Protein 7T3E (pdb70)

B-factor: mean 15.17, std 7.02, range [6.87, 53.47]

Secondary structure (DSSP, 8-state):
--EEEEEE-SSPTTSHHHHHHHHHHHHHHHHTTTSEEEEEE-TTTT--HHHHHHHHHHTS-SEEEE-GGGGGGTSGGGGGGGSTTT--SHHHHHHHHHSHHHHHHHHHHHHHH-EEEEEEEEEEEEEEEESS---SGGGGTT-EEEE-S-HHHHHHHHHHT-EEEE--GGGHHHHHHTTSSSEEEEEHHHHHHTTGGGG--EEE-----EEEEEEEEEHHHHHHS-HHHHHHHHHHHHHHHHHHHHHHHHHHHHHHHHHHHTTPEEE---SHHHHHHTHHHHHHHHHHHTS-HHHHHHH-/--EEEEEE-SSPTTSHHHHHHHHHHHHHHHHTTTSEEEEEE-TTTT--HHHHHHHHHHTS-SEEEE-GGGGGGTSGGGGGGGSTTTS-SHHHHHHHHHSHHHHHHHHHHHHHH-EEEEEEEEEEE-EEEESS---SGGGGTT-EEEE-S-HHHHHHHHHHT-EEEE--GGGHHHHHHTTSSSEEEE-HHHHHHTTGGGT--EEE-----EEEEEEEEEHHHHHHS-HHHHHHHHHHHHHHHHHHHHHHHHHHHHHHHHHHHTT-EEE---SHHHHHHTHHHHHHHHHHHTS-HHHHHHH-

Solvent-accessible surface area: 24134 Å² total; per-residue (Å²): 54,141,22,18,0,64,0,0,3,46,10,61,60,42,10,7,18,10,60,0,0,75,50,2,14,65,43,1,25,108,70,19,140,18,58,0,47,6,8,0,22,8,28,27,54,62,25,28,23,88,38,2,0,89,39,0,27,134,42,100,2,10,2,1,13,4,35,0,3,18,0,11,96,61,0,72,69,0,30,0,3,11,9,0,16,2,9,118,74,41,53,1,3,70,111,0,17,90,25,184,38,0,75,24,0,69,111,51,0,62,109,87,45,32,1,68,17,42,43,4,2,16,11,0,16,17,6,0,0,0,47,83,69,1,85,72,39,60,44,0,119,53,0,109,0,4,0,25,48,14,157,1,4,65,19,0,0,120,64,3,36,10,53,44,42,70,33,59,35,76,100,0,31,54,9,2,84,68,89,66,3,25,0,1,0,9,3,2,4,13,0,28,51,31,89,0,26,102,28,2,69,10,1,2,24,0,58,0,4,11,5,2,16,0,0,0,0,1,22,97,62,20,110,80,11,57,158,115,28,13,61,13,0,78,81,0,6,64,52,0,4,170,76,0,21,82,72,0,63,56,28,42,152,107,8,33,96,75,0,122,87,88,59,8,70,24,15,141,10,101,28,61,54,0,111,121,28,0,101,58,12,27,158,82,13,8,176,132,44,64,107,105,5,3,71,85,2,35,125,63,122,142,19,60,0,75,0,0,3,51,10,65,102,44,10,7,19,33,50,0,0,90,51,2,19,90,41,1,39,107,63,13,140,30,58,1,84,5,65,42,62,17,33,30,117,60,25,32,23,82,28,2,0,102,40,0,5,56,37,86,2,9,2,1,12,4,34,0,2,19,0,13,81,26,2,66,62,0,26,0,7,11,8,0,15,3,10,108,76,37,47,1,3,70,111,0,14,97,25,192,34,0,89,28,0,51,101,23,0,44,34,1,1,17,2,66,14,43,43,4,2,14,11,0,16,17,6,0,0,0,43,85,67,1,87,64,32,59,42,0,114,57,0,85,0,4,0,26,49,16,160,0,2,68,20,0,0,122,65,5,35,10,56,42,51,68,31,64,38,91,100,0,64,117,11,1,97,85,73,58,3,20,0,1,0,11,2,2,5,14,0,28,46,30,92,0,31,107,18,1,64,9,1,1,22,0,59,1,4,13,5,4,17,0,0,0,0,2,19,33,64,26,108,80,11,58,160,102,27,12,56,7,0,79,81,0,6,61,53,0,5,170,76,0,20,80,74,0,64,58,30,35,166,108,11,29,100,73,0,118,86,87,57,7,71,21,10,138,10,98,27,63,49,0,117,121,25,0,101,59,13,24,134,83,12,10,74,128,52,23,114,105,5,5,70,84,2,39,124,65

Foldseek 3Di:
DAAEAEEEEQADPQFLVVVLVVLLQVLLCVLVVNNYGYHYHYNCPQHHPVSVLLCLLVVVHFKYKDFQLVCCVVVVLSVLQFAWPLQPEDVLVVCCCPDPNNVVSQVCCCPPRQKHWLDKAWPAFKWKFFQDEDAELVVQAAFAEEEAPRVNRVLLSVLSNHNYDHDDPSCPQVCLQVVVGTIYMDGDSCCPRVVVLVRTQEIEGLSIGTTMMTMIGRNVVLVVDDPSSNVSSSVSCVVSRVVSRVVSVVCSVPCVVVSVVVRHHYYYYDNPVSVVSSVVVQVVSCVVVVHSSSVVSSVD/DAAEAEEEEQADPQFLVVVLVVLLQVLLCVLVVNNYGYHYHYNCPQHHPVRVLLCLLVVVHFKYKDFQLVCCVPVVLSVLQFAWPLQPEDVLVVCCCPDPNNVVSQVCCCPPRQKHWLDKAWQAFKWKFFQDEDAALCVQAAFAEEEAPRVNRVLLSVLSHHNYDHDDPVCPQVCLQVPVGGIYMDGDSCCVSVVSLVRTQEIEGLSIGTTMMTMIGRNVVLVPDDPSSNVSSSVSCVVSRVVSRVVSVVCSPVCVVVSVVSNHHYYYHDNPVSVVSSVVVQVVSCVVVVHSSSVVSSVD

Structure (mmCIF, N/CA/C/O backbone):
data_7T3E
#
_entry.id   7T3E
#
_cell.length_a   58.596
_cell.length_b   87.313
_cell.length_c   129.412
_cell.angle_alpha   90.000
_cell.angle_beta   90.000
_cell.angle_gamma   90.000
#
_symmetry.space_group_name_H-M   'P 21 21 21'
#
loop_
_entity.id
_entity.type
_entity.pdbx_description
1 polymer 'TRAP-type C4-dicarboxylate transport system, periplasmic component'
2 non-polymer 'N-acetyl-beta-neuraminic acid'
3 non-polymer 'SULFATE ION'
4 water water
#
loop_
_atom_site.group_PDB
_atom_site.id
_atom_site.type_symbol
_atom_site.label_atom_id
_atom_site.label_alt_id
_atom_site.label_comp_id
_atom_site.label_asym_id
_atom_site.label_entity_id
_atom_site.label_seq_id
_atom_site.pdbx_PDB_ins_code
_atom_site.Cartn_x
_atom_site.Cartn_y
_atom_site.Cartn_z
_atom_site.occupancy
_atom_site.B_iso_or_equiv
_atom_site.auth_seq_id
_atom_site.auth_comp_id
_atom_site.auth_asym_id
_atom_site.auth_atom_id
_atom_site.pdbx_PDB_model_num
ATOM 1 N N . MET A 1 1 ? 46.02332 -23.08455 -9.86610 1.000 21.79646 0 MET A N 1
ATOM 2 C CA . MET A 1 1 ? 44.79612 -22.25686 -10.02817 1.000 19.07574 0 MET A CA 1
ATOM 3 C C . MET A 1 1 ? 44.44214 -21.60447 -8.69957 1.000 18.02296 0 MET A C 1
ATOM 4 O O . MET A 1 1 ? 44.69677 -22.19095 -7.64085 1.000 21.07706 0 MET A O 1
ATOM 20 N N . GLU A 1 2 ? 43.86727 -20.41175 -8.74337 1.000 17.53234 1 GLU A N 1
ATOM 21 C CA . GLU A 1 2 ? 43.52068 -19.69219 -7.53119 1.000 18.05096 1 GLU A CA 1
ATOM 22 C C . GLU A 1 2 ? 42.11451 -19.13071 -7.54995 1.000 17.41845 1 GLU A C 1
ATOM 23 O O . GLU A 1 2 ? 41.48676 -19.05540 -6.49624 1.000 20.52526 1 GLU A O 1
ATOM 35 N N . THR A 1 3 ? 41.62465 -18.67690 -8.69472 1.000 14.20661 2 THR A N 1
ATOM 36 C CA . THR A 1 3 ? 40.31711 -18.03965 -8.78522 1.000 13.48006 2 THR A CA 1
ATOM 37 C C . THR A 1 3 ? 39.40218 -18.94926 -9.58760 1.000 12.81184 2 THR A C 1
ATOM 38 O O . THR A 1 3 ? 39.58422 -19.11234 -10.79870 1.000 14.68404 2 THR A O 1
ATOM 49 N N . ILE A 1 4 ? 38.42394 -19.55670 -8.92523 1.000 11.95506 3 ILE A N 1
ATOM 50 C CA . ILE A 1 4 ? 37.59793 -20.58557 -9.54821 1.000 12.35166 3 ILE A CA 1
ATOM 51 C C . ILE A 1 4 ? 36.18961 -20.02829 -9.69023 1.000 11.99360 3 ILE A C 1
ATOM 52 O O . ILE A 1 4 ? 35.56361 -19.62409 -8.70286 1.000 15.90946 3 ILE A O 1
ATOM 68 N N A LEU A 1 5 ? 35.70821 -19.98721 -10.92364 0.650 9.78452 4 LEU A N 1
ATOM 69 N N B LEU A 1 5 ? 35.70186 -19.98195 -10.92465 0.350 10.73809 4 LEU A N 1
ATOM 70 C CA A LEU A 1 5 ? 34.37567 -19.52742 -11.25957 0.650 9.68802 4 LEU A CA 1
ATOM 71 C CA B LEU A 1 5 ? 34.36500 -19.50716 -11.23480 0.350 10.36230 4 LEU A CA 1
ATOM 72 C C A LEU A 1 5 ? 33.51573 -20.72673 -11.62999 0.650 9.16888 4 LEU A C 1
ATOM 73 C C B LEU A 1 5 ? 33.51187 -20.67519 -11.71361 0.350 9.85477 4 LEU A C 1
ATOM 74 O O A LEU A 1 5 ? 34.02727 -21.77940 -12.01499 0.650 9.29074 4 LEU A O 1
ATOM 75 O O B LEU A 1 5 ? 34.02416 -21.64390 -12.28131 0.350 9.87850 4 LEU A O 1
ATOM 106 N N . LYS A 1 6 ? 32.19941 -20.54735 -11.52874 0.950 8.70512 5 LYS A N 1
ATOM 107 C CA . LYS A 1 6 ? 31.23528 -21.59319 -11.87126 1.000 8.81908 5 LYS A CA 1
ATOM 108 C C . LYS A 1 6 ? 30.20864 -21.04715 -12.84714 0.980 8.36440 5 LYS A C 1
ATOM 109 O O . LYS A 1 6 ? 29.62837 -19.97450 -12.61095 1.000 8.98139 5 LYS A O 1
ATOM 128 N N . MET A 1 7 ? 29.98090 -21.79060 -13.93161 1.000 8.14899 6 MET A N 1
ATOM 129 C CA . MET A 1 7 ? 28.97922 -21.44113 -14.93009 1.000 8.43440 6 MET A CA 1
ATOM 130 C C . MET A 1 7 ? 27.94732 -22.55035 -15.02590 1.000 8.21362 6 MET A C 1
ATOM 131 O O . MET A 1 7 ? 28.30273 -23.72646 -15.09589 1.000 9.19903 6 MET A O 1
ATOM 146 N N . GLY A 1 8 ? 26.67752 -22.17688 -15.07830 1.000 8.10475 7 GLY A N 1
ATOM 147 C CA . GLY A 1 8 ? 25.60383 -23.12741 -15.28133 1.000 8.65077 7 GLY A CA 1
ATOM 148 C C . GLY A 1 8 ? 24.85425 -22.83875 -16.56486 1.000 8.14693 7 GLY A C 1
ATOM 149 O O . GLY A 1 8 ? 24.77447 -21.69554 -17.00529 1.000 8.46598 7 GLY A O 1
ATOM 153 N N . LEU A 1 9 ? 24.30045 -23.89266 -17.16770 1.000 7.97798 8 LEU A N 1
ATOM 154 C CA . LEU A 1 9 ? 23.51524 -23.73514 -18.38869 1.000 7.98279 8 LEU A CA 1
ATOM 155 C C . LEU A 1 9 ? 22.50139 -24.86276 -18.48470 1.000 7.89107 8 LEU A C 1
ATOM 156 O O . LEU A 1 9 ? 22.74570 -25.97741 -18.00428 1.000 8.13621 8 LEU A O 1
ATOM 172 N N . GLN A 1 10 ? 21.34965 -24.55578 -19.10889 1.000 7.88368 9 GLN A N 1
ATOM 173 C CA . GLN A 1 10 ? 20.34323 -25.58843 -19.32426 1.000 8.11522 9 GLN A CA 1
ATOM 174 C C . GLN A 1 10 ? 20.74851 -26.56550 -20.41500 1.000 8.27292 9 GLN A C 1
ATOM 175 O O . GLN A 1 10 ? 20.40199 -27.75261 -20.35475 1.000 8.90208 9 GLN A O 1
ATOM 189 N N . ALA A 1 11 ? 21.41825 -26.07511 -21.45177 1.000 8.25701 10 ALA A N 1
ATOM 190 C CA . ALA A 1 11 ? 21.75410 -26.91101 -22.58574 1.000 8.63384 10 ALA A CA 1
ATOM 191 C C . ALA A 1 11 ? 22.72809 -28.01284 -22.18029 1.000 8.77187 10 ALA A C 1
ATOM 192 O O . ALA A 1 11 ? 23.53439 -27.87359 -21.25023 1.000 9.11596 10 ALA A O 1
ATOM 199 N N A ASN A 1 12 ? 22.65987 -29.11034 -22.91582 0.460 9.93024 11 ASN A N 1
ATOM 200 N N B ASN A 1 12 ? 22.62689 -29.13100 -22.89268 0.540 9.59597 11 ASN A N 1
ATOM 201 C CA A ASN A 1 12 ? 23.42332 -30.30200 -22.60238 0.460 10.53529 11 ASN A CA 1
ATOM 202 C CA B ASN A 1 12 ? 23.40103 -30.32302 -22.60389 0.540 9.63324 11 ASN A CA 1
ATOM 203 C C A ASN A 1 12 ? 24.79644 -30.28318 -23.25130 0.460 10.19256 11 ASN A C 1
ATOM 204 C C B ASN A 1 12 ? 24.80501 -30.24165 -23.20611 0.540 9.65845 11 ASN A C 1
ATOM 205 O O A ASN A 1 12 ? 25.03971 -29.58198 -24.23348 0.460 10.04843 11 ASN A O 1
ATOM 206 O O B ASN A 1 12 ? 25.07844 -29.45191 -24.11239 0.540 10.06617 11 ASN A O 1
ATOM 227 N N . VAL A 1 13 ? 25.69612 -31.09807 -22.70223 1.000 10.85544 12 VAL A N 1
ATOM 228 C CA . VAL A 1 13 ? 26.95545 -31.35408 -23.38783 1.000 10.99906 12 VAL A CA 1
ATOM 229 C C . VAL A 1 13 ? 26.62609 -31.75438 -24.82203 1.000 11.95891 12 VAL A C 1
ATOM 230 O O . VAL A 1 13 ? 25.64855 -32.46166 -25.06011 1.000 13.08959 12 VAL A O 1
ATOM 244 N N . GLY A 1 14 ? 27.38871 -31.23806 -25.78477 1.000 13.23519 13 GLY A N 1
ATOM 245 C CA . GLY A 1 14 ? 27.12867 -31.47024 -27.19394 1.000 14.10896 13 GLY A CA 1
ATOM 246 C C . GLY A 1 14 ? 26.34267 -30.37060 -27.88931 1.000 12.40167 13 GLY A C 1
ATOM 247 O O . GLY A 1 14 ? 26.28564 -30.35344 -29.12534 1.000 13.69984 13 GLY A O 1
ATOM 252 N N . SER A 1 15 ? 25.74370 -29.46288 -27.13686 1.000 9.73187 14 SER A N 1
ATOM 253 C CA . SER A 1 15 ? 25.02544 -28.34406 -27.71311 1.000 9.36480 14 SER A CA 1
ATOM 254 C C . SER A 1 15 ? 25.97324 -27.21750 -28.10240 1.000 9.15405 14 SER A C 1
ATOM 255 O O . SER A 1 15 ? 27.10977 -27.12837 -27.62042 1.000 9.38824 14 SER A O 1
ATOM 263 N N . VAL A 1 16 ? 25.47503 -26.29988 -28.94135 1.000 8.89688 15 VAL A N 1
ATOM 264 C CA . VAL A 1 16 ? 26.26797 -25.11895 -29.26545 1.000 8.96471 15 VAL A CA 1
ATOM 265 C C . VAL A 1 16 ? 26.57915 -24.31512 -28.00964 1.000 8.36247 15 VAL A C 1
ATOM 266 O O . VAL A 1 16 ? 27.69712 -23.80976 -27.85133 1.000 8.85240 15 VAL A O 1
ATOM 279 N N . GLU A 1 17 ? 25.59952 -24.17297 -27.11204 1.000 8.20170 16 GLU A N 1
ATOM 280 C CA . GLU A 1 17 ? 25.83364 -23.40653 -25.89364 1.000 8.35574 16 GLU A CA 1
ATOM 281 C C . GLU A 1 17 ? 26.93041 -24.03202 -25.05059 1.000 8.13499 16 GLU A C 1
ATOM 282 O O . GLU A 1 17 ? 27.78763 -23.32815 -24.51161 1.000 8.84383 16 GLU A O 1
ATOM 294 N N . TYR A 1 18 ? 26.91973 -25.35954 -24.91632 1.000 8.32090 17 TYR A N 1
ATOM 295 C CA . TYR A 1 18 ? 27.97646 -26.01352 -24.16505 1.000 8.46459 17 TYR A CA 1
ATOM 296 C C . TYR A 1 18 ? 29.31435 -25.86011 -24.85650 1.000 8.84924 17 TYR A C 1
ATOM 297 O O . TYR A 1 18 ? 30.32380 -25.60024 -24.19739 1.000 9.08277 17 TYR A O 1
ATOM 315 N N A ASP A 1 19 ? 29.36284 -26.01888 -26.17118 0.320 8.84432 18 ASP A N 1
ATOM 316 N N B ASP A 1 19 ? 29.34676 -26.05538 -26.17900 0.680 9.41568 18 ASP A N 1
ATOM 317 C CA A ASP A 1 19 ? 30.65675 -25.90462 -26.82561 0.320 9.17230 18 ASP A CA 1
ATOM 318 C CA B ASP A 1 19 ? 30.58447 -25.87538 -26.92184 0.680 9.79580 18 ASP A CA 1
ATOM 319 C C A ASP A 1 19 ? 31.21165 -24.49223 -26.70654 0.320 9.13585 18 ASP A C 1
ATOM 320 C C B ASP A 1 19 ? 31.18289 -24.51107 -26.61827 0.680 9.11614 18 ASP A C 1
ATOM 321 O O A ASP A 1 19 ? 32.43194 -24.31444 -26.64698 0.320 9.21772 18 ASP A O 1
ATOM 322 O O B ASP A 1 19 ? 32.38625 -24.37452 -26.37470 0.680 9.09369 18 ASP A O 1
ATOM 339 N N . SER A 1 20 ? 30.34230 -23.48313 -26.62895 1.000 9.06313 19 SER A N 1
ATOM 340 C CA . SER A 1 20 ? 30.82168 -22.13490 -26.34813 1.000 10.83687 19 SER A CA 1
ATOM 341 C C . SER A 1 20 ? 31.23779 -21.95208 -24.89291 1.000 10.61670 19 SER A C 1
ATOM 342 O O . SER A 1 20 ? 32.21117 -21.25002 -24.61475 1.000 11.44410 19 SER A O 1
ATOM 351 N N . ALA A 1 21 ? 30.51372 -22.57526 -23.95774 1.000 10.57845 20 ALA A N 1
ATOM 352 C CA . ALA A 1 21 ? 30.92747 -22.55266 -22.55663 1.000 11.16809 20 ALA A CA 1
ATOM 353 C C . ALA A 1 21 ? 32.29981 -23.18576 -22.37546 1.000 10.23393 20 ALA A C 1
ATOM 354 O O . ALA A 1 21 ? 33.12838 -22.70038 -21.59541 1.000 10.60822 20 ALA A O 1
ATOM 361 N N . LYS A 1 22 ? 32.58003 -24.24162 -23.13353 0.950 9.22015 21 LYS A N 1
ATOM 362 C CA . LYS A 1 22 ? 33.88795 -24.85726 -23.06719 0.950 9.74925 21 LYS A CA 1
ATOM 363 C C . LYS A 1 22 ? 34.96351 -23.94519 -23.63152 0.950 9.49961 21 LYS A C 1
ATOM 364 O O . LYS A 1 22 ? 36.05654 -23.86146 -23.06263 0.950 10.01760 21 LYS A O 1
ATOM 383 N N A ILE A 1 23 ? 34.65737 -23.21108 -24.71302 0.640 10.13826 22 ILE A N 1
ATOM 384 N N C ILE A 1 23 ? 34.70785 -23.28345 -24.76028 0.360 10.01202 22 ILE A N 1
ATOM 385 C CA A ILE A 1 23 ? 35.56402 -22.17458 -25.21014 0.640 10.81421 22 ILE A CA 1
ATOM 386 C CA C ILE A 1 23 ? 35.71913 -22.37184 -25.28824 0.360 10.52021 22 ILE A CA 1
ATOM 387 C C A ILE A 1 23 ? 35.81657 -21.12869 -24.13130 0.640 10.82546 22 ILE A C 1
ATOM 388 C C C ILE A 1 23 ? 35.95652 -21.23034 -24.31494 0.360 10.54180 22 ILE A C 1
ATOM 389 O O A ILE A 1 23 ? 36.96549 -20.77399 -23.85197 0.640 11.36580 22 ILE A O 1
ATOM 390 O O C ILE A 1 23 ? 37.08061 -20.73595 -24.18235 0.360 11.01653 22 ILE A O 1
ATOM 420 N N A LEU A 1 24 ? 34.74596 -20.59731 -23.52954 0.640 10.78269 23 LEU A N 1
ATOM 421 N N C LEU A 1 24 ? 34.91360 -20.81231 -23.60478 0.360 10.62265 23 LEU A N 1
ATOM 422 C CA A LEU A 1 24 ? 34.91630 -19.66118 -22.42351 0.640 11.66812 23 LEU A CA 1
ATOM 423 C CA C LEU A 1 24 ? 35.04470 -19.73379 -22.63389 0.360 11.69066 23 LEU A CA 1
ATOM 424 C C A LEU A 1 24 ? 35.91527 -20.21593 -21.43025 0.640 11.58968 23 LEU A C 1
ATOM 425 C C C LEU A 1 24 ? 35.84182 -20.18587 -21.40831 0.360 11.74494 23 LEU A C 1
ATOM 426 O O A LEU A 1 24 ? 36.89756 -19.56030 -21.05760 0.640 11.99672 23 LEU A O 1
ATOM 427 O O C LEU A 1 24 ? 36.62717 -19.40988 -20.84914 0.360 11.70985 23 LEU A O 1
ATOM 458 N N . SER A 1 25 ? 35.65190 -21.43559 -20.97825 1.000 11.18066 24 SER A N 1
ATOM 459 C CA . SER A 1 25 ? 36.46649 -22.01374 -19.92701 1.000 11.54700 24 SER A CA 1
ATOM 460 C C . SER A 1 25 ? 37.91748 -22.15255 -20.36789 1.000 11.21923 24 SER A C 1
ATOM 461 O O . SER A 1 25 ? 38.84130 -21.82539 -19.60638 1.000 11.86746 24 SER A O 1
ATOM 470 N N . ASP A 1 26 ? 38.13495 -22.64283 -21.58865 1.000 11.16104 25 ASP A N 1
ATOM 471 C CA . ASP A 1 26 ? 39.48889 -22.81367 -22.08799 1.000 11.78117 25 ASP A CA 1
ATOM 472 C C . ASP A 1 26 ? 40.21030 -21.48762 -22.22518 1.000 11.43583 25 ASP A C 1
ATOM 473 O O . ASP A 1 26 ? 41.38719 -21.38286 -21.86196 1.000 12.20420 25 ASP A O 1
ATOM 482 N N . LYS A 1 27 ? 39.52948 -20.46841 -22.74082 1.000 11.24217 26 LYS A N 1
ATOM 483 C CA . LYS A 1 27 ? 40.17839 -19.17543 -22.90442 1.000 11.79331 26 LYS A CA 1
ATOM 484 C C . LYS A 1 27 ? 40.46103 -18.50548 -21.56635 1.000 11.52207 26 LYS A C 1
ATOM 485 O O . LYS A 1 27 ? 41.49390 -17.85473 -21.40207 1.000 12.97929 26 LYS A O 1
ATOM 504 N N . ILE A 1 28 ? 39.57297 -18.66368 -20.59562 1.000 11.13994 27 ILE A N 1
ATOM 505 C CA . ILE A 1 28 ? 39.83736 -18.11673 -19.26609 1.000 11.44818 27 ILE A CA 1
ATOM 506 C C . ILE A 1 28 ? 41.10364 -18.73233 -18.69048 1.000 12.42602 27 ILE A C 1
ATOM 507 O O . ILE A 1 28 ? 41.96023 -18.03816 -18.12805 1.000 13.44291 27 ILE A O 1
ATOM 523 N N . SER A 1 29 ? 41.23541 -20.05089 -18.81090 1.000 11.85068 28 SER A N 1
ATOM 524 C CA . SER A 1 29 ? 42.43054 -20.70554 -18.29381 1.000 13.09759 28 SER A CA 1
ATOM 525 C C . SER A 1 29 ? 43.67147 -20.28409 -19.07507 1.000 13.54856 28 SER A C 1
ATOM 526 O O . SER A 1 29 ? 44.71419 -19.97596 -18.48463 1.000 15.33481 28 SER A O 1
ATOM 534 N N . GLU A 1 30 ? 43.57922 -20.24752 -20.40288 1.000 13.39688 29 GLU A N 1
ATOM 535 C CA . GLU A 1 30 ? 44.74447 -19.90025 -21.21368 1.000 15.10503 29 GLU A CA 1
ATOM 536 C C . GLU A 1 30 ? 45.20960 -18.48299 -20.93107 1.000 14.89288 29 GLU A C 1
ATOM 537 O O . GLU A 1 30 ? 46.40090 -18.24502 -20.69578 1.000 15.77057 29 GLU A O 1
ATOM 549 N N . LEU A 1 31 ? 44.28912 -17.52262 -20.97967 1.000 14.06383 30 LEU A N 1
ATOM 550 C CA . LEU A 1 31 ? 44.68150 -16.12492 -20.89024 1.000 14.12987 30 LEU A CA 1
ATOM 551 C C . LEU A 1 31 ? 45.17559 -15.76443 -19.50089 1.000 16.07093 30 LEU A C 1
ATOM 552 O O . LEU A 1 31 ? 45.93405 -14.80747 -19.35447 1.000 18.25861 30 LEU A O 1
ATOM 569 N N . SER A 1 32 ? 44.73880 -16.49388 -18.47125 1.000 15.20287 31 SER A N 1
ATOM 570 C CA . SER A 1 32 ? 45.15660 -16.26063 -17.09684 1.000 15.26755 31 SER A CA 1
ATOM 571 C C . SER A 1 32 ? 46.35222 -17.10775 -16.70329 1.000 16.61048 31 SER A C 1
ATOM 572 O O . SER A 1 32 ? 46.73792 -17.10478 -15.52943 1.000 16.65443 31 SER A O 1
ATOM 580 N N A ASP A 1 33 ? 46.93777 -17.84417 -17.64662 0.590 17.37847 32 ASP A N 1
ATOM 581 N N B ASP A 1 33 ? 46.94326 -17.83395 -17.64993 0.410 17.06441 32 ASP A N 1
ATOM 582 C CA A ASP A 1 33 ? 48.05778 -18.73715 -17.35970 0.590 19.23553 32 ASP A CA 1
ATOM 583 C CA B ASP A 1 33 ? 48.04587 -18.74809 -17.36317 0.410 18.14842 32 ASP A CA 1
ATOM 584 C C A ASP A 1 33 ? 47.70177 -19.74058 -16.27130 0.590 18.47046 32 ASP A C 1
ATOM 585 C C B ASP A 1 33 ? 47.68508 -19.70799 -16.23620 0.410 17.65778 32 ASP A C 1
ATOM 586 O O A ASP A 1 33 ? 48.54820 -20.12823 -15.46455 0.590 19.17404 32 ASP A O 1
ATOM 587 O O B ASP A 1 33 ? 48.50187 -20.02961 -15.37193 0.410 17.96172 32 ASP A O 1
ATOM 604 N N . GLY A 1 34 ? 46.44080 -20.17077 -16.24914 1.000 16.11128 33 GLY A N 1
ATOM 605 C CA . GLY A 1 34 ? 45.98577 -21.15372 -15.29524 1.000 16.18202 33 GLY A CA 1
ATOM 606 C C . GLY A 1 34 ? 45.58570 -20.61596 -13.94495 1.000 15.25183 33 GLY A C 1
ATOM 607 O O . GLY A 1 34 ? 45.18338 -21.40893 -13.08091 1.000 16.36124 33 GLY A O 1
ATOM 612 N N . GLU A 1 35 ? 45.68413 -19.30741 -13.72398 1.000 14.38024 34 GLU A N 1
ATOM 613 C CA . GLU A 1 35 ? 45.30424 -18.75742 -12.42834 1.000 14.01925 34 GLU A CA 1
ATOM 614 C C . GLU A 1 35 ? 43.80272 -18.78468 -12.21701 1.000 13.31997 34 GLU A C 1
ATOM 615 O O . GLU A 1 35 ? 43.34309 -18.92046 -11.07690 1.000 14.50301 34 GLU A O 1
ATOM 627 N N A MET A 1 36 ? 43.02422 -18.66734 -13.28560 0.450 12.09866 35 MET A N 1
ATOM 628 N N B MET A 1 36 ? 43.04287 -18.62762 -13.29655 0.550 12.80964 35 MET A N 1
ATOM 629 C CA A MET A 1 36 ? 41.57085 -18.60204 -13.20377 0.450 11.67868 35 MET A CA 1
ATOM 630 C CA B MET A 1 36 ? 41.59449 -18.66100 -13.26852 0.550 13.50749 35 MET A CA 1
ATOM 631 C C A MET A 1 36 ? 40.98459 -19.76095 -14.00216 0.450 12.29772 35 MET A C 1
ATOM 632 C C B MET A 1 36 ? 41.11329 -19.95007 -13.90677 0.550 12.73964 35 MET A C 1
ATOM 633 O O A MET A 1 36 ? 41.41842 -20.03282 -15.12997 0.450 12.57543 35 MET A O 1
ATOM 634 O O B MET A 1 36 ? 41.74032 -20.49171 -14.82913 0.550 13.52071 35 MET A O 1
ATOM 661 N N . LYS A 1 37 ? 39.97105 -20.41860 -13.42383 1.000 12.36846 36 LYS A N 1
ATOM 662 C CA . LYS A 1 37 ? 39.33285 -21.59099 -14.00800 1.000 12.05479 36 LYS A CA 1
ATOM 663 C C . LYS A 1 37 ? 37.83336 -21.40066 -13.99206 1.000 11.73838 36 LYS A C 1
ATOM 664 O O . LYS A 1 37 ? 37.28468 -20.74722 -13.10183 1.000 14.52766 36 LYS A O 1
ATOM 683 N N . LEU A 1 38 ? 37.17062 -21.99934 -14.96931 1.000 9.77914 37 LEU A N 1
ATOM 684 C CA . LEU A 1 38 ? 35.71635 -21.98663 -15.05685 1.000 9.11273 37 LEU A CA 1
ATOM 685 C C . LEU A 1 38 ? 35.19425 -23.41764 -15.08784 1.000 9.18324 37 LEU A C 1
ATOM 686 O O . LEU A 1 38 ? 35.40523 -24.14503 -16.06972 1.000 10.57981 37 LEU A O 1
ATOM 703 N N . LEU A 1 39 ? 34.51683 -23.81151 -14.00309 1.000 8.58978 38 LEU A N 1
ATOM 704 C CA . LEU A 1 39 ? 33.81656 -25.08110 -13.89624 1.000 8.94508 38 LEU A CA 1
ATOM 705 C C . LEU A 1 39 ? 32.46806 -24.94879 -14.59514 1.000 8.54956 38 LEU A C 1
ATOM 706 O O . LEU A 1 39 ? 31.87943 -23.86840 -14.61223 1.000 9.10646 38 LEU A O 1
ATOM 722 N N . LEU A 1 40 ? 31.97918 -26.04494 -15.17979 1.000 8.27085 39 LEU A N 1
ATOM 723 C CA . LEU A 1 40 ? 30.78447 -26.03175 -16.02240 1.000 8.27726 39 LEU A CA 1
ATOM 724 C C . LEU A 1 40 ? 29.74935 -27.02276 -15.50199 1.000 7.97405 39 LEU A C 1
ATOM 725 O O . LEU A 1 40 ? 30.06676 -28.19027 -15.29266 1.000 8.84559 39 LEU A O 1
ATOM 741 N N . TYR A 1 41 ? 28.49914 -26.56581 -15.38461 1.000 8.07050 40 TYR A N 1
ATOM 742 C CA . TYR A 1 41 ? 27.37804 -27.34018 -14.84177 1.000 7.95269 40 TYR A CA 1
ATOM 743 C C . TYR A 1 41 ? 26.25169 -27.32281 -15.86283 1.000 8.03433 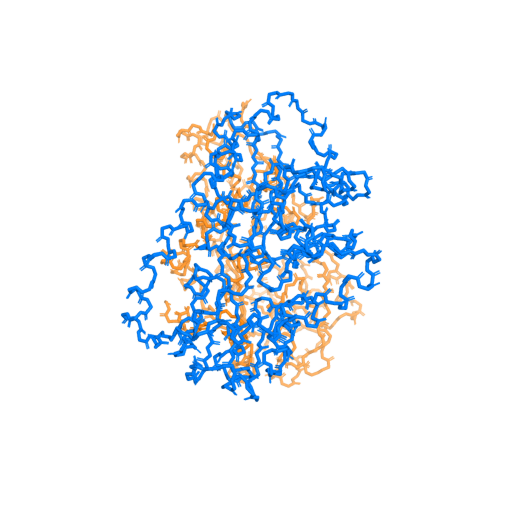40 TYR A C 1
ATOM 744 O O . TYR A 1 41 ? 25.32210 -26.50337 -15.77112 1.000 8.49711 40 TYR A O 1
ATOM 762 N N A PRO A 1 42 ? 26.31050 -28.20118 -16.86131 0.720 7.87936 41 PRO A N 1
ATOM 763 N N B PRO A 1 42 ? 26.32357 -28.19413 -16.87560 0.280 7.92021 41 PRO A N 1
ATOM 764 C CA A PRO A 1 42 ? 25.33751 -28.19092 -17.96406 0.720 8.30850 41 PRO A CA 1
ATOM 765 C CA B PRO A 1 42 ? 25.33504 -28.16473 -17.96024 0.280 8.19021 41 PRO A CA 1
ATOM 766 C C A PRO A 1 42 ? 24.06654 -28.96578 -17.63034 0.720 7.98789 41 PRO A C 1
ATOM 767 C C B PRO A 1 42 ? 24.12544 -29.03456 -17.68191 0.280 8.29793 41 PRO A C 1
ATOM 768 O O A PRO A 1 42 ? 23.86647 -29.48724 -16.53801 0.720 8.88680 41 PRO A O 1
ATOM 769 O O B PRO A 1 42 ? 24.02746 -29.70355 -16.64778 0.280 8.60509 41 PRO A O 1
ATOM 790 N N . GLY A 1 43 ? 23.20027 -29.04276 -18.63038 1.000 8.33417 42 GLY A N 1
ATOM 791 C CA . GLY A 1 43 ? 22.06468 -29.92604 -18.57100 1.000 8.67652 42 GLY A CA 1
ATOM 792 C C . GLY A 1 43 ? 21.02367 -29.55438 -17.56481 1.000 8.54210 42 GLY A C 1
ATOM 793 O O . GLY A 1 43 ? 20.22623 -30.39721 -17.16604 1.000 9.54056 42 GLY A O 1
ATOM 798 N N . ALA A 1 44 ? 21.01961 -28.31536 -17.10974 1.000 8.71740 43 ALA A N 1
ATOM 799 C CA . ALA A 1 44 ? 20.05645 -27.85917 -16.11076 1.000 8.74396 43 ALA A CA 1
ATOM 800 C C . ALA A 1 44 ? 20.18272 -28.64226 -14.81342 1.000 8.94992 43 ALA A C 1
ATOM 801 O O . ALA A 1 44 ? 19.23797 -28.71924 -14.03564 1.000 9.65873 43 ALA A O 1
ATOM 808 N N . GLN A 1 45 ? 21.37951 -29.15465 -14.52024 1.000 8.99279 44 GLN A N 1
ATOM 809 C CA . GLN A 1 45 ? 21.55307 -29.85312 -13.24918 1.000 8.95216 44 GLN A CA 1
ATOM 810 C C . GLN A 1 45 ? 21.33334 -28.93464 -12.06073 1.000 9.34119 44 GLN A C 1
ATOM 811 O O . GLN A 1 45 ? 20.99526 -29.41915 -10.97914 1.000 10.49466 44 GLN A O 1
ATOM 825 N N . LEU A 1 46 ? 21.52396 -27.63723 -12.23332 1.000 9.28893 45 LEU A N 1
ATOM 826 C CA . LEU A 1 46 ? 21.31076 -26.65764 -11.17832 1.000 10.40334 45 LEU A CA 1
ATOM 827 C C . LEU A 1 46 ? 19.89530 -26.10475 -11.15061 1.000 10.81983 45 LEU A C 1
ATOM 828 O O . LEU A 1 46 ? 19.56545 -25.34879 -10.22784 1.000 13.36851 45 LEU A O 1
ATOM 844 N N . GLY A 1 47 ? 19.06064 -26.46243 -12.11583 1.000 10.58101 46 GLY A N 1
ATOM 845 C CA . GLY A 1 47 ? 17.75211 -25.88211 -12.31813 1.000 10.40746 46 GLY A CA 1
ATOM 846 C C . GLY A 1 47 ? 17.65884 -25.28170 -13.70476 1.000 9.83797 46 GLY A C 1
ATOM 847 O O . GLY A 1 47 ? 18.58926 -25.36774 -14.49925 1.000 10.11797 46 GLY A O 1
ATOM 851 N N . ASP A 1 48 ? 16.51332 -24.67129 -13.98391 1.000 9.59109 47 ASP A N 1
ATOM 852 C CA . ASP A 1 48 ? 16.31424 -23.99147 -15.25900 1.000 9.59839 47 ASP A CA 1
ATOM 853 C C . ASP A 1 48 ? 17.00984 -22.62920 -15.26151 1.000 8.89754 47 ASP A C 1
ATOM 854 O O . ASP A 1 48 ? 17.72408 -22.25960 -14.32914 1.000 8.88951 47 ASP A O 1
ATOM 863 N N . ASP A 1 49 ? 16.83796 -21.87943 -16.35921 1.000 8.65019 48 ASP A N 1
ATOM 864 C CA . ASP A 1 49 ? 17.44217 -20.55700 -16.44000 1.000 8.68093 48 ASP A CA 1
ATOM 865 C C . ASP A 1 49 ? 16.94398 -19.63326 -15.33550 1.000 8.80563 48 ASP A C 1
ATOM 866 O O . ASP A 1 49 ? 17.72657 -18.87118 -14.76525 1.000 9.54541 48 ASP A O 1
ATOM 875 N N . ARG A 1 50 ? 15.65087 -19.68074 -15.02503 1.000 9.13001 49 ARG A N 1
ATOM 876 C CA . ARG A 1 50 ? 15.12577 -18.84289 -13.95010 1.000 9.27697 49 ARG A CA 1
ATOM 877 C C . ARG A 1 50 ? 15.82531 -19.13363 -12.62965 1.000 9.49425 49 ARG A C 1
ATOM 878 O O . ARG A 1 50 ? 16.18200 -18.21166 -11.88120 1.000 10.44111 49 ARG A O 1
ATOM 899 N N . ALA A 1 51 ? 16.03238 -20.40587 -12.33182 1.000 9.15863 50 ALA A N 1
ATOM 900 C CA . ALA A 1 51 ? 16.70349 -20.78568 -11.09521 1.000 9.53399 50 ALA A CA 1
ATOM 901 C C . ALA A 1 51 ? 18.16177 -20.37046 -11.10569 1.000 9.35009 50 ALA A C 1
ATOM 902 O O . ALA A 1 51 ? 18.67312 -19.84421 -10.10276 1.000 9.98993 50 ALA A O 1
ATOM 909 N N . MET A 1 52 ? 18.85600 -20.59053 -12.22290 1.000 8.99872 51 MET A N 1
ATOM 910 C CA . MET A 1 52 ? 20.25431 -20.20120 -12.29343 1.000 9.04318 51 MET A CA 1
ATOM 911 C C . MET A 1 52 ? 20.45625 -18.70240 -12.21444 1.000 8.63157 51 MET A C 1
ATOM 912 O O . MET A 1 52 ? 21.45709 -18.24189 -11.67306 1.000 9.16097 51 MET A O 1
ATOM 926 N N . LEU A 1 53 ? 19.52822 -17.93121 -12.76792 1.000 8.99534 52 LEU A N 1
ATOM 927 C CA . LEU A 1 53 ? 19.57539 -16.48340 -12.61131 1.000 9.13254 52 LEU A CA 1
ATOM 928 C C . LEU A 1 53 ? 19.48328 -16.10285 -11.13824 1.000 9.16085 52 LEU A C 1
ATOM 929 O O . LEU A 1 53 ? 20.24302 -15.25150 -10.66170 1.000 9.68902 52 LEU A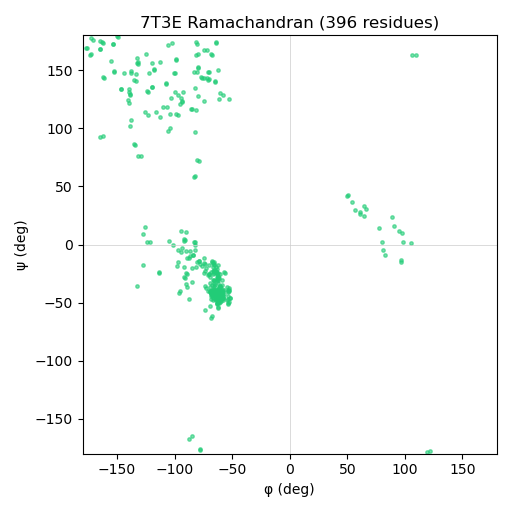 O 1
ATOM 945 N N A GLN A 1 54 ? 18.56808 -16.72026 -10.39474 0.620 9.05437 53 GLN A N 1
ATOM 946 N N B GLN A 1 54 ? 18.58630 -16.76003 -10.39836 0.380 9.87346 53 GLN A N 1
ATOM 947 C CA A GLN A 1 54 ? 18.52282 -16.43508 -8.96172 0.620 9.44341 53 GLN A CA 1
ATOM 948 C CA B GLN A 1 54 ? 18.47209 -16.51551 -8.96219 0.380 10.62656 53 GLN A CA 1
ATOM 949 C C A GLN A 1 54 ? 19.83789 -16.81874 -8.28334 0.620 9.16128 53 GLN A C 1
ATOM 950 C C B GLN A 1 54 ? 19.75418 -16.89099 -8.22674 0.380 9.75740 53 GLN A C 1
ATOM 951 O O A GLN A 1 54 ? 20.33152 -16.09307 -7.40949 0.620 9.43099 53 GLN A O 1
ATOM 952 O O B GLN A 1 54 ? 20.13269 -16.23709 -7.24902 0.380 9.73889 53 GLN A O 1
ATOM 979 N N . GLN A 1 55 ? 20.42275 -17.95147 -8.67176 1.000 9.44715 54 GLN A N 1
ATOM 980 C CA . GLN A 1 55 ? 21.69929 -18.35235 -8.09643 1.000 9.84510 54 GLN A CA 1
ATOM 981 C C . GLN A 1 55 ? 22.79598 -17.33124 -8.37405 1.000 9.56167 54 GLN A C 1
ATOM 982 O O . GLN A 1 55 ? 23.64243 -17.07648 -7.50437 1.000 10.41051 54 GLN A O 1
ATOM 997 N N . LEU A 1 56 ? 22.80091 -16.72209 -9.57061 1.000 9.58468 55 LEU A N 1
ATOM 998 C CA . LEU A 1 56 ? 23.74402 -15.63269 -9.82406 1.000 10.93655 55 LEU A CA 1
ATOM 999 C C . LEU A 1 56 ? 23.48750 -14.47167 -8.88379 1.000 10.27595 55 LEU A C 1
ATOM 1000 O O . LEU A 1 56 ? 24.42679 -13.84254 -8.38803 1.000 11.90198 55 LEU A O 1
ATOM 1016 N N . SER A 1 57 ? 22.21531 -14.12033 -8.67746 1.000 9.76971 56 SER A N 1
ATOM 1017 C CA . SER A 1 57 ? 21.92643 -12.99712 -7.79777 1.000 10.36758 56 SER A CA 1
ATOM 1018 C C . SER A 1 57 ? 22.46695 -13.24295 -6.40644 1.000 11.07524 56 SER A C 1
ATOM 1019 O O . SER A 1 57 ? 22.94754 -12.31450 -5.74561 1.000 12.52534 56 SER A O 1
ATOM 1028 N N A MET A 1 58 ? 22.37871 -14.49301 -5.93704 0.720 10.49694 57 MET A N 1
ATOM 1029 N N B MET A 1 58 ? 22.39784 -14.49060 -5.94089 0.280 12.01989 57 MET A N 1
ATOM 1030 C CA A MET A 1 58 ? 22.80791 -14.86117 -4.59701 0.720 11.84369 57 MET A CA 1
ATOM 1031 C CA B MET A 1 58 ? 22.81708 -14.85794 -4.59744 0.280 13.62674 57 MET A CA 1
ATOM 1032 C C A MET A 1 58 ? 24.29434 -15.15788 -4.50271 0.720 13.87239 57 MET A C 1
ATOM 1033 C C B MET A 1 58 ? 24.27013 -15.29382 -4.52517 0.280 13.97787 57 MET A C 1
ATOM 1034 O O A MET A 1 58 ? 24.79642 -15.34329 -3.38998 0.720 15.50560 57 MET A O 1
ATOM 1035 O O B MET A 1 58 ? 24.71606 -15.74011 -3.46345 0.280 15.30221 57 MET A O 1
ATOM 1062 N N . GLY A 1 59 ? 25.01821 -15.15808 -5.61539 1.000 13.40862 58 GLY A N 1
ATOM 1063 C CA . GLY A 1 59 ? 26.43049 -15.46996 -5.61909 1.000 15.03384 58 GLY A CA 1
ATOM 1064 C C . GLY A 1 59 ? 26.75775 -16.94239 -5.58991 1.000 14.85290 58 GLY A C 1
ATOM 1065 O O . GLY A 1 59 ? 27.93478 -17.28992 -5.47425 1.000 18.66885 58 GLY A O 1
ATOM 1070 N N . ASP A 1 60 ? 25.77003 -17.82044 -5.71547 1.000 11.96318 59 ASP A N 1
ATOM 1071 C CA . ASP A 1 60 ? 26.01136 -19.26058 -5.70876 1.000 13.11751 59 ASP A CA 1
ATOM 1072 C C . ASP A 1 60 ? 26.48765 -19.78142 -7.04728 1.000 13.08258 59 ASP A C 1
ATOM 1073 O O . ASP A 1 60 ? 27.01653 -20.89192 -7.12905 1.000 17.59385 59 ASP A O 1
ATOM 1082 N N . LEU A 1 61 ? 26.34035 -18.98827 -8.09189 1.000 11.24083 60 LEU A N 1
ATOM 1083 C CA . LEU A 1 61 ? 26.83434 -19.28731 -9.42246 1.000 10.79424 60 LEU A CA 1
ATOM 1084 C C . LEU A 1 61 ? 27.42840 -17.98718 -9.93119 1.000 9.91913 60 LEU A C 1
ATOM 1085 O O . LEU A 1 61 ? 26.95951 -16.92114 -9.56161 1.000 11.13266 60 LEU A O 1
ATOM 1101 N N . ASP A 1 62 ? 28.48049 -18.05722 -10.74906 1.000 9.24308 61 ASP A N 1
ATOM 1102 C CA . ASP A 1 62 ? 29.12833 -16.85255 -11.26514 1.000 9.23180 61 ASP A CA 1
ATOM 1103 C C . ASP A 1 62 ? 28.64820 -16.41372 -12.63796 1.000 9.13423 61 ASP A C 1
ATOM 1104 O O . ASP A 1 62 ? 28.53500 -15.21287 -12.87109 1.000 11.05481 61 ASP A O 1
ATOM 1113 N N . ILE A 1 63 ? 28.40956 -17.34814 -13.54800 1.000 8.75078 62 ILE A N 1
ATOM 1114 C CA . ILE A 1 63 ? 28.07559 -17.03349 -14.93107 1.000 8.37034 62 ILE A CA 1
ATOM 1115 C C . ILE A 1 63 ? 26.91772 -17.90974 -15.36548 1.000 8.03266 62 ILE A C 1
ATOM 1116 O O . ILE A 1 63 ? 26.85212 -19.09993 -15.03690 1.000 8.57113 62 ILE A O 1
ATOM 1132 N N . THR A 1 64 ? 26.00728 -17.33065 -16.14085 1.000 8.22147 63 THR A N 1
ATOM 1133 C CA . THR A 1 64 ? 24.98609 -18.12979 -16.80826 1.000 8.54284 63 THR A CA 1
ATOM 1134 C C . THR A 1 64 ? 24.52563 -17.41327 -18.07425 1.000 8.37680 63 THR A C 1
ATOM 1135 O O . THR A 1 64 ? 24.90711 -16.27444 -18.34231 1.000 9.27508 63 THR A O 1
ATOM 1146 N N . PHE A 1 65 ? 23.70722 -18.10582 -18.85386 1.000 8.26570 64 PHE A N 1
ATOM 1147 C CA . PHE A 1 65 ? 23.09478 -17.58123 -20.07044 1.000 8.18033 64 PHE A CA 1
ATOM 1148 C C . PHE A 1 65 ? 21.65014 -17.16421 -19.79601 1.000 8.11898 64 PHE A C 1
ATOM 1149 O O . PHE A 1 65 ? 20.91779 -17.81885 -19.03899 1.000 8.83259 64 PHE A O 1
ATOM 1166 N N . ALA A 1 66 ? 21.19655 -16.12998 -20.50047 1.000 8.06287 65 ALA A N 1
ATOM 1167 C CA . ALA A 1 66 ? 19.78502 -15.77830 -20.48699 1.000 8.21292 65 ALA A CA 1
ATOM 1168 C C . ALA A 1 66 ? 19.47939 -14.90439 -21.69895 1.000 8.67480 65 ALA A C 1
ATOM 1169 O O . ALA A 1 66 ? 20.27755 -14.04833 -22.05753 1.000 9.32678 65 ALA A O 1
ATOM 1176 N N . GLU A 1 67 ? 18.30992 -15.07857 -22.29826 1.000 8.85588 66 GLU A N 1
ATOM 1177 C CA . GLU A 1 67 ? 17.89423 -14.14389 -23.33995 1.000 8.87794 66 GLU A CA 1
ATOM 1178 C C . GLU A 1 67 ? 17.55805 -12.78221 -22.73746 1.000 9.03218 66 GLU A C 1
ATOM 1179 O O . GLU A 1 67 ? 17.03543 -12.70179 -21.62709 1.000 9.18416 66 GLU A O 1
ATOM 1191 N N . PHE A 1 68 ? 17.79813 -11.70832 -23.49558 1.000 9.10582 67 PHE A N 1
ATOM 1192 C CA . PHE A 1 68 ? 17.37343 -10.38483 -23.04061 1.000 9.46222 67 PHE A CA 1
ATOM 1193 C C . PHE A 1 68 ? 15.89989 -10.38531 -22.63910 1.000 9.41369 67 PHE A C 1
ATOM 1194 O O . PHE A 1 68 ? 15.52930 -9.84740 -21.58695 1.000 9.84092 67 PHE A O 1
ATOM 1211 N N . GLY A 1 69 ? 15.03445 -10.97855 -23.46154 1.000 9.30300 68 GLY A N 1
ATOM 1212 C CA . GLY A 1 69 ? 13.62361 -10.94879 -23.15066 1.000 9.90659 68 GLY A CA 1
ATOM 1213 C C . GLY A 1 69 ? 13.25131 -11.70594 -21.89589 1.000 9.51521 68 GLY A C 1
ATOM 1214 O O . GLY A 1 69 ? 12.19095 -11.43862 -21.33130 1.000 10.42201 68 GLY A O 1
ATOM 1218 N N . ARG A 1 70 ? 14.08308 -12.67240 -21.47641 1.000 9.08435 69 ARG A N 1
ATOM 1219 C CA . ARG A 1 70 ? 13.83709 -13.40448 -20.23174 1.000 8.88399 69 ARG A CA 1
ATOM 1220 C C . ARG A 1 70 ? 13.91173 -12.48179 -19.02571 1.000 9.28590 69 ARG A C 1
ATOM 1221 O O . ARG A 1 70 ? 13.36215 -12.80872 -17.97306 1.000 9.88610 69 ARG A O 1
ATOM 1242 N N . MET A 1 71 ? 14.54072 -11.31830 -19.17696 1.000 9.47706 70 MET A N 1
ATOM 1243 C CA . MET A 1 71 ? 14.63664 -10.36089 -18.08353 1.000 9.36741 70 MET A CA 1
ATOM 1244 C C . MET A 1 71 ? 13.24008 -9.82724 -17.74134 1.000 9.68977 70 MET A C 1
ATOM 1245 O O . MET A 1 71 ? 13.04649 -9.26662 -16.65893 1.000 10.12899 70 MET A O 1
ATOM 1259 N N . GLY A 1 72 ? 12.26628 -9.99927 -18.63721 1.000 9.77974 71 GLY A N 1
ATOM 1260 C CA . GLY A 1 72 ? 10.92199 -9.53296 -18.41369 1.000 10.45688 71 GLY A CA 1
ATOM 1261 C C . GLY A 1 72 ? 10.26673 -10.06426 -17.15991 1.000 10.44259 71 GLY A C 1
ATOM 1262 O O . GLY A 1 72 ? 9.37876 -9.39556 -16.62251 1.000 11.33372 71 GLY A O 1
ATOM 1266 N N . LEU A 1 73 ? 10.70667 -11.21738 -16.64300 1.000 10.22589 72 LEU A N 1
ATOM 1267 C CA . LEU A 1 73 ? 10.15565 -11.72921 -15.39445 1.000 10.33938 72 LEU A CA 1
ATOM 1268 C C . LEU A 1 73 ? 10.44459 -10.80541 -14.22376 1.000 10.61770 72 LEU A C 1
ATOM 1269 O O . LEU A 1 73 ? 9.67350 -10.77403 -13.26393 1.000 11.84093 72 LEU A O 1
ATOM 1285 N N . TRP A 1 74 ? 11.53791 -10.04952 -14.29786 1.000 9.41935 73 TRP A N 1
ATOM 1286 C CA . TRP A 1 74 ? 11.99156 -9.15636 -13.23710 1.000 9.48083 73 TRP A CA 1
ATOM 1287 C C . TRP A 1 74 ? 11.91659 -7.67780 -13.61249 1.000 9.69898 73 TRP A C 1
ATOM 1288 O O . TRP A 1 74 ? 11.88525 -6.82792 -12.71565 1.000 9.95812 73 TRP A O 1
ATOM 1309 N N . ILE A 1 75 ? 11.93789 -7.37441 -14.91462 1.000 9.45288 74 ILE A N 1
ATOM 1310 C CA . ILE A 1 75 ? 12.01265 -6.03756 -15.49779 1.000 9.90844 74 ILE A CA 1
ATOM 1311 C C . ILE A 1 75 ? 10.97919 -6.06109 -16.62356 1.000 10.06216 74 ILE A C 1
ATOM 1312 O O . ILE A 1 75 ? 11.31918 -6.43388 -17.76429 1.000 10.10057 74 ILE A O 1
ATOM 1328 N N . PRO A 1 76 ? 9.71351 -5.77189 -16.33499 1.000 10.78570 75 PRO A N 1
ATOM 1329 C CA . PRO A 1 76 ? 8.63809 -6.14310 -17.27601 1.000 12.16205 75 PRO A CA 1
ATOM 1330 C C . PRO A 1 76 ? 8.82910 -5.68279 -18.71196 1.000 11.05878 75 PRO A C 1
ATOM 1331 O O . PRO A 1 76 ? 8.49031 -6.44174 -19.63307 1.000 11.91879 75 PRO A O 1
ATOM 1342 N N . ARG A 1 77 ? 9.37178 -4.48801 -18.93287 1.000 11.51465 76 ARG A N 1
ATOM 1343 C CA . ARG A 1 77 ? 9.44636 -3.97897 -20.29835 1.000 11.37041 76 ARG A CA 1
ATOM 1344 C C . ARG A 1 77 ? 10.33677 -4.83145 -21.18841 1.000 10.72875 76 ARG A C 1
ATOM 1345 O O . ARG A 1 77 ? 10.15880 -4.81938 -22.41464 1.000 11.62394 76 ARG A O 1
ATOM 1366 N N . ALA A 1 78 ? 11.28129 -5.57621 -20.61582 1.000 10.46863 77 ALA A N 1
ATOM 1367 C CA . ALA A 1 78 ? 12.19077 -6.36595 -21.43706 1.000 10.13952 77 ALA A CA 1
ATOM 1368 C C . ALA A 1 78 ? 11.48845 -7.49296 -22.17682 1.000 10.25967 77 ALA A C 1
ATOM 1369 O O . ALA A 1 78 ? 12.00583 -7.96295 -23.20419 1.000 10.69793 77 ALA A O 1
ATOM 1376 N N A GLU A 1 79 ? 10.32678 -7.93646 -21.68940 0.420 10.20925 78 GLU A N 1
ATOM 1377 N N B GLU A 1 79 ? 10.32838 -7.92925 -21.69180 0.580 10.93321 78 GLU A N 1
ATOM 1378 C CA A GLU A 1 79 ? 9.60426 -9.04498 -22.30794 0.420 10.66458 78 GLU A CA 1
ATOM 1379 C CA B GLU A 1 79 ? 9.64313 -9.04319 -22.32685 0.580 12.46370 78 GLU A CA 1
ATOM 1380 C C A GLU A 1 79 ? 9.21057 -8.75704 -23.75138 0.420 10.80392 78 GLU A C 1
ATOM 1381 C C B GLU A 1 79 ? 9.31491 -8.75538 -23.78491 0.580 11.53392 78 GLU A C 1
ATOM 1382 O O A GLU A 1 79 ? 8.99478 -9.69766 -24.52703 0.420 10.43492 78 GLU A O 1
ATOM 1383 O O B GLU A 1 79 ? 9.23676 -9.68477 -24.60086 0.580 12.50444 78 GLU A O 1
ATOM 1406 N N . ALA A 1 80 ? 9.09208 -7.48587 -24.12709 1.000 11.45214 79 ALA A N 1
ATOM 1407 C CA . ALA A 1 80 ? 8.66265 -7.16348 -25.48169 1.000 11.68924 79 ALA A CA 1
ATOM 1408 C C . ALA A 1 80 ? 9.59245 -7.76209 -26.52373 1.000 11.80761 79 ALA A C 1
ATOM 1409 O O . ALA A 1 80 ? 9.15285 -8.08513 -27.63783 1.000 12.18181 79 ALA A O 1
ATOM 1417 N N A VAL A 1 81 ? 10.87435 -7.88988 -26.16795 0.580 11.06713 80 VAL A N 1
ATOM 1418 N N B VAL A 1 81 ? 10.88442 -7.92052 -26.22993 0.420 11.93364 80 VAL A N 1
ATOM 1419 C CA A VAL A 1 81 ? 11.93596 -8.31851 -27.06790 0.580 11.63830 80 VAL A CA 1
ATOM 1420 C CA B VAL A 1 81 ? 11.75493 -8.42527 -27.29034 0.420 12.90738 80 VAL A CA 1
ATOM 1421 C C A VAL A 1 81 ? 11.78791 -9.78149 -27.47133 0.580 11.70501 80 VAL A C 1
ATOM 1422 C C B VAL A 1 81 ? 11.52267 -9.90400 -27.59551 0.420 13.22497 80 VAL A C 1
ATOM 1423 O O A VAL A 1 81 ? 12.37115 -10.19346 -28.48356 0.580 12.70397 80 VAL A O 1
ATOM 1424 O O B VAL A 1 81 ? 11.91539 -10.37947 -28.66998 0.420 13.63594 80 VAL A O 1
ATOM 1449 N N A MET A 1 82 ? 11.00447 -10.57341 -26.73326 0.580 11.12416 81 MET A N 1
ATOM 1450 N N B MET A 1 82 ? 10.94053 -10.66244 -26.66650 0.420 13.71290 81 MET A N 1
ATOM 1451 C CA A MET A 1 82 ? 10.78211 -11.98845 -27.02426 0.580 11.11549 81 MET A CA 1
ATOM 1452 C CA B MET A 1 82 ? 10.67405 -12.06318 -26.93994 0.420 14.49586 81 MET A CA 1
ATOM 1453 C C A MET A 1 82 ? 9.41598 -12.27463 -27.64411 0.580 10.74405 81 MET A C 1
ATOM 1454 C C B MET A 1 82 ? 9.43282 -12.26748 -27.76883 0.420 12.83816 81 MET A C 1
ATOM 1455 O O A MET A 1 82 ? 9.13352 -13.43139 -27.95997 0.580 11.05723 81 MET A O 1
ATOM 1456 O O B MET A 1 82 ? 9.23134 -13.36642 -28.29269 0.420 12.82401 81 MET A O 1
ATOM 1483 N N . LEU A 1 83 ? 8.56599 -11.27126 -27.84104 1.000 11.47452 82 LEU A N 1
ATOM 1484 C CA . LEU A 1 83 ? 7.26940 -11.51698 -28.44102 1.000 11.37411 82 LEU A CA 1
ATOM 1485 C C . LEU A 1 83 ? 7.44724 -11.92630 -29.90121 1.000 10.82863 82 LEU A C 1
ATOM 1486 O O . LEU A 1 83 ? 8.33425 -11.41603 -30.60132 1.000 10.87926 82 LEU A O 1
ATOM 1503 N N A PRO A 1 84 ? 6.62308 -12.83913 -30.40259 0.780 10.30177 83 PRO A N 1
ATOM 1504 N N B PRO A 1 84 ? 6.58063 -12.79782 -30.41289 0.220 10.53611 83 PRO A N 1
ATOM 1505 C CA A PRO A 1 84 ? 6.87172 -13.35674 -31.74813 0.780 10.11117 83 PRO A CA 1
ATOM 1506 C CA B PRO A 1 84 ? 6.81285 -13.35647 -31.75149 0.220 10.22658 83 PRO A CA 1
ATOM 1507 C C A PRO A 1 84 ? 6.88728 -12.24274 -32.77613 0.780 9.80328 83 PRO A C 1
ATOM 1508 C C B PRO A 1 84 ? 6.82844 -12.28221 -32.82911 0.220 9.90319 83 PRO A C 1
ATOM 1509 O O A PRO A 1 84 ? 6.06726 -11.31946 -32.74451 0.780 11.64401 83 PRO A O 1
ATOM 1510 O O B PRO A 1 84 ? 5.94716 -11.42078 -32.88987 0.220 10.03829 83 PRO A O 1
ATOM 1531 N N . TYR A 1 85 ? 7.84208 -12.35478 -33.69091 1.000 9.61926 84 TYR A N 1
ATOM 1532 C CA . TYR A 1 85 ? 8.04690 -11.50556 -34.86043 1.000 10.55034 84 TYR A CA 1
ATOM 1533 C C . TYR A 1 85 ? 8.47290 -10.07242 -34.55363 1.000 11.64361 84 TYR A C 1
ATOM 1534 O O . TYR A 1 85 ? 8.61157 -9.27724 -35.48150 1.000 14.29609 84 TYR A O 1
ATOM 1554 N N . VAL A 1 86 ? 8.72802 -9.71536 -33.29454 1.000 11.10174 85 VAL A N 1
ATOM 1555 C CA . VAL A 1 86 ? 9.15917 -8.35060 -32.99816 1.000 11.36143 85 VAL A CA 1
ATOM 1556 C C . VAL A 1 86 ? 10.60260 -8.14024 -33.43230 1.000 11.42666 85 VAL A C 1
ATOM 1557 O O . VAL A 1 86 ? 10.91167 -7.21152 -34.17859 1.000 13.14015 85 VAL A O 1
ATOM 1570 N N . VAL A 1 87 ? 11.51419 -8.97493 -32.93368 1.000 11.04726 86 VAL A N 1
ATOM 1571 C CA . VAL A 1 87 ? 12.91677 -8.87826 -33.31805 1.000 11.02145 86 VAL A CA 1
ATOM 1572 C C . VAL A 1 87 ? 13.10288 -9.54968 -34.66829 1.000 10.89878 86 VAL A C 1
ATOM 1573 O O . VAL A 1 87 ? 12.70631 -10.70251 -34.87031 1.000 11.30089 86 VAL A O 1
ATOM 1586 N N . LYS A 1 88 ? 13.70796 -8.82701 -35.60270 1.000 11.76378 87 LYS A N 1
ATOM 1587 C CA . LYS A 1 88 ? 13.80047 -9.31275 -36.96598 1.000 13.01636 87 LYS A CA 1
ATOM 1588 C C . LYS A 1 88 ? 14.99240 -10.22899 -37.19311 1.000 12.91098 87 LYS A C 1
ATOM 1589 O O . LYS A 1 88 ? 14.92375 -11.12801 -38.04648 1.000 16.09031 87 LYS A O 1
ATOM 1608 N N . ASN A 1 89 ? 16.09057 -10.00317 -36.48586 1.000 11.99851 88 ASN A N 1
ATOM 1609 C CA . ASN A 1 89 ? 17.35588 -10.69064 -36.72813 1.000 12.26111 88 ASN A CA 1
ATOM 1610 C C . ASN A 1 89 ? 18.33412 -10.31141 -35.62937 1.000 11.30041 88 ASN A C 1
ATOM 1611 O O . ASN A 1 89 ? 18.02586 -9.50690 -34.73962 1.000 11.37286 88 ASN A O 1
ATOM 1622 N N . TYR A 1 90 ? 19.51925 -10.89771 -35.68681 1.000 11.72640 89 TYR A N 1
ATOM 1623 C CA . TYR A 1 90 ? 20.51222 -10.62628 -34.64840 1.000 12.45781 89 TYR A CA 1
ATOM 1624 C C . TYR A 1 90 ? 20.95823 -9.16357 -34.64432 1.000 12.01373 89 TYR A C 1
ATOM 1625 O O . TYR A 1 90 ? 21.13266 -8.56881 -33.56719 1.000 12.41796 89 TYR A O 1
ATOM 1643 N N . ALA A 1 91 ? 21.14188 -8.54491 -35.81993 1.000 11.65697 90 ALA A N 1
ATOM 1644 C CA . ALA A 1 91 ? 21.55433 -7.14049 -35.82450 1.000 12.11242 90 ALA A CA 1
ATOM 1645 C C . ALA A 1 91 ? 20.54035 -6.27608 -35.08938 1.000 11.41315 90 ALA A C 1
ATOM 1646 O O . ALA A 1 91 ? 20.90483 -5.30032 -34.41554 1.000 11.79118 90 ALA A O 1
ATOM 1653 N N . HIS A 1 92 ? 19.26390 -6.62420 -35.19949 1.000 10.96570 91 HIS A N 1
ATOM 1654 C CA . HIS A 1 92 ? 18.20325 -5.89124 -34.50241 1.000 11.22531 91 HIS A CA 1
ATOM 1655 C C . HIS A 1 92 ? 18.31817 -6.06933 -32.99857 1.000 11.32529 91 HIS A C 1
ATOM 1656 O O . HIS A 1 92 ? 18.22844 -5.09607 -32.24910 1.000 11.95080 91 HIS A O 1
ATOM 1670 N N . ILE A 1 93 ? 18.51955 -7.30031 -32.52511 1.000 11.97674 92 ILE A N 1
ATOM 1671 C CA . ILE A 1 93 ? 18.70347 -7.46373 -31.08914 1.000 14.48856 92 ILE A CA 1
ATOM 1672 C C . ILE A 1 93 ? 19.94814 -6.72791 -30.60675 1.000 11.93132 92 ILE A C 1
ATOM 1673 O O . ILE A 1 93 ? 19.94888 -6.16908 -29.50479 1.000 12.49672 92 ILE A O 1
ATOM 1680 N N . GLN A 1 94 ? 21.00210 -6.63927 -31.43386 1.000 12.74985 93 GLN A N 1
ATOM 1681 C CA . GLN A 1 94 ? 22.15919 -5.85551 -31.02597 1.000 12.97924 93 GLN A CA 1
ATOM 1682 C C . GLN A 1 94 ? 21.80655 -4.37495 -30.90418 1.000 12.36116 93 GLN A C 1
ATOM 1683 O O . GLN A 1 94 ? 22.23352 -3.70831 -29.95364 1.000 13.32461 93 GLN A O 1
ATOM 1697 N N . ARG A 1 95 ? 21.03711 -3.83570 -31.85017 1.000 11.86011 94 ARG A N 1
ATOM 1698 C CA . ARG A 1 95 ? 20.60563 -2.44508 -31.72617 1.000 12.20641 94 ARG A CA 1
ATOM 1699 C C . ARG A 1 95 ? 19.81379 -2.24253 -30.44809 1.000 11.51813 94 ARG A C 1
ATOM 1700 O O . ARG A 1 95 ? 19.98764 -1.23509 -29.74851 1.000 12.98060 94 ARG A O 1
ATOM 1721 N N . ILE A 1 96 ? 18.92979 -3.18245 -30.12987 1.000 11.12965 95 ILE A N 1
ATOM 1722 C CA . ILE A 1 96 ? 18.13749 -3.04816 -28.90657 1.000 11.63767 95 ILE A CA 1
ATOM 1723 C C . ILE A 1 96 ? 19.03394 -3.08970 -27.67265 1.000 11.75349 95 ILE A C 1
ATOM 1724 O O . ILE A 1 96 ? 18.91954 -2.24785 -26.77319 1.000 11.96206 95 ILE A O 1
ATOM 1740 N N . PHE A 1 97 ? 19.93672 -4.06207 -27.61745 1.000 11.90555 96 PHE A N 1
ATOM 1741 C CA . PHE A 1 97 ? 20.82280 -4.22195 -26.46520 1.000 12.38144 96 PHE A CA 1
ATOM 1742 C C . PHE A 1 97 ? 21.65797 -2.97428 -26.23183 1.000 12.33667 96 PHE A C 1
ATOM 1743 O O . PHE A 1 97 ? 21.88593 -2.57827 -25.08004 1.000 12.74697 96 PHE A O 1
ATOM 1760 N N . ASN A 1 98 ? 22.10643 -2.32831 -27.31652 1.000 12.48146 97 ASN A N 1
ATOM 1761 C CA . ASN A 1 98 ? 22.99821 -1.18044 -27.23925 1.000 13.22473 97 ASN A CA 1
ATOM 1762 C C . ASN A 1 98 ? 22.28454 0.15658 -27.14359 1.000 13.83449 97 ASN A C 1
ATOM 1763 O O . ASN A 1 98 ? 22.94074 1.16850 -26.87082 1.000 15.88445 97 ASN A O 1
ATOM 1774 N N . SER A 1 99 ? 20.97972 0.18285 -27.36943 1.000 12.82458 98 SER A N 1
ATOM 1775 C CA . SER A 1 99 ? 20.19465 1.40481 -27.34006 1.000 13.19139 98 SER A CA 1
ATOM 1776 C C . SER A 1 99 ? 20.06000 1.92549 -25.91198 1.000 13.65552 98 SER A C 1
ATOM 1777 O O . SER A 1 99 ? 20.40011 1.24595 -24.94424 1.000 13.35014 98 SER A O 1
ATOM 1785 N N A LYS A 1 100 ? 19.52605 3.13817 -25.77572 0.570 14.39025 99 LYS A N 1
ATOM 1786 N N B LYS A 1 100 ? 19.55412 3.15174 -25.79032 0.430 14.47139 99 LYS A N 1
ATOM 1787 C CA A LYS A 1 100 ? 19.24714 3.65418 -24.43769 0.570 14.64686 99 LYS A CA 1
ATOM 1788 C CA B LYS A 1 100 ? 19.21314 3.68442 -24.47483 0.430 15.01635 99 LYS A CA 1
ATOM 1789 C C A LYS A 1 100 ? 18.27074 2.74708 -23.69773 0.570 13.49067 99 LYS A C 1
ATOM 1790 C C B LYS A 1 100 ? 18.30128 2.72370 -23.72393 0.430 13.84737 99 LYS A C 1
ATOM 1791 O O A LYS A 1 100 ? 18.38872 2.55973 -22.48346 0.570 14.08292 99 LYS A O 1
ATOM 1792 O O B LYS A 1 100 ? 18.50195 2.46712 -22.53232 0.430 14.34087 99 LYS A O 1
ATOM 1829 N N . PHE A 1 101 ? 17.29154 2.18498 -24.40890 1.000 13.35415 100 PHE A N 1
ATOM 1830 C CA . PHE A 1 101 ? 16.37784 1.23110 -23.79164 1.000 12.90077 100 PHE A CA 1
ATOM 1831 C C . PHE A 1 101 ? 17.15101 0.03397 -23.26280 1.000 12.15130 100 PHE A C 1
ATOM 1832 O O . PHE A 1 101 ? 16.95116 -0.40328 -22.12134 1.000 11.74530 100 PHE A O 1
ATOM 1850 N N . GLY A 1 102 ? 18.05525 -0.51869 -24.07381 1.000 11.49954 101 GLY A N 1
ATOM 1851 C CA . GLY A 1 102 ? 18.80124 -1.68175 -23.62601 1.000 11.22645 101 GLY A CA 1
ATOM 1852 C C . GLY A 1 102 ? 19.72783 -1.36910 -22.47338 1.000 11.32231 101 GLY A C 1
ATOM 1853 O O . GLY A 1 102 ? 19.84658 -2.15224 -21.52332 1.000 10.92612 101 GLY A O 1
ATOM 1857 N N . GLN A 1 103 ? 20.40771 -0.23181 -22.54386 1.000 12.15174 102 GLN A N 1
ATOM 1858 C CA . GLN A 1 103 ? 21.26590 0.21499 -21.45836 1.000 12.39925 102 GLN A CA 1
ATOM 1859 C C . GLN A 1 103 ? 20.47726 0.36337 -20.17565 1.000 12.24706 102 GLN A C 1
ATOM 1860 O O . GLN A 1 103 ? 20.96788 0.00288 -19.10481 1.000 12.40958 102 GLN A O 1
ATOM 1874 N N . GLY A 1 104 ? 19.25091 0.88810 -20.26299 1.000 12.87724 103 GLY A N 1
ATOM 1875 C CA . GLY A 1 104 ? 18.43528 1.03888 -19.06590 1.000 12.61365 103 GLY A CA 1
ATOM 1876 C C . GLY A 1 104 ? 18.07289 -0.29437 -18.43923 1.000 11.29426 103 GLY A C 1
ATOM 1877 O O . GLY A 1 104 ? 18.08154 -0.44219 -17.21424 1.000 11.53991 103 GLY A O 1
ATOM 1881 N N . VAL A 1 105 ? 17.74825 -1.29114 -19.26577 1.000 10.54633 104 VAL A N 1
ATOM 1882 C CA . VAL A 1 105 ? 17.47108 -2.62804 -18.73878 1.000 10.39601 104 VAL A CA 1
ATOM 1883 C C . VAL A 1 105 ? 18.72251 -3.21339 -18.10481 1.000 10.12168 104 VAL A C 1
ATOM 1884 O O . VAL A 1 105 ? 18.66920 -3.77910 -17.00376 1.000 10.13563 104 VAL A O 1
ATOM 1897 N N . ARG A 1 106 ? 19.86867 -3.07427 -18.77523 1.000 10.26054 105 ARG A N 1
ATOM 1898 C CA . ARG A 1 106 ? 21.11840 -3.61203 -18.26919 1.000 10.55065 105 ARG A CA 1
ATOM 1899 C C . ARG A 1 106 ? 21.50311 -2.96530 -16.94589 1.000 10.45028 105 ARG A C 1
ATOM 1900 O O . ARG A 1 106 ? 22.02307 -3.63831 -16.05715 1.000 10.70328 105 ARG A O 1
ATOM 1921 N N . GLU A 1 107 ? 21.26779 -1.66683 -16.79853 1.000 10.81298 106 GLU A N 1
ATOM 1922 C CA . GLU A 1 107 ? 21.56539 -0.99919 -15.53628 1.000 11.49843 106 GLU A CA 1
ATOM 1923 C C . GLU A 1 107 ? 20.66325 -1.51165 -14.42900 1.000 11.26836 106 GLU A C 1
ATOM 1924 O O . GLU A 1 107 ? 21.10866 -1.69325 -13.28991 1.000 11.37542 106 GLU A O 1
ATOM 1936 N N . GLU A 1 108 ? 19.38638 -1.72046 -14.73453 1.000 11.03454 107 GLU A N 1
ATOM 1937 C CA . GLU A 1 108 ? 18.44093 -2.22832 -13.74343 1.000 10.67239 107 GLU A CA 1
ATOM 1938 C C . GLU A 1 108 ? 18.79706 -3.64993 -13.31983 1.000 9.92359 107 GLU A C 1
ATOM 1939 O O . GLU A 1 108 ? 18.65536 -4.02310 -12.14611 1.000 10.34128 107 GLU A O 1
ATOM 1951 N N . MET A 1 109 ? 19.30062 -4.45000 -14.25767 1.000 10.08789 108 MET A N 1
ATOM 1952 C CA . MET A 1 109 ? 19.67602 -5.84197 -13.97642 1.000 10.14505 108 MET A CA 1
ATOM 1953 C C . MET A 1 109 ? 20.82945 -5.80335 -12.95230 1.000 10.50998 108 MET A C 1
ATOM 1954 O O . MET A 1 109 ? 20.88798 -6.61740 -12.02213 1.000 11.10155 108 MET A O 1
ATOM 1968 N N A LEU A 1 110 ? 21.74395 -4.85307 -13.11541 0.670 10.87852 109 LEU A N 1
ATOM 1969 N N B LEU A 1 110 ? 21.79874 -4.90365 -13.17638 0.330 10.75564 109 LEU A N 1
ATOM 1970 C CA A LEU A 1 110 ? 22.91606 -4.75446 -12.26028 0.670 12.20942 109 LEU A CA 1
ATOM 1971 C CA B LEU A 1 110 ? 22.91516 -4.71865 -12.25654 0.330 11.81514 109 LEU A CA 1
ATOM 1972 C C A LEU A 1 110 ? 22.54068 -4.21345 -10.88316 0.670 11.71898 109 LEU A C 1
ATOM 1973 C C B LEU A 1 110 ? 22.40307 -4.31274 -10.88432 0.330 10.35930 109 LEU A C 1
ATOM 1974 O O A LEU A 1 110 ? 22.98439 -4.74264 -9.85684 0.670 13.58139 109 LEU A O 1
ATOM 1975 O O B LEU A 1 110 ? 22.62133 -5.00327 -9.88081 0.330 9.53959 109 LEU A O 1
ATOM 2006 N N . THR A 1 111 ? 21.69738 -3.18335 -10.84321 1.000 10.39038 110 THR A N 1
ATOM 2007 C CA . THR A 1 111 ? 21.32383 -2.54705 -9.58598 1.000 10.25148 110 THR A CA 1
ATOM 2008 C C . THR A 1 111 ? 20.45728 -3.45482 -8.73432 1.000 9.71499 110 THR A C 1
ATOM 2009 O O . THR A 1 111 ? 20.64739 -3.54013 -7.51556 1.000 11.44827 110 THR A O 1
ATOM 2021 N N . ASN A 1 112 ? 19.45734 -4.07577 -9.32852 1.000 8.98729 111 ASN A N 1
ATOM 2022 C CA . ASN A 1 112 ? 18.49090 -4.80621 -8.53655 1.000 8.78936 111 ASN A CA 1
ATOM 2023 C C . ASN A 1 112 ? 18.86956 -6.25601 -8.29509 1.000 8.57955 111 ASN A C 1
ATOM 2024 O O . ASN A 1 112 ? 18.55869 -6.80179 -7.23910 1.000 9.26710 111 ASN A O 1
ATOM 2035 N N . PHE A 1 113 ? 19.48812 -6.90624 -9.28956 1.000 9.07718 112 PHE A N 1
ATOM 2036 C CA . PHE A 1 113 ? 19.58110 -8.36491 -9.33784 1.000 9.14950 112 PHE A CA 1
ATOM 2037 C C . PHE A 1 113 ? 20.99819 -8.89263 -9.38090 1.000 9.07506 112 PHE A C 1
ATOM 2038 O O . PHE A 1 113 ? 21.18865 -10.10919 -9.48295 1.000 9.94526 112 PHE A O 1
ATOM 2055 N N . ASN A 1 114 ? 21.99821 -8.01809 -9.33270 1.000 9.82709 113 ASN A N 1
ATOM 2056 C CA . ASN A 1 114 ? 23.39917 -8.41844 -9.30152 1.000 9.88306 113 ASN A CA 1
ATOM 2057 C C . ASN A 1 114 ? 23.81120 -9.12452 -10.59010 1.000 9.64821 113 ASN A C 1
ATOM 2058 O O . ASN A 1 114 ? 24.70136 -9.96716 -10.57532 1.000 10.32710 113 ASN A O 1
ATOM 2069 N N . TRP A 1 115 ? 23.23591 -8.72886 -11.72843 1.000 9.43227 114 TRP A N 1
ATOM 2070 C CA . TRP A 1 115 ? 23.58814 -9.31291 -13.02831 1.000 9.61443 114 TRP A CA 1
ATOM 2071 C C . TRP A 1 115 ? 24.28059 -8.28482 -13.90875 1.000 9.20651 114 TRP A C 1
ATOM 2072 O O . TRP A 1 115 ? 23.69366 -7.24097 -14.20692 1.000 10.65119 114 TRP A O 1
ATOM 2093 N N A ARG A 1 116 ? 25.47763 -8.61991 -14.38548 0.630 8.93187 115 ARG A N 1
ATOM 2094 N N B ARG A 1 116 ? 25.51553 -8.57407 -14.31607 0.370 9.02187 115 ARG A N 1
ATOM 2095 C CA A ARG A 1 116 ? 26.24197 -7.79097 -15.31306 0.630 9.14772 115 ARG A CA 1
ATOM 2096 C CA B ARG A 1 116 ? 26.21577 -7.77762 -15.31615 0.370 8.93094 115 ARG A CA 1
ATOM 2097 C C A ARG A 1 116 ? 26.25330 -8.47376 -16.67782 0.630 8.41531 115 ARG A C 1
ATOM 2098 C C B ARG A 1 116 ? 26.15173 -8.51418 -16.64827 0.370 8.82562 115 ARG A C 1
ATOM 2099 O O A ARG A 1 116 ? 26.85680 -9.53756 -16.84396 0.630 8.89957 115 ARG A O 1
ATOM 2100 O O B ARG A 1 116 ? 26.60970 -9.65805 -16.75602 0.370 9.07209 115 ARG A O 1
ATOM 2141 N N . ALA A 1 117 ? 25.60033 -7.85937 -17.65946 1.000 9.24049 116 ALA A N 1
ATOM 2142 C CA . ALA A 1 117 ? 25.57584 -8.42526 -19.00019 1.000 9.78420 116 ALA A CA 1
ATOM 2143 C C . ALA A 1 117 ? 26.87998 -8.08889 -19.71492 1.000 9.74057 116 ALA A C 1
ATOM 2144 O O . ALA A 1 117 ? 27.18208 -6.92216 -19.96481 1.000 11.88618 116 ALA A O 1
ATOM 2152 N N . LEU A 1 118 ? 27.63379 -9.11025 -20.08436 1.000 9.30805 117 LEU A N 1
ATOM 2153 C CA . LEU A 1 118 ? 28.91998 -8.92404 -20.73499 1.000 9.72117 117 LEU A CA 1
ATOM 2154 C C . LEU A 1 118 ? 28.81288 -8.86196 -22.24838 1.000 9.94985 117 LEU A C 1
ATOM 2155 O O . LEU A 1 118 ? 29.70006 -8.29305 -22.89647 1.000 11.22656 117 LEU A O 1
ATOM 2171 N N . ASP A 1 119 ? 27.76979 -9.44689 -22.82731 1.000 9.71741 118 ASP A N 1
ATOM 2172 C CA . ASP A 1 119 ? 27.60054 -9.56786 -24.27663 1.000 9.42048 118 ASP A CA 1
ATOM 2173 C C . ASP A 1 119 ? 26.24943 -10.21072 -24.49551 1.000 8.86322 118 ASP A C 1
ATOM 2174 O O . ASP A 1 119 ? 25.64354 -10.74982 -23.56315 1.000 9.59696 118 ASP A O 1
ATOM 2183 N N . THR A 1 120 ? 25.80473 -10.20787 -25.75567 1.000 9.06053 119 THR A N 1
ATOM 2184 C CA . THR A 1 120 ? 24.71834 -11.08849 -26.13798 1.000 9.20343 119 THR A CA 1
ATOM 2185 C C . THR A 1 120 ? 25.02689 -11.65577 -27.50994 1.000 8.96860 119 THR A C 1
ATOM 2186 O O . THR A 1 120 ? 25.42982 -10.90901 -28.41052 1.000 10.23300 119 THR A O 1
ATOM 2197 N N . TRP A 1 121 ? 24.85267 -12.96121 -27.65525 1.000 8.30187 120 TRP A N 1
ATOM 2198 C CA . TRP A 1 121 ? 25.16825 -13.71802 -28.84548 1.000 8.32336 120 TRP A CA 1
ATOM 2199 C C . TRP A 1 121 ? 23.88440 -14.08823 -29.56659 1.000 8.51458 120 TRP A C 1
ATOM 2200 O O . TRP A 1 121 ? 22.79084 -13.89400 -29.05595 1.000 9.74946 120 TRP A O 1
ATOM 2221 N N . TYR A 1 122 ? 24.01636 -14.64732 -30.76963 1.000 8.25250 121 TYR A N 1
ATOM 2222 C CA . TYR A 1 122 ? 22.86180 -15.15720 -31.50401 1.000 8.28457 121 TYR A CA 1
ATOM 2223 C C . TYR A 1 122 ? 22.68616 -16.64337 -31.21700 1.000 8.18012 121 TYR A C 1
ATOM 2224 O O . TYR A 1 122 ? 23.60662 -17.42675 -31.45168 1.000 8.93636 121 TYR A O 1
ATOM 2242 N N . ASN A 1 123 ? 21.50584 -17.03192 -30.72071 1.000 8.18431 122 ASN A N 1
ATOM 2243 C CA . ASN A 1 123 ? 21.23502 -18.43338 -30.45222 1.000 7.70990 122 ASN A CA 1
ATOM 2244 C C . ASN A 1 123 ? 20.32368 -19.08890 -31.46444 1.000 8.22618 122 ASN A C 1
ATOM 2245 O O . ASN A 1 123 ? 20.00453 -20.27200 -31.31643 1.000 10.36602 122 ASN A O 1
ATOM 2256 N N . GLY A 1 124 ? 19.93086 -18.36454 -32.49959 1.000 8.18373 123 GLY A N 1
ATOM 2257 C CA . GLY A 1 124 ? 19.11469 -18.92931 -33.54628 1.000 8.62689 123 GLY A CA 1
ATOM 2258 C C . GLY A 1 124 ? 17.67336 -18.45968 -33.49778 1.000 8.13719 123 GLY A C 1
ATOM 2259 O O . GLY A 1 124 ? 17.17853 -17.94910 -32.49956 1.000 8.87181 123 GLY A O 1
ATOM 2263 N N . THR A 1 125 ? 16.99257 -18.67367 -34.62093 1.000 7.92108 124 THR A N 1
ATOM 2264 C CA . THR A 1 125 ? 15.58637 -18.35409 -34.76569 1.000 8.11205 124 THR A CA 1
ATOM 2265 C C . THR A 1 125 ? 14.74897 -19.61829 -34.59340 1.000 7.92142 124 THR A C 1
ATOM 2266 O O . THR A 1 125 ? 15.02127 -20.65211 -35.20978 1.000 8.16666 124 THR A O 1
ATOM 2277 N N . ARG A 1 126 ? 13.72354 -19.53095 -33.75576 1.000 7.92374 125 ARG A N 1
ATOM 2278 C CA . ARG A 1 126 ? 12.90257 -20.68724 -33.43432 1.000 7.99148 125 ARG A CA 1
ATOM 2279 C C . ARG A 1 126 ? 12.01614 -21.07831 -34.60867 1.000 7.89657 125 ARG A C 1
ATOM 2280 O O . ARG A 1 126 ? 11.48084 -20.22466 -35.31285 1.000 8.43021 125 ARG A O 1
ATOM 2301 N N . GLN A 1 127 ? 11.85097 -22.39843 -34.76101 1.000 7.98705 126 GLN A N 1
ATOM 2302 C CA . GLN A 1 127 ? 11.05657 -23.03978 -35.80437 1.000 7.89013 126 GLN A CA 1
ATOM 2303 C C . GLN A 1 127 ? 10.18500 -24.09508 -35.13664 1.000 8.28297 126 GLN A C 1
ATOM 2304 O O . GLN A 1 127 ? 10.51462 -24.56003 -34.04157 1.000 10.23472 126 GLN A O 1
ATOM 2318 N N . THR A 1 128 ? 9.11090 -24.53623 -35.79298 1.000 8.37397 127 THR A N 1
ATOM 2319 C CA . THR A 1 128 ? 8.12130 -25.40572 -35.16050 1.000 8.43642 127 THR A CA 1
ATOM 2320 C C . THR A 1 128 ? 8.17254 -26.80832 -35.74361 1.000 8.37128 127 THR A C 1
ATOM 2321 O O . THR A 1 128 ? 7.89402 -27.00161 -36.93616 1.000 9.27721 127 THR A O 1
ATOM 2332 N N . SER A 1 129 ? 8.48279 -27.81002 -34.92226 1.000 8.48220 128 SER A N 1
ATOM 2333 C CA . SER A 1 129 ? 8.44190 -29.19752 -35.36944 1.000 8.55809 128 SER A CA 1
ATOM 2334 C C . SER A 1 129 ? 7.13954 -29.85380 -34.93981 1.000 8.85246 128 SER A C 1
ATOM 2335 O O . SER A 1 129 ? 6.49126 -29.41499 -33.98803 1.000 9.43686 128 SER A O 1
ATOM 2343 N N . SER A 1 130 ? 6.78030 -30.94189 -35.62127 1.000 9.28378 129 SER A N 1
ATOM 2344 C CA . SER A 1 130 ? 5.53271 -31.59533 -35.27559 1.000 9.65496 129 SER A CA 1
ATOM 2345 C C . SER A 1 130 ? 5.43950 -32.99843 -35.85918 1.000 10.21566 129 SER A C 1
ATOM 2346 O O . SER A 1 130 ? 6.18060 -33.39729 -36.76506 1.000 10.81092 129 SER A O 1
ATOM 2354 N N . ASN A 1 131 ? 4.43429 -33.71716 -35.36980 1.000 10.87695 130 ASN A N 1
ATOM 2355 C CA . ASN A 1 131 ? 4.14049 -35.07921 -35.81236 1.000 11.65601 130 ASN A CA 1
ATOM 2356 C C . ASN A 1 131 ? 3.17177 -35.14352 -36.99163 1.000 12.46942 130 ASN A C 1
ATOM 2357 O O . ASN A 1 131 ? 2.76633 -36.24028 -37.36716 1.000 14.31505 130 ASN A O 1
ATOM 2368 N N . ARG A 1 132 ? 2.87327 -34.00941 -37.62359 1.000 12.97925 131 ARG A N 1
ATOM 2369 C CA . ARG A 1 132 ? 2.11692 -33.95630 -38.87505 1.000 13.06041 131 ARG A CA 1
ATOM 2370 C C . ARG A 1 132 ? 2.51455 -32.66618 -39.58879 1.000 11.80663 131 ARG A C 1
ATOM 2371 O O . ARG A 1 132 ? 2.95118 -31.70594 -38.94133 1.000 11.85341 131 ARG A O 1
ATOM 2392 N N A PRO A 1 133 ? 2.35932 -32.59962 -40.90640 0.580 11.96637 132 PRO A N 1
ATOM 2393 N N B PRO A 1 133 ? 2.43106 -32.63008 -40.91989 0.420 11.93443 132 PRO A N 1
ATOM 2394 C CA A PRO A 1 133 ? 2.87247 -31.43601 -41.64239 0.580 11.50973 132 PRO A CA 1
ATOM 2395 C CA B PRO A 1 133 ? 2.87036 -31.42829 -41.64037 0.420 11.56234 132 PRO A CA 1
ATOM 2396 C C A PRO A 1 133 ? 2.05840 -30.17487 -41.39254 0.580 11.67410 132 PRO A C 1
ATOM 2397 C C B PRO A 1 133 ? 2.07710 -30.19522 -41.23188 0.420 11.22939 132 PRO A C 1
ATOM 2398 O O A PRO A 1 133 ? 0.82672 -30.19136 -41.43955 0.580 12.01689 132 PRO A O 1
ATOM 2399 O O B PRO A 1 133 ? 0.87408 -30.26104 -40.97326 0.420 12.12998 132 PRO A O 1
ATOM 2420 N N . LEU A 1 134 ? 2.76863 -29.05730 -41.19162 1.000 10.93289 133 LEU A N 1
ATOM 2421 C CA . LEU A 1 134 ? 2.15078 -27.75055 -40.94621 1.000 10.70841 133 LEU A CA 1
ATOM 2422 C C . LEU A 1 134 ? 2.44311 -26.88045 -42.15993 1.000 10.16657 133 LEU A C 1
ATOM 2423 O O . LEU A 1 134 ? 3.55564 -26.39232 -42.32691 1.000 10.84278 133 LEU A O 1
ATOM 2440 N N A ASN A 1 135 ? 1.44874 -26.72650 -43.02193 0.490 9.87695 134 ASN A N 1
ATOM 2441 N N B ASN A 1 135 ? 1.43706 -26.69852 -43.00593 0.510 10.33625 134 ASN A N 1
ATOM 2442 C CA A ASN A 1 135 ? 1.58321 -25.90065 -44.21440 0.490 9.31859 134 ASN A CA 1
ATOM 2443 C CA B ASN A 1 135 ? 1.57918 -25.91264 -44.22380 0.510 10.34012 134 ASN A CA 1
ATOM 2444 C C A ASN A 1 135 ? 1.02214 -24.50525 -44.03274 0.490 9.97177 134 ASN A C 1
ATOM 2445 C C B ASN A 1 135 ? 0.92819 -24.54457 -44.13822 0.510 10.94938 134 ASN A C 1
ATOM 2446 O O A ASN A 1 135 ? 1.55701 -23.55691 -44.61528 0.490 10.52684 134 ASN A O 1
ATOM 2447 O O B ASN A 1 135 ? 1.28943 -23.66136 -44.92113 0.510 11.86121 134 ASN A O 1
ATOM 2468 N N . THR A 1 136 ? -0.03707 -24.37469 -43.23797 1.000 11.26597 135 THR A N 1
ATOM 2469 C CA . THR A 1 136 ? -0.69631 -23.10475 -43.01201 1.000 11.50513 135 THR A CA 1
ATOM 2470 C C . THR A 1 136 ? -0.96249 -22.95510 -41.52282 1.000 12.15833 135 THR A C 1
ATOM 2471 O O . THR A 1 136 ? -0.91647 -23.91909 -40.76516 1.000 12.42090 135 THR A O 1
ATOM 2483 N N . ILE A 1 137 ? -1.33007 -21.74093 -41.12513 1.000 13.45348 136 ILE A N 1
ATOM 2484 C CA . ILE A 1 137 ? -1.63759 -21.49453 -39.72418 1.000 14.22923 136 ILE A CA 1
ATOM 2485 C C . ILE A 1 137 ? -2.82334 -22.33053 -39.27825 1.000 14.14320 136 ILE A C 1
ATOM 2486 O O . ILE A 1 137 ? -2.86758 -22.76658 -38.12668 1.000 14.77617 136 ILE A O 1
ATOM 2502 N N . SER A 1 138 ? -3.76711 -22.63162 -40.18190 1.000 14.74976 137 SER A N 1
ATOM 2503 C CA . SER A 1 138 ? -4.91348 -23.44585 -39.80418 1.000 15.31249 137 SER A CA 1
ATOM 2504 C C . SER A 1 138 ? -4.49026 -24.84500 -39.35833 1.000 14.65890 137 SER A C 1
ATOM 2505 O O . SER A 1 138 ? -5.18584 -25.47416 -38.55469 1.000 16.13241 137 SER A O 1
ATOM 2513 N N . ASP A 1 139 ? -3.35515 -25.34504 -39.85477 1.000 12.97244 138 ASP A N 1
ATOM 2514 C CA . ASP A 1 139 ? -2.88260 -26.65652 -39.42931 1.000 13.38749 138 ASP A CA 1
ATOM 2515 C C . ASP A 1 139 ? -2.46516 -26.68276 -37.96051 1.000 12.80212 138 ASP A C 1
ATOM 2516 O O . ASP A 1 139 ? -2.34422 -27.76440 -37.38157 1.000 14.05958 138 ASP A O 1
ATOM 2525 N N . PHE A 1 140 ? -2.25983 -25.52441 -37.34024 1.000 12.82328 139 PHE A N 1
ATOM 2526 C CA . PHE A 1 140 ? -1.93260 -25.49684 -35.92117 1.000 13.21411 139 PHE A CA 1
ATOM 2527 C C . PHE A 1 140 ? -3.14714 -25.80444 -35.04967 1.000 13.96382 139 PHE A C 1
ATOM 2528 O O . PHE A 1 140 ? -2.97920 -26.08891 -33.85714 1.000 14.91040 139 PHE A O 1
ATOM 2545 N N . GLU A 1 141 ? -4.35920 -25.71830 -35.58260 1.000 14.92548 140 GLU A N 1
ATOM 2546 C CA . GLU A 1 141 ? -5.54223 -26.02512 -34.78319 1.000 17.70124 140 GLU A CA 1
ATOM 2547 C C . GLU A 1 141 ? -5.44517 -27.45017 -34.25609 1.000 17.77006 140 GLU A C 1
ATOM 2548 O O . GLU A 1 141 ? -5.19455 -28.38915 -35.01207 1.000 18.75003 140 GLU A O 1
ATOM 2560 N N . GLY A 1 142 ? -5.63162 -27.60771 -32.95051 1.000 18.88027 141 GLY A N 1
ATOM 2561 C CA . GLY A 1 142 ? -5.57148 -28.91236 -32.33089 1.000 19.98321 141 GLY A CA 1
ATOM 2562 C C . GLY A 1 142 ? -4.17806 -29.41903 -32.04728 1.000 18.14803 141 GLY A C 1
ATOM 2563 O O . GLY A 1 142 ? -4.03944 -30.47292 -31.41025 1.000 20.12496 141 GLY A O 1
ATOM 2567 N N . LEU A 1 143 ? -3.14320 -28.70157 -32.46274 1.000 14.82464 142 LEU A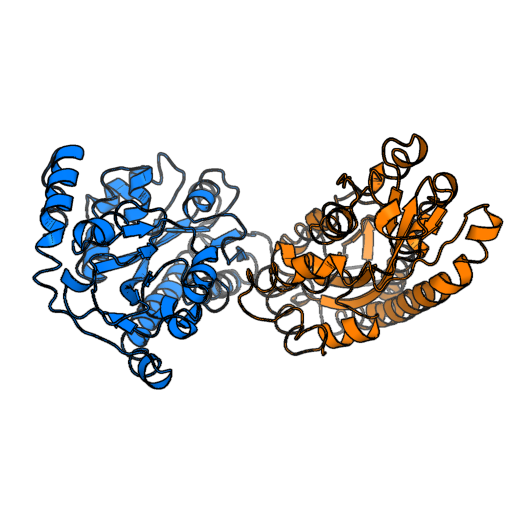 N 1
ATOM 2568 C CA . LEU A 1 143 ? -1.78435 -29.16367 -32.23069 1.000 13.40240 142 LEU A CA 1
ATOM 2569 C C . LEU A 1 143 ? -1.40863 -28.96722 -30.76570 1.000 13.16007 142 LEU A C 1
ATOM 2570 O O . LEU A 1 143 ? -1.43971 -27.84627 -30.25910 1.000 13.74281 142 LEU A O 1
ATOM 2586 N N . LYS A 1 144 ? -1.01725 -30.04168 -30.09718 1.000 12.93825 143 LYS A N 1
ATOM 2587 C CA . LYS A 1 144 ? -0.54170 -29.95385 -28.72104 1.000 12.96429 143 LYS A CA 1
ATOM 2588 C C . LYS A 1 144 ? 0.91615 -29.53236 -28.80441 1.000 11.93490 143 LYS A C 1
ATOM 2589 O O . LYS A 1 144 ? 1.80803 -30.34801 -29.05147 1.000 13.19747 143 LYS A O 1
ATOM 2608 N N . LEU A 1 145 ? 1.16297 -28.24611 -28.65654 1.000 11.03174 144 LEU A N 1
ATOM 2609 C CA . LEU A 1 145 ? 2.47655 -27.67195 -28.93195 1.000 10.53787 144 LEU A CA 1
ATOM 2610 C C . LEU A 1 145 ? 3.17858 -27.38016 -27.61067 1.000 10.56836 144 LEU A C 1
ATOM 2611 O O . LEU A 1 145 ? 2.77204 -26.48932 -26.85769 1.000 11.75751 144 LEU A O 1
ATOM 2627 N N . ARG A 1 146 ? 4.24347 -28.12264 -27.32784 1.000 10.03313 145 ARG A N 1
ATOM 2628 C CA . ARG A 1 146 ? 5.04280 -27.82125 -26.15185 1.000 10.32106 145 ARG A CA 1
ATOM 2629 C C . ARG A 1 146 ? 5.68882 -26.45963 -26.32049 1.000 9.64237 145 ARG A C 1
ATOM 2630 O O . ARG A 1 146 ? 6.19200 -26.12115 -27.39622 1.000 9.94624 145 ARG A O 1
ATOM 2651 N N . VAL A 1 147 ? 5.71501 -25.70689 -25.22350 1.000 9.85491 146 VAL A N 1
ATOM 2652 C CA . VAL A 1 147 ? 6.43848 -24.44417 -25.11397 1.000 9.60563 146 VAL A CA 1
ATOM 2653 C C . VAL A 1 147 ? 7.23136 -24.47203 -23.81674 1.000 9.81282 146 VAL A C 1
ATOM 2654 O O . VAL A 1 147 ? 6.88022 -25.20310 -22.87897 1.000 10.33992 146 VAL A O 1
ATOM 2667 N N . PRO A 1 148 ? 8.30609 -23.69075 -23.73476 1.000 9.64580 147 PRO A N 1
ATOM 2668 C CA . PRO A 1 148 ? 8.94778 -23.45981 -22.44142 1.000 9.71418 147 PRO A CA 1
ATOM 2669 C C . PRO A 1 148 ? 7.99753 -22.71827 -21.51845 1.000 10.10235 147 PRO A C 1
ATOM 2670 O O . PRO A 1 148 ? 6.92222 -22.26828 -21.91155 1.000 11.19611 147 PRO A O 1
ATOM 2681 N N . ASN A 1 149 ? 8.43202 -22.57669 -20.26261 1.000 10.10354 148 ASN A N 1
ATOM 2682 C CA . ASN A 1 149 ? 7.72436 -21.76923 -19.28048 1.000 10.68611 148 ASN A CA 1
ATOM 2683 C C . ASN A 1 149 ? 8.02211 -20.29274 -19.51190 1.000 10.64269 148 ASN A C 1
ATOM 2684 O O . ASN A 1 149 ? 8.74635 -19.65120 -18.75089 1.000 11.31895 148 ASN A O 1
ATOM 2695 N N . ALA A 1 150 ? 7.45555 -19.77291 -20.60220 1.000 10.69550 149 ALA A N 1
ATOM 2696 C CA . ALA A 1 150 ? 7.70910 -18.42156 -21.06316 1.000 10.99684 149 ALA A CA 1
ATOM 2697 C C . ALA A 1 150 ? 6.44575 -17.91822 -21.73941 1.000 11.34782 149 ALA A C 1
ATOM 2698 O O . ALA A 1 150 ? 5.92878 -18.56382 -22.65993 1.000 12.14280 149 ALA A O 1
ATOM 2705 N N A LYS A 1 151 ? 5.97156 -16.75156 -21.30615 0.270 12.56440 150 LYS A N 1
ATOM 2706 N N B LYS A 1 151 ? 5.96560 -16.76211 -21.29316 0.730 11.83107 150 LYS A N 1
ATOM 2707 C CA A LYS A 1 151 ? 4.69674 -16.24636 -21.80495 0.270 14.26358 150 LYS A CA 1
ATOM 2708 C CA B LYS A 1 151 ? 4.69599 -16.24896 -21.79795 0.730 13.67444 150 LYS A CA 1
ATOM 2709 C C A LYS A 1 151 ? 4.73547 -15.97321 -23.30499 0.270 13.00433 150 LYS A C 1
ATOM 2710 C C B LYS A 1 151 ? 4.72787 -15.93101 -23.28907 0.730 12.37083 150 LYS A C 1
ATOM 2711 O O A LYS A 1 151 ? 3.74117 -16.20382 -24.00055 0.270 13.38732 150 LYS A O 1
ATOM 2712 O O B LYS A 1 151 ? 3.69897 -16.06556 -23.95278 0.730 13.08312 150 LYS A O 1
ATOM 2749 N N . ALA A 1 152 ? 5.86398 -15.48015 -23.82539 1.000 12.05090 151 ALA A N 1
ATOM 2750 C CA . ALA A 1 152 ? 5.91045 -15.12538 -25.24860 1.000 12.15469 151 ALA A CA 1
ATOM 2751 C C . ALA A 1 152 ? 5.67706 -16.35567 -26.11204 1.000 11.57018 151 ALA A C 1
ATOM 2752 O O . ALA A 1 152 ? 4.93996 -16.30737 -27.11109 1.000 11.76351 151 ALA A O 1
ATOM 2760 N N . ASN A 1 153 ? 6.32894 -17.46667 -25.75985 1.000 10.88158 152 ASN A N 1
ATOM 2761 C CA . ASN A 1 153 ? 6.17822 -18.69975 -26.53009 1.000 11.01838 152 ASN A CA 1
ATOM 2762 C C . ASN A 1 153 ? 4.77165 -19.25274 -26.37938 1.000 10.84330 152 ASN A C 1
ATOM 2763 O O . ASN A 1 153 ? 4.17398 -19.73733 -27.35467 1.000 11.05414 152 ASN A O 1
ATOM 2774 N N A LEU A 1 154 ? 4.22882 -19.18745 -25.17116 0.630 11.51970 153 LEU A N 1
ATOM 2775 N N B LEU A 1 154 ? 4.23361 -19.21536 -25.15632 0.370 10.97130 153 LEU A N 1
ATOM 2776 C CA A LEU A 1 154 ? 2.85339 -19.59832 -24.95183 0.630 12.64832 153 LEU A CA 1
ATOM 2777 C CA B LEU A 1 154 ? 2.84257 -19.59161 -24.93485 0.370 11.20228 153 LEU A CA 1
ATOM 2778 C C A LEU A 1 154 ? 1.89728 -18.79080 -25.81974 0.630 12.84877 153 LEU A C 1
ATOM 2779 C C B LEU A 1 154 ? 1.92664 -18.80088 -25.86270 0.370 11.81711 153 LEU A C 1
ATOM 2780 O O A LEU A 1 154 ? 0.94191 -19.33986 -26.38592 0.630 13.47587 153 LEU A O 1
ATOM 2781 O O B LEU A 1 154 ? 1.05076 -19.36623 -26.53037 0.370 12.31510 153 LEU A O 1
ATOM 2812 N N . ALA A 1 155 ? 2.13398 -17.48251 -25.92695 1.000 12.20754 154 ALA A N 1
ATOM 2813 C CA . ALA A 1 155 ? 1.27622 -16.62948 -26.74411 1.000 12.98325 154 ALA A CA 1
ATOM 2814 C C . ALA A 1 155 ? 1.40610 -16.95732 -28.22089 1.000 12.56101 154 ALA A C 1
ATOM 2815 O O . ALA A 1 155 ? 0.40114 -16.95825 -28.93046 1.000 12.67141 154 ALA A O 1
ATOM 2823 N N . PHE A 1 156 ? 2.62444 -17.21552 -28.70622 1.000 11.48701 155 PHE A N 1
ATOM 2824 C CA . PHE A 1 156 ? 2.76990 -17.66282 -30.08876 1.000 11.69277 155 PHE A CA 1
ATOM 2825 C C . PHE A 1 156 ? 1.88923 -18.87172 -30.34391 1.000 11.52637 155 PHE A C 1
ATOM 2826 O O . PHE A 1 156 ? 1.12873 -18.91831 -31.31384 1.000 12.35348 155 PHE A O 1
ATOM 2843 N N . ALA A 1 157 ? 1.99058 -19.87771 -29.47197 1.000 11.71540 156 ALA A N 1
ATOM 2844 C CA . ALA A 1 157 ? 1.20272 -21.08446 -29.66264 1.000 11.94362 156 ALA A CA 1
ATOM 2845 C C . ALA A 1 157 ? -0.28685 -20.77835 -29.62472 1.000 12.01261 156 ALA A C 1
ATOM 2846 O O . ALA A 1 157 ? -1.05192 -21.27094 -30.46119 1.000 13.64382 156 ALA A O 1
ATOM 2853 N N . LYS A 1 158 ? -0.71967 -19.98262 -28.64803 1.000 12.91605 157 LYS A N 1
ATOM 2854 C CA . LYS A 1 158 ? -2.13977 -19.67804 -28.51275 1.000 14.07187 157 LYS A CA 1
ATOM 2855 C C . LYS A 1 158 ? -2.67323 -18.97345 -29.75665 1.000 13.44565 157 LYS A C 1
ATOM 2856 O O . LYS A 1 158 ? -3.71945 -19.34731 -30.29880 1.000 14.88601 157 LYS A O 1
ATOM 2875 N N . TYR A 1 159 ? -1.98576 -17.93181 -30.21099 1.000 13.31949 158 TYR A N 1
ATOM 2876 C CA . TYR A 1 159 ? -2.51847 -17.13176 -31.31107 1.000 14.34385 158 TYR A CA 1
ATOM 2877 C C . TYR A 1 159 ? -2.32782 -17.79843 -32.66477 1.000 14.62325 158 TYR A C 1
ATOM 2878 O O . TYR A 1 159 ? -3.02674 -17.44832 -33.61224 1.000 16.13890 158 TYR A O 1
ATOM 2896 N N . ALA A 1 160 ? -1.44130 -18.78573 -32.75883 1.000 14.43227 159 ALA A N 1
ATOM 2897 C CA . ALA A 1 160 ? -1.40193 -19.64841 -33.92704 1.000 15.26899 159 ALA A CA 1
ATOM 2898 C C . ALA A 1 160 ? -2.55160 -20.64347 -33.94242 1.000 15.91901 159 ALA A C 1
ATOM 2899 O O . ALA A 1 160 ? -2.78312 -21.27818 -34.97591 1.000 17.54448 159 ALA A O 1
ATOM 2906 N N . GLY A 1 161 ? -3.27950 -20.78367 -32.84057 1.000 15.95517 160 GLY A N 1
ATOM 2907 C CA . GLY A 1 161 ? -4.40833 -21.68065 -32.75566 1.000 16.43437 160 GLY A CA 1
ATOM 2908 C C . GLY A 1 161 ? -4.09829 -23.01410 -32.11615 1.000 15.60723 160 GLY A C 1
ATOM 2909 O O . GLY A 1 161 ? -4.98717 -23.87918 -32.05829 1.000 16.79270 160 GLY A O 1
ATOM 2913 N N . ALA A 1 162 ? -2.87058 -23.21326 -31.66097 1.000 15.16231 161 ALA A N 1
ATOM 2914 C CA . ALA A 1 162 ? -2.46569 -24.47099 -31.05919 1.000 14.66300 161 ALA A CA 1
ATOM 2915 C C . ALA A 1 162 ? -2.91159 -24.52668 -29.60384 1.000 14.83509 161 ALA A C 1
ATOM 2916 O O . ALA A 1 162 ? -3.41855 -23.55663 -29.03874 1.000 16.58295 161 ALA A O 1
ATOM 2923 N N . SER A 1 163 ? -2.69431 -25.68926 -28.99630 1.000 15.01170 162 SER A N 1
ATOM 2924 C CA . SER A 1 163 ? -3.02755 -25.94708 -27.60326 1.000 16.26113 162 SER A CA 1
ATOM 2925 C C . SER A 1 163 ? -1.69593 -25.95755 -26.86079 1.000 15.70342 162 SER A C 1
ATOM 2926 O O . SER A 1 163 ? -0.96155 -26.94797 -26.91902 1.000 16.01573 162 SER A O 1
ATOM 2934 N N . PRO A 1 164 ? -1.30113 -24.85613 -26.22743 1.000 16.00826 163 PRO A N 1
ATOM 2935 C CA . PRO A 1 164 ? 0.04665 -24.77580 -25.65211 1.000 16.98645 163 PRO A CA 1
ATOM 2936 C C . PRO A 1 164 ? 0.18540 -25.67427 -24.44149 1.000 15.58345 163 PRO A C 1
ATOM 2937 O O . PRO A 1 164 ? -0.70951 -25.77023 -23.60740 1.000 17.51522 163 PRO A O 1
ATOM 2948 N N . THR A 1 165 ? 1.35717 -26.27973 -24.30883 1.000 14.85453 164 THR A N 1
ATOM 2949 C CA . THR A 1 165 ? 1.65361 -27.19828 -23.21427 1.000 15.99762 164 THR A CA 1
ATOM 2950 C C . THR A 1 165 ? 3.00977 -26.82538 -22.65165 1.000 13.82886 164 THR A C 1
ATOM 2951 O O . THR A 1 165 ? 4.03742 -27.24567 -23.18585 1.000 14.01252 164 THR A O 1
ATOM 2962 N N A PRO A 1 166 ? 3.05583 -26.00952 -21.59663 0.680 14.07230 165 PRO A N 1
ATOM 2963 N N B PRO A 1 166 ? 3.07577 -26.09405 -21.53355 0.320 12.32008 165 PRO A N 1
ATOM 2964 C CA A PRO A 1 166 ? 4.35396 -25.64313 -21.01624 0.680 14.53872 165 PRO A CA 1
ATOM 2965 C CA B PRO A 1 166 ? 4.39547 -25.69692 -21.01162 0.320 11.73556 165 PRO A CA 1
ATOM 2966 C C A PRO A 1 166 ? 5.01608 -26.84748 -20.37520 0.680 14.18173 165 PRO A C 1
ATOM 2967 C C B PRO A 1 166 ? 5.11289 -26.86157 -20.33842 0.320 11.09418 165 PRO A C 1
ATOM 2968 O O A PRO A 1 166 ? 4.34703 -27.68662 -19.76423 0.680 15.49308 165 PRO A O 1
ATOM 2969 O O B PRO A 1 166 ? 4.54314 -27.54682 -19.48371 0.320 11.35545 165 PRO A O 1
ATOM 2990 N N A MET A 1 167 ? 6.34446 -26.90475 -20.48002 0.680 12.82828 166 MET A N 1
ATOM 2991 N N B MET A 1 167 ? 6.38056 -27.06409 -20.71192 0.320 10.42522 166 MET A N 1
ATOM 2992 C CA A MET A 1 167 ? 7.10309 -28.03891 -19.97244 0.680 13.12533 166 MET A CA 1
ATOM 2993 C CA B MET A 1 167 ? 7.19741 -28.15307 -20.19683 0.320 11.99487 166 MET A CA 1
ATOM 2994 C C A MET A 1 167 ? 8.58304 -27.69110 -19.95965 0.680 11.42422 166 MET A C 1
ATOM 2995 C C B MET A 1 167 ? 8.62044 -27.66827 -19.97054 0.320 12.19840 166 MET A C 1
ATOM 2996 O O A MET A 1 167 ? 9.07448 -27.07788 -20.90466 0.680 10.26302 166 MET A O 1
ATOM 2997 O O B MET A 1 167 ? 9.09616 -26.75515 -20.64950 0.320 12.48708 166 MET A O 1
ATOM 3024 N N A VAL A 1 168 ? 9.28681 -28.10911 -18.90146 0.680 11.53382 167 VAL A N 1
ATOM 3025 N N B VAL A 1 168 ? 9.29975 -28.30848 -19.01800 0.320 12.74309 167 VAL A N 1
ATOM 3026 C CA A VAL A 1 168 ? 10.72304 -27.87474 -18.83363 0.680 11.69707 167 VAL A CA 1
ATOM 3027 C CA B VAL A 1 168 ? 10.71931 -28.06092 -18.80944 0.320 12.81196 167 VAL A CA 1
ATOM 3028 C C A VAL A 1 168 ? 11.42546 -28.56594 -20.00434 0.680 11.33148 167 VAL A C 1
ATOM 3029 C C B VAL A 1 168 ? 11.50580 -28.68561 -19.95576 0.320 11.41634 167 VAL A C 1
ATOM 3030 O O A VAL A 1 168 ? 10.97564 -29.59791 -20.53011 0.680 12.13786 167 VAL A O 1
ATOM 3031 O O B VAL A 1 168 ? 11.16802 -29.77101 -20.45487 0.320 10.43684 167 VAL A O 1
ATOM 3056 N N . PHE A 1 169 ? 12.57019 -28.00119 -20.37713 1.000 10.83606 168 PHE A N 1
ATOM 3057 C CA . PHE A 1 169 ? 13.31360 -28.42817 -21.56220 1.000 10.39609 168 PHE A CA 1
ATOM 3058 C C . PHE A 1 169 ? 13.75249 -29.88250 -21.51803 1.000 10.57393 168 PHE A C 1
ATOM 3059 O O . PHE A 1 169 ? 13.67900 -30.58602 -22.53721 1.000 10.88084 168 PHE A O 1
ATOM 3077 N N . SER A 1 170 ? 14.20052 -30.35320 -20.35753 1.000 12.15549 169 SER A N 1
ATOM 3078 C CA . SER A 1 170 ? 14.69568 -31.71804 -20.25963 1.000 13.63516 169 SER A CA 1
ATOM 3079 C C . SER A 1 170 ? 13.62126 -32.78089 -20.45279 1.000 13.39157 169 SER A C 1
ATOM 3080 O O . SER A 1 170 ? 13.97863 -33.94551 -20.68274 1.000 15.32916 169 SER A O 1
ATOM 3088 N N . GLU A 1 171 ? 12.34346 -32.41523 -20.40790 1.000 12.58760 170 GLU A N 1
ATOM 3089 C CA . GLU A 1 171 ? 11.24470 -33.36212 -20.52142 1.000 13.37617 170 GLU A CA 1
ATOM 3090 C C . GLU A 1 171 ? 10.68296 -33.45333 -21.93388 1.000 11.61086 170 GLU A C 1
ATOM 3091 O O . GLU A 1 171 ? 9.80775 -34.28419 -22.21075 1.000 12.27954 170 GLU A O 1
ATOM 3103 N N . VAL A 1 172 ? 11.17098 -32.62421 -22.83930 1.000 11.24965 171 VAL A N 1
ATOM 3104 C CA . VAL A 1 172 ? 10.56625 -32.51629 -24.16070 1.000 10.74860 171 VAL A CA 1
ATOM 3105 C C . VAL A 1 172 ? 10.75918 -33.78033 -24.98401 1.000 10.73776 171 VAL A C 1
ATOM 3106 O O . VAL A 1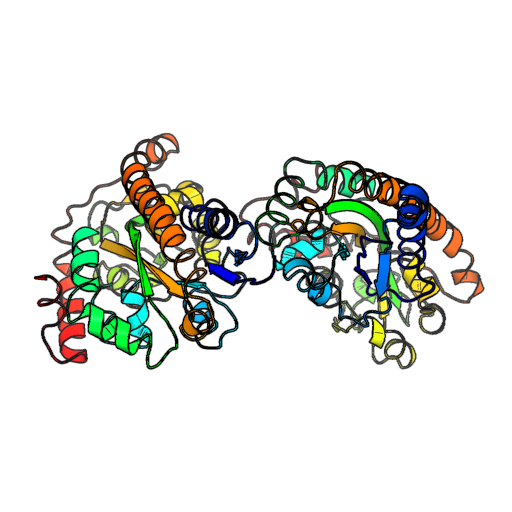 172 ? 9.81779 -34.24099 -25.63404 1.000 11.15221 171 VAL A O 1
ATOM 3119 N N . TYR A 1 173 ? 11.97639 -34.32444 -25.02963 1.000 11.23987 172 TYR A N 1
ATOM 3120 C CA . TYR A 1 173 ? 12.23364 -35.46425 -25.91050 1.000 11.35292 172 TYR A CA 1
ATOM 3121 C C . TYR A 1 173 ? 11.24551 -36.59051 -25.62583 1.000 12.07242 172 TYR A C 1
ATOM 3122 O O . TYR A 1 173 ? 10.64525 -37.15721 -26.54513 1.000 12.50344 172 TYR A O 1
ATOM 3140 N N . LEU A 1 174 ? 11.06654 -36.93615 -24.35062 1.000 11.78714 173 LEU A N 1
ATOM 3141 C CA . LEU A 1 174 ? 10.17063 -38.02779 -23.99601 1.000 12.64428 173 LEU A CA 1
ATOM 3142 C C . LEU A 1 174 ? 8.73970 -37.70910 -24.39071 1.000 13.12504 173 LEU A C 1
ATOM 3143 O O . LEU A 1 174 ? 8.01567 -38.57501 -24.89502 1.000 14.43569 173 LEU A O 1
ATOM 3159 N N . ALA A 1 175 ? 8.31567 -36.46578 -24.18102 1.000 12.43216 174 ALA A N 1
ATOM 3160 C CA . ALA A 1 175 ? 6.95934 -36.08771 -24.55381 1.000 13.32651 174 ALA A CA 1
ATOM 3161 C C . ALA A 1 175 ? 6.73382 -36.19945 -26.06087 1.000 13.30261 174 ALA A C 1
ATOM 3162 O O . ALA A 1 175 ? 5.65365 -36.60438 -26.50548 1.000 15.34773 174 ALA A O 1
ATOM 3169 N N . LEU A 1 176 ? 7.72540 -35.82363 -26.86186 1.000 13.09727 175 LEU A N 1
ATOM 3170 C CA . LEU A 1 176 ? 7.61448 -35.98448 -28.31745 1.000 13.69741 175 LEU A CA 1
ATOM 3171 C C . LEU A 1 176 ? 7.62243 -37.45447 -28.70709 1.000 14.49305 175 LEU A C 1
ATOM 3172 O O . LEU A 1 176 ? 6.81269 -37.88724 -29.53565 1.000 15.88346 175 LEU A O 1
ATOM 3188 N N . GLN A 1 177 ? 8.52946 -38.22651 -28.10839 1.000 14.87681 176 GLN A N 1
ATOM 3189 C CA . GLN A 1 177 ? 8.69543 -39.63315 -28.45312 1.000 15.95602 176 GLN A CA 1
ATOM 3190 C C . GLN A 1 177 ? 7.41786 -40.41592 -28.23431 1.000 17.30668 176 GLN A C 1
ATOM 3191 O O . GLN A 1 177 ? 7.07586 -41.29689 -29.03136 1.000 18.70746 176 GLN A O 1
ATOM 3205 N N . THR A 1 178 ? 6.72298 -40.13967 -27.14003 1.000 17.16616 177 THR A N 1
ATOM 3206 C CA . THR A 1 178 ? 5.51459 -40.85631 -26.77402 1.000 18.02016 177 THR A CA 1
ATOM 3207 C C . THR A 1 178 ? 4.26083 -40.19472 -27.31278 1.000 17.86984 177 THR A C 1
ATOM 3208 O O . THR A 1 178 ? 3.15736 -40.65885 -27.02399 1.000 19.84357 177 THR A O 1
ATOM 3219 N N . ASN A 1 179 ? 4.40782 -39.12117 -28.08403 1.000 17.75020 178 ASN A N 1
ATOM 3220 C CA . ASN A 1 179 ? 3.27609 -38.34396 -28.59527 1.000 18.36323 178 ASN A CA 1
ATOM 3221 C C . ASN A 1 179 ? 2.37743 -37.82785 -27.47585 1.000 17.46599 178 ASN A C 1
ATOM 3222 O O . ASN A 1 179 ? 1.19028 -37.60594 -27.67736 1.000 18.69858 178 ASN A O 1
ATOM 3233 N N . ALA A 1 180 ? 2.95084 -37.57501 -26.29712 1.000 16.34957 179 ALA A N 1
ATOM 3234 C CA . ALA A 1 180 ? 2.20755 -36.85504 -25.27358 1.000 16.34240 179 ALA A CA 1
ATOM 3235 C C . ALA A 1 180 ? 1.94378 -35.41845 -25.70669 1.000 15.55391 179 ALA A C 1
ATOM 3236 O O . ALA A 1 180 ? 0.94743 -34.81005 -25.28761 1.000 17.74424 179 ALA A O 1
ATOM 3243 N N . VAL A 1 181 ? 2.84337 -34.85363 -26.50527 1.000 13.59634 180 VAL A N 1
ATOM 3244 C CA . VAL A 1 181 ? 2.61229 -33.61110 -27.22580 1.000 13.19305 180 VAL A CA 1
ATOM 3245 C C . VAL A 1 181 ? 2.86240 -33.90651 -28.69313 1.000 12.42937 180 VAL A C 1
ATOM 3246 O O . VAL A 1 181 ? 3.47668 -34.91703 -29.04850 1.000 13.67534 180 VAL A O 1
ATOM 3259 N N . ASP A 1 182 ? 2.38332 -33.00457 -29.54477 1.000 11.87425 181 ASP A N 1
ATOM 3260 C CA . ASP A 1 182 ? 2.50283 -33.16624 -30.98025 1.000 12.51795 181 ASP A CA 1
ATOM 3261 C C . ASP A 1 182 ? 3.68900 -32.42121 -31.57479 1.000 12.04257 181 ASP A C 1
ATOM 3262 O O . ASP A 1 182 ? 4.05469 -32.69071 -32.71713 1.000 14.97584 181 ASP A O 1
ATOM 3271 N N . GLY A 1 183 ? 4.28919 -31.48699 -30.85639 1.000 10.28137 182 GLY A N 1
ATOM 3272 C CA . GLY A 1 183 ? 5.35198 -30.69881 -31.44466 1.000 10.34552 182 GLY A CA 1
ATOM 3273 C C . GLY A 1 183 ? 6.02772 -29.85586 -30.38728 1.000 9.52939 182 GLY A C 1
ATOM 3274 O O . GLY A 1 183 ? 5.64259 -29.84869 -29.20803 1.000 10.00045 182 GLY A O 1
ATOM 3278 N N . GLN A 1 184 ? 7.06418 -29.15979 -30.82362 1.000 8.84452 183 GLN A N 1
ATOM 3279 C CA . GLN A 1 184 ? 7.77913 -28.20014 -29.99627 1.000 8.85399 183 GLN A CA 1
ATOM 3280 C C . GLN A 1 184 ? 8.31824 -27.12243 -30.92360 1.000 8.38061 183 GLN A C 1
ATOM 3281 O O . GLN A 1 184 ? 8.14232 -27.18348 -32.14357 1.000 8.83137 183 GLN A O 1
ATOM 3295 N N . GLU A 1 185 ? 8.99952 -26.13788 -30.36163 1.000 8.23542 184 GLU A N 1
ATOM 3296 C CA . GLU A 1 185 ? 9.55216 -25.05565 -31.16355 1.000 8.32234 184 GLU A CA 1
ATOM 3297 C C . GLU A 1 185 ? 10.86020 -24.59087 -30.52638 1.000 8.23886 184 GLU A C 1
ATOM 3298 O O . GLU A 1 185 ? 10.95762 -24.42452 -29.30154 1.000 8.98211 184 GLU A O 1
ATOM 3310 N N . ASN A 1 186 ? 11.88276 -24.42526 -31.35230 1.000 8.61596 185 ASN A N 1
ATOM 3311 C CA . ASN A 1 186 ? 13.24299 -24.16505 -30.90171 1.000 7.91394 185 ASN A CA 1
ATOM 3312 C C . ASN A 1 186 ? 14.08106 -23.85104 -32.12969 1.000 8.15496 185 ASN A C 1
ATOM 3313 O O . ASN A 1 186 ? 13.69153 -24.21257 -33.24590 1.000 8.09315 185 ASN A O 1
ATOM 3324 N N . PRO A 1 187 ? 15.26299 -23.27389 -31.96385 1.000 7.96860 186 PRO A N 1
ATOM 3325 C CA . PRO A 1 187 ? 16.13708 -23.07359 -33.12855 1.000 8.24809 186 PRO A CA 1
ATOM 3326 C C . PRO A 1 187 ? 16.66010 -24.39640 -33.66965 1.000 8.18287 186 PRO A C 1
ATOM 3327 O O . PRO A 1 187 ? 16.62959 -25.43069 -32.99991 1.000 8.71425 186 PRO A O 1
ATOM 3338 N N . LEU A 1 188 ? 17.16940 -24.35639 -34.89707 1.000 8.31978 187 LEU A N 1
ATOM 3339 C CA . LEU A 1 188 ? 17.61583 -25.56626 -35.55478 1.000 8.46073 187 LEU A CA 1
ATOM 3340 C C . LEU A 1 188 ? 18.80985 -26.25301 -34.90051 1.000 8.16059 187 LEU A C 1
ATOM 3341 O O . LEU A 1 188 ? 18.80315 -27.48672 -34.84157 1.000 8.68824 187 LEU A O 1
ATOM 3357 N N . PRO A 1 189 ? 19.82708 -25.54140 -34.38584 1.000 8.36313 188 PRO A N 1
ATOM 3358 C CA . PRO A 1 189 ? 20.90666 -26.28443 -33.70530 1.000 8.59123 188 PRO A CA 1
ATOM 3359 C C . PRO A 1 189 ? 20.37013 -27.11195 -32.55700 1.000 8.83220 188 PRO A C 1
ATOM 3360 O O . PRO A 1 189 ? 20.80111 -28.25148 -32.35156 1.000 9.19563 188 PRO A O 1
ATOM 3371 N N . THR A 1 190 ? 19.42566 -26.56335 -31.79774 1.000 8.38622 189 THR A N 1
ATOM 3372 C CA . THR A 1 190 ? 18.78901 -27.30174 -30.71293 1.000 8.70614 189 THR A CA 1
ATOM 3373 C C . THR A 1 190 ? 18.02830 -28.51244 -31.23012 1.000 8.68917 189 THR A C 1
ATOM 3374 O O . THR A 1 190 ? 18.12301 -29.60429 -30.66248 1.000 9.54992 189 THR A O 1
ATOM 3385 N N . PHE A 1 191 ? 17.23003 -28.32322 -32.28478 1.000 9.04844 190 PHE A N 1
ATOM 3386 C CA . PHE A 1 191 ? 16.49364 -29.43917 -32.88025 1.000 9.01913 190 PHE A CA 1
ATOM 3387 C C . PHE A 1 191 ? 17.43897 -30.56928 -33.25829 1.000 9.10833 190 PHE A C 1
ATOM 3388 O O . PHE A 1 191 ? 17.09618 -31.74863 -33.11486 1.000 10.69451 190 PHE A O 1
ATOM 3405 N N . ASN A 1 192 ? 18.64187 -30.21389 -33.72768 1.000 8.93332 191 ASN A N 1
ATOM 3406 C CA . ASN A 1 192 ? 19.67978 -31.18718 -34.03372 1.000 9.31010 191 ASN A CA 1
ATOM 3407 C C . ASN A 1 192 ? 20.23553 -31.86352 -32.78599 1.000 10.14227 191 ASN A C 1
ATOM 3408 O O . ASN A 1 192 ? 20.13567 -33.09059 -32.63398 1.000 11.23859 191 ASN A O 1
ATOM 3419 N N . THR A 1 193 ? 20.86440 -31.09460 -31.88660 1.000 9.29986 192 THR A N 1
ATOM 3420 C CA . THR A 1 193 ? 21.66877 -31.75323 -30.86055 1.000 9.79068 192 THR A CA 1
ATOM 3421 C C . THR A 1 193 ? 20.81501 -32.40054 -29.78747 1.000 9.99621 192 THR A C 1
ATOM 3422 O O . THR A 1 193 ? 21.27265 -33.34964 -29.13875 1.000 11.58695 192 THR A O 1
ATOM 3433 N N . MET A 1 194 ? 19.59201 -31.93828 -29.58489 1.000 9.72761 193 MET A N 1
ATOM 3434 C CA . MET A 1 194 ? 18.66381 -32.61801 -28.70560 1.000 10.69602 193 MET A CA 1
ATOM 3435 C C . MET A 1 194 ? 18.04896 -33.84476 -29.36886 1.000 11.51978 193 MET A C 1
ATOM 3436 O O . MET A 1 194 ? 17.29136 -34.58223 -28.71849 1.000 12.82183 193 MET A O 1
ATOM 3450 N N A LYS A 1 195 ? 18.34150 -34.08858 -30.64224 0.500 11.08418 194 LYS A N 1
ATOM 3451 N N B LYS A 1 195 ? 18.34307 -34.05590 -30.65307 0.500 11.01041 194 LYS A N 1
ATOM 3452 C CA A LYS A 1 195 ? 17.83021 -35.24949 -31.36273 0.500 11.87971 194 LYS A CA 1
ATOM 3453 C CA B LYS A 1 195 ? 17.84320 -35.19885 -31.41791 0.500 12.08026 194 LYS A CA 1
ATOM 3454 C C A LYS A 1 195 ? 16.32182 -35.20403 -31.53138 0.500 11.32837 194 LYS A C 1
ATOM 3455 C C B LYS A 1 195 ? 16.32434 -35.20576 -31.48705 0.500 11.23395 194 LYS A C 1
ATOM 3456 O O A LYS A 1 195 ? 15.68998 -36.22929 -31.79563 0.500 11.95890 194 LYS A O 1
ATOM 3457 O O B LYS A 1 195 ? 15.69549 -36.25434 -31.63592 0.500 11.94907 194 LYS A O 1
ATOM 3494 N N . PHE A 1 196 ? 15.72074 -34.01594 -31.44321 1.000 11.35891 195 PHE A N 1
ATOM 3495 C CA . PHE A 1 196 ? 14.28348 -33.93294 -31.63146 1.000 11.27916 195 PHE A CA 1
ATOM 3496 C C . PHE A 1 196 ? 13.87916 -34.42208 -33.02529 1.000 11.63692 195 PHE A C 1
ATOM 3497 O O . PHE A 1 196 ? 12.76272 -34.91202 -33.20836 1.000 12.26316 195 PHE A O 1
ATOM 3515 N N . TYR A 1 197 ? 14.77627 -34.30945 -34.00461 1.000 12.16544 196 TYR A N 1
ATOM 3516 C CA . TYR A 1 197 ? 14.47223 -34.79638 -35.34283 1.000 13.86270 196 TYR A CA 1
ATOM 3517 C C . TYR A 1 197 ? 14.20004 -36.29565 -35.34618 1.000 14.74543 196 TYR A C 1
ATOM 3518 O O . TYR A 1 197 ? 13.49096 -36.78449 -36.22204 1.000 17.61002 196 TYR A O 1
ATOM 3536 N N . GLU A 1 198 ? 14.73918 -37.04512 -34.37750 1.000 14.76556 197 GLU A N 1
ATOM 3537 C CA . GLU A 1 198 ? 14.49529 -38.48818 -34.31744 1.000 16.47751 197 GLU A CA 1
ATOM 3538 C C . GLU A 1 198 ? 13.04450 -38.80964 -34.00644 1.000 16.15096 197 GLU A C 1
ATOM 3539 O O . GLU A 1 198 ? 12.59455 -39.92344 -34.29001 1.000 19.38524 197 GLU A O 1
ATOM 3551 N N . VAL A 1 199 ? 12.32545 -37.87614 -33.38229 1.000 13.54038 198 VAL A N 1
ATOM 3552 C CA . VAL A 1 199 ? 10.96913 -38.10330 -32.90416 1.000 14.10869 198 VAL A CA 1
ATOM 3553 C C . VAL A 1 199 ? 10.00313 -37.05595 -33.45012 1.000 13.00504 198 VAL A C 1
ATOM 3554 O O . VAL A 1 199 ? 8.87517 -36.92240 -32.95631 1.000 13.34318 198 VAL A O 1
ATOM 3567 N N . GLN A 1 200 ? 10.42549 -36.31787 -34.49149 1.000 11.73263 199 GLN A N 1
ATOM 3568 C CA . GLN A 1 200 ? 9.59529 -35.28759 -35.10150 1.000 10.87488 199 GLN A CA 1
ATOM 3569 C C . GLN A 1 200 ? 9.74236 -35.38624 -36.61548 1.000 11.47326 199 GLN A C 1
ATOM 3570 O O . GLN A 1 200 ? 10.77484 -34.99020 -37.17366 1.000 13.69961 199 GLN A O 1
ATOM 3584 N N . PRO A 1 201 ? 8.72148 -35.87266 -37.31827 1.000 10.58770 200 PRO A N 1
ATOM 3585 C CA . PRO A 1 201 ? 8.85584 -36.10306 -38.76165 1.000 11.81566 200 PRO A CA 1
ATOM 3586 C C . PRO A 1 201 ? 8.65119 -34.86467 -39.60618 1.000 10.41307 200 PRO A C 1
ATOM 3587 O O . PRO A 1 201 ? 8.84513 -34.95051 -40.82303 1.000 10.93446 200 PRO A O 1
ATOM 3598 N N . ASN A 1 202 ? 8.28437 -33.73364 -39.02034 1.000 10.04097 201 ASN A N 1
ATOM 3599 C CA . ASN A 1 202 ? 8.04506 -32.51747 -39.78104 1.000 9.78361 201 ASN A CA 1
ATOM 3600 C C . ASN A 1 202 ? 8.65439 -31.33902 -39.04343 1.000 9.27702 201 ASN A C 1
ATOM 3601 O O . ASN A 1 202 ? 8.70693 -31.29987 -37.80362 1.000 9.42578 201 ASN A O 1
ATOM 3613 N N . LEU A 1 203 ? 9.07056 -30.36110 -39.83142 1.000 9.28234 202 LEU A N 1
ATOM 3614 C CA . LEU A 1 203 ? 9.63514 -29.10762 -39.36501 1.000 8.77439 202 LEU A CA 1
ATOM 3615 C C . LEU A 1 203 ? 9.07030 -28.00604 -40.22907 1.000 8.79506 202 LEU A C 1
ATOM 3616 O O . LEU A 1 203 ? 9.13013 -28.11402 -41.45722 1.000 10.35283 202 LEU A O 1
ATOM 3632 N N . ALA A 1 204 ? 8.52955 -26.95848 -39.60635 1.000 8.99320 203 ALA A N 1
ATOM 3633 C CA . ALA A 1 204 ? 7.90906 -25.83223 -40.29126 1.000 8.85354 203 ALA A CA 1
ATOM 3634 C C . ALA A 1 204 ? 8.68850 -24.57929 -39.96430 1.000 8.56539 203 ALA A C 1
ATOM 3635 O O . ALA A 1 204 ? 8.91420 -24.25992 -38.78754 1.000 8.77662 203 ALA A O 1
ATOM 3642 N N A MET A 1 205 ? 9.06961 -23.83458 -40.99239 0.710 8.48409 204 MET A N 1
ATOM 3643 N N B MET A 1 205 ? 9.11066 -23.86374 -41.00563 0.290 8.87122 204 MET A N 1
ATOM 3644 C CA A MET A 1 205 ? 9.93948 -22.67680 -40.82099 0.710 8.66279 204 MET A CA 1
ATOM 3645 C CA B MET A 1 205 ? 9.91969 -22.65791 -40.84735 0.290 9.40863 204 MET A CA 1
ATOM 3646 C C A MET A 1 205 ? 9.11576 -21.42694 -40.50118 0.710 8.44193 204 MET A C 1
ATOM 3647 C C B MET A 1 205 ? 8.99933 -21.48203 -40.53742 0.290 9.15358 204 MET A C 1
ATOM 3648 O O A MET A 1 205 ? 8.96953 -20.49103 -41.28965 0.710 9.42916 204 MET A O 1
ATOM 3649 O O B MET A 1 205 ? 8.66288 -20.65138 -41.38520 0.290 9.08811 204 MET A O 1
ATOM 3676 N N . THR A 1 206 ? 8.58118 -21.42108 -39.27794 1.000 8.95802 205 THR A N 1
ATOM 3677 C CA . THR A 1 206 ? 7.75157 -20.32714 -38.79895 1.000 8.84642 205 THR A CA 1
ATOM 3678 C C . THR A 1 206 ? 8.55225 -19.09327 -38.40641 1.000 8.65943 205 THR A C 1
ATOM 3679 O O . THR A 1 206 ? 7.98194 -18.00256 -38.31264 1.000 9.18951 205 THR A O 1
ATOM 3689 N N . ASN A 1 207 ? 9.84337 -19.24289 -38.16521 1.000 8.73555 206 ASN A N 1
ATOM 3690 C CA . ASN A 1 207 ? 10.73750 -18.11527 -37.95707 1.000 8.98736 206 ASN A CA 1
ATOM 3691 C C . ASN A 1 207 ? 10.20342 -17.13653 -36.90895 1.000 8.69194 206 ASN A C 1
ATOM 3692 O O . ASN A 1 207 ? 10.30053 -15.92202 -37.06237 1.000 9.95516 206 ASN A O 1
ATOM 3703 N N . HIS A 1 208 ? 9.66674 -17.65032 -35.80875 1.000 8.31850 207 HIS A N 1
ATOM 3704 C CA . HIS A 1 208 ? 8.76139 -16.82275 -35.02677 1.000 8.64620 207 HIS A CA 1
ATOM 3705 C C . HIS A 1 208 ? 9.41819 -16.01928 -33.91016 1.000 8.85270 207 HIS A C 1
ATOM 3706 O O . HIS A 1 208 ? 8.87976 -14.98030 -33.52299 1.000 9.78860 207 HIS A O 1
ATOM 3721 N N . ILE A 1 209 ? 10.52608 -16.48419 -33.35048 1.000 8.84545 208 ILE A N 1
ATOM 3722 C CA . ILE A 1 209 ? 11.21552 -15.77185 -32.27947 1.000 8.36979 208 ILE A CA 1
ATOM 3723 C C . ILE A 1 209 ? 12.71360 -15.89403 -32.51778 1.000 8.63613 208 ILE A C 1
ATOM 3724 O O . ILE A 1 209 ? 13.24940 -17.01112 -32.59374 1.000 9.14864 208 ILE A O 1
ATOM 3740 N N . VAL A 1 210 ? 13.39900 -14.76000 -32.59199 1.000 8.75164 209 VAL A N 1
ATOM 3741 C CA . VAL A 1 210 ? 14.85291 -14.68870 -32.63490 1.000 9.18942 209 VAL A CA 1
ATOM 3742 C C . VAL A 1 210 ? 15.36445 -14.72402 -31.19813 1.000 8.74998 209 VAL A C 1
ATOM 3743 O O . VAL A 1 210 ? 15.05656 -13.82738 -30.41486 1.000 10.89985 209 VAL A O 1
ATOM 3756 N N . ASN A 1 211 ? 16.12588 -15.76239 -30.84599 1.000 8.33602 210 ASN A N 1
ATOM 3757 C CA . ASN A 1 211 ? 16.72917 -15.85454 -29.52466 1.000 8.58095 210 ASN A CA 1
ATOM 3758 C C . ASN A 1 211 ? 18.15008 -15.30073 -29.55683 1.000 8.51769 210 ASN A C 1
ATOM 3759 O O . ASN A 1 211 ? 18.98824 -15.76205 -30.34369 1.000 9.52667 210 ASN A O 1
ATOM 3770 N N . ASP A 1 212 ? 18.43265 -14.34833 -28.67647 1.000 8.71882 211 ASP A N 1
ATOM 3771 C CA . ASP A 1 212 ? 19.78986 -13.96555 -28.33804 1.000 8.45674 211 ASP A CA 1
ATOM 3772 C C . ASP A 1 212 ? 20.27231 -14.87020 -27.21489 1.000 8.59895 211 ASP A C 1
ATOM 3773 O O . ASP A 1 212 ? 19.66129 -15.89964 -26.91907 1.000 9.51092 211 ASP A O 1
ATOM 3782 N N . GLN A 1 213 ? 21.39027 -14.50206 -26.60493 1.000 8.89203 212 GLN A N 1
ATOM 3783 C CA . GLN A 1 213 ? 21.95323 -15.32717 -25.54002 1.000 8.72914 212 GLN A CA 1
ATOM 3784 C C . GLN A 1 213 ? 22.93383 -14.42003 -24.79133 1.000 8.37904 212 GLN A C 1
ATOM 3785 O O . GLN A 1 213 ? 24.08735 -14.25294 -25.20892 1.000 8.86427 212 GLN A O 1
ATOM 3799 N N . MET A 1 214 ? 22.43807 -13.78678 -23.73039 1.000 8.52908 213 MET A N 1
ATOM 3800 C CA . MET A 1 214 ? 23.31188 -12.93872 -22.94540 1.000 8.63890 213 MET A CA 1
ATOM 3801 C C . MET A 1 214 ? 24.23233 -13.78793 -22.10459 1.000 8.31337 213 MET A C 1
ATOM 3802 O O . MET A 1 214 ? 23.82103 -14.81453 -21.54974 1.000 9.15728 213 MET A O 1
ATOM 3816 N N . VAL A 1 215 ? 25.46391 -13.31811 -21.95572 1.000 8.60112 214 VAL A N 1
ATOM 3817 C CA . VAL A 1 215 ? 26.41314 -13.87357 -21.00444 1.000 8.39379 214 VAL A CA 1
ATOM 3818 C C . VAL A 1 215 ? 26.37157 -12.97079 -19.79024 1.000 8.39281 214 VAL A C 1
ATOM 3819 O O . VAL A 1 215 ? 26.75641 -11.79982 -19.87162 1.000 9.37305 214 VAL A O 1
ATOM 3832 N N . LEU A 1 216 ? 25.87007 -13.49059 -18.67765 1.000 7.90523 215 LEU A N 1
ATOM 3833 C CA . LEU A 1 216 ? 25.76164 -12.73251 -17.44210 1.000 8.15804 215 LEU A CA 1
ATOM 3834 C C . LEU A 1 216 ? 26.78761 -13.22603 -16.44135 1.000 8.67789 215 LEU A C 1
ATOM 3835 O O . LEU A 1 216 ? 26.98655 -14.43246 -16.28458 1.000 9.49804 215 LEU A O 1
ATOM 3851 N N . ILE A 1 217 ? 27.40470 -12.28382 -15.73263 1.000 8.66898 216 ILE A N 1
ATOM 3852 C CA . ILE A 1 217 ? 28.26278 -12.59390 -14.59443 1.000 8.83304 216 ILE A CA 1
ATOM 3853 C C . ILE A 1 217 ? 27.67824 -11.88654 -13.38286 1.000 8.74582 216 ILE A C 1
ATOM 3854 O O . ILE A 1 217 ? 27.09814 -10.79471 -13.48196 1.000 9.00333 216 ILE A O 1
ATOM 3870 N N A SER A 1 218 ? 27.81551 -12.51118 -12.22380 0.680 8.97507 217 SER A N 1
ATOM 3871 N N B SER A 1 218 ? 27.85634 -12.50400 -12.21253 0.320 9.11385 217 SER A N 1
ATOM 3872 C CA A SER A 1 218 ? 27.49993 -11.83117 -10.97973 0.680 9.41029 217 SER A CA 1
ATOM 3873 C CA B SER A 1 218 ? 27.52413 -11.84627 -10.95312 0.320 9.90712 217 SER A CA 1
ATOM 3874 C C A SER A 1 218 ? 28.29989 -10.53749 -10.90399 0.680 9.31334 217 SER A C 1
ATOM 3875 C C B SER A 1 218 ? 28.31519 -10.54776 -10.83574 0.320 9.98848 217 SER A C 1
ATOM 3876 O O A SER A 1 218 ? 29.52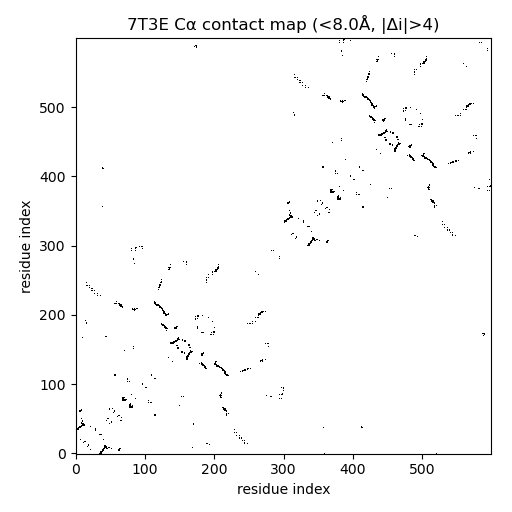129 -10.54251 -11.08588 0.680 10.64391 217 SER A O 1
ATOM 3877 O O B SER A 1 218 ? 29.54696 -10.55433 -10.91961 0.320 10.78857 217 SER A O 1
ATOM 3892 N N . GLU A 1 219 ? 27.60877 -9.43540 -10.61372 1.000 9.93390 218 GLU A N 1
ATOM 3893 C CA . GLU A 1 219 ? 28.28846 -8.14121 -10.51977 1.000 10.78900 218 GLU A CA 1
ATOM 3894 C C . GLU A 1 219 ? 29.26182 -8.11221 -9.35258 1.000 10.62296 218 GLU A C 1
ATOM 3895 O O . GLU A 1 219 ? 30.37148 -7.58274 -9.46878 1.000 12.08022 218 GLU A O 1
ATOM 3908 N N . ASP A 1 220 ? 28.86057 -8.68429 -8.22390 1.000 11.04618 219 ASP A N 1
ATOM 3909 C CA . ASP A 1 220 ? 29.76577 -8.81366 -7.08236 1.000 12.68383 219 ASP A CA 1
ATOM 3910 C C . ASP A 1 220 ? 31.03992 -9.55105 -7.46884 1.000 11.86692 219 ASP A C 1
ATOM 3911 O O . ASP A 1 220 ? 32.14745 -9.14459 -7.08936 1.000 12.86778 219 ASP A O 1
ATOM 3920 N N A ARG A 1 221 ? 30.90904 -10.66969 -8.19263 0.510 11.61868 220 ARG A N 1
ATOM 3921 N N B ARG A 1 221 ? 30.91677 -10.63671 -8.23322 0.490 11.03386 220 ARG A N 1
ATOM 3922 C CA A ARG A 1 221 ? 32.10486 -11.38066 -8.63086 0.510 11.77494 220 ARG A CA 1
ATOM 3923 C CA B ARG A 1 221 ? 32.11976 -11.37247 -8.60211 0.490 11.60601 220 ARG A CA 1
ATOM 3924 C C A ARG A 1 221 ? 32.95177 -10.47801 -9.51241 0.510 11.60542 220 ARG A C 1
ATOM 3925 C C B ARG A 1 221 ? 32.96871 -10.57468 -9.58574 0.490 10.83987 220 ARG A C 1
ATOM 3926 O O A ARG A 1 221 ? 34.15409 -10.30480 -9.27729 0.510 12.45712 220 ARG A O 1
ATOM 3927 O O B ARG A 1 221 ? 34.20158 -10.57790 -9.49169 0.490 10.74029 220 ARG A O 1
ATOM 3968 N N . TRP A 1 222 ? 32.32927 -9.88432 -10.53258 1.000 11.41510 221 TRP A N 1
ATOM 3969 C CA . TRP A 1 222 ? 33.06797 -9.01531 -11.44241 1.000 11.36256 221 TRP A CA 1
ATOM 3970 C C . TRP A 1 222 ? 33.88709 -7.99279 -10.66649 1.000 11.62152 221 TRP A C 1
ATOM 3971 O O . TRP A 1 222 ? 35.07520 -7.78721 -10.94804 1.000 12.71125 221 TRP A O 1
ATOM 3993 N N . GLN A 1 223 ? 33.25017 -7.33206 -9.69434 1.000 11.87754 222 GLN A N 1
ATOM 3994 C CA . GLN A 1 223 ? 33.93470 -6.25530 -8.97922 1.000 13.65078 222 GLN A CA 1
ATOM 3995 C C . GLN A 1 223 ? 35.09548 -6.77970 -8.14576 1.000 14.17169 222 GLN A C 1
ATOM 3996 O O . GLN A 1 223 ? 36.03287 -6.02982 -7.85980 1.000 16.36843 222 GLN A O 1
ATOM 4010 N N . SER A 1 224 ? 35.04394 -8.05029 -7.73853 1.000 13.86535 223 SER A N 1
ATOM 4011 C CA . SER A 1 224 ? 36.09861 -8.65251 -6.93834 1.000 14.91927 223 SER A CA 1
ATOM 4012 C C . SER A 1 224 ? 37.30385 -9.06107 -7.76381 1.000 14.54492 223 SER A C 1
ATOM 4013 O O . SER A 1 224 ? 38.35559 -9.36698 -7.19419 1.000 16.69264 223 SER A O 1
ATOM 4021 N N . LEU A 1 225 ? 37.16957 -9.10887 -9.08409 1.000 14.36587 224 LEU A N 1
ATOM 4022 C CA . LEU A 1 225 ? 38.26903 -9.51264 -9.94057 1.000 14.71515 224 LEU A CA 1
ATOM 4023 C C . LEU A 1 225 ? 39.23601 -8.35844 -10.12660 1.000 15.12387 224 LEU A C 1
ATOM 4024 O O . LEU A 1 225 ? 38.85410 -7.18908 -10.06265 1.000 17.02463 224 LEU A O 1
ATOM 4040 N N . SER A 1 226 ? 40.49862 -8.69822 -10.35829 1.000 15.41239 225 SER A N 1
ATOM 4041 C CA . SER A 1 226 ? 41.46965 -7.68545 -10.72127 1.000 15.95160 225 SER A CA 1
ATOM 4042 C C . SER A 1 226 ? 41.21189 -7.19152 -12.13914 1.000 16.02164 225 SER A C 1
ATOM 4043 O O . SER A 1 226 ? 40.47747 -7.79586 -12.92824 1.000 15.00501 225 SER A O 1
ATOM 4051 N N . LYS A 1 227 ? 41.86485 -6.08937 -12.48466 1.000 18.23719 226 LYS A N 1
ATOM 4052 C CA . LYS A 1 227 ? 41.72156 -5.56968 -13.83438 1.000 18.70260 226 LYS A CA 1
ATOM 4053 C C . LYS A 1 227 ? 42.19612 -6.59254 -14.86280 1.000 17.38185 226 LYS A C 1
ATOM 4054 O O . LYS A 1 227 ? 41.56970 -6.76089 -15.91887 1.000 16.14806 226 LYS A O 1
ATOM 4073 N N A ASP A 1 228 ? 43.29915 -7.29132 -14.57151 0.500 17.45477 227 ASP A N 1
ATOM 4074 N N B ASP A 1 228 ? 43.27154 -7.32042 -14.56451 0.500 17.32953 227 ASP A N 1
ATOM 4075 C CA A ASP A 1 228 ? 43.77463 -8.33145 -15.47918 0.500 17.15876 227 ASP A CA 1
ATOM 4076 C CA B ASP A 1 228 ? 43.73284 -8.31127 -15.52896 0.500 16.64599 227 ASP A CA 1
ATOM 4077 C C A ASP A 1 228 ? 42.74122 -9.44474 -15.63150 0.500 15.48067 227 ASP A C 1
ATOM 4078 C C B ASP A 1 228 ? 42.76771 -9.48926 -15.63370 0.500 14.70837 227 ASP A C 1
ATOM 4079 O O A ASP A 1 228 ? 42.47560 -9.91086 -16.74571 0.500 15.64608 227 ASP A O 1
ATOM 4080 O O B ASP A 1 228 ? 42.58453 -10.05237 -16.71901 0.500 14.05294 227 ASP A O 1
ATOM 4097 N N . GLN A 1 229 ? 42.15102 -9.89290 -14.52005 1.000 14.00138 228 GLN A N 1
ATOM 4098 C CA . GLN A 1 229 ? 41.17025 -10.96800 -14.58859 1.000 13.27836 228 GLN A CA 1
ATOM 4099 C C . GLN A 1 229 ? 39.93580 -10.53738 -15.36476 1.000 12.37373 228 GLN A C 1
ATOM 4100 O O . GLN A 1 229 ? 39.37184 -11.31507 -16.14511 1.000 12.83025 228 GLN A O 1
ATOM 4115 N N . GLN A 1 230 ? 39.51087 -9.29520 -15.18027 1.000 12.80876 229 GLN A N 1
ATOM 4116 C CA . GLN A 1 230 ? 38.40234 -8.76427 -15.95742 1.000 12.32158 229 GLN A CA 1
ATOM 4117 C C . GLN A 1 230 ? 38.74244 -8.77007 -17.43715 1.000 12.16388 229 GLN A C 1
ATOM 4118 O O . GLN A 1 230 ? 37.90354 -9.13769 -18.27358 1.000 12.55384 229 GLN A O 1
ATOM 4132 N N . ALA A 1 231 ? 39.97430 -8.37684 -17.79011 1.000 13.27988 230 ALA A N 1
ATOM 4133 C CA A ALA A 1 231 ? 40.36897 -8.38396 -19.19432 0.500 13.67886 230 ALA A CA 1
ATOM 4134 C CA B ALA A 1 231 ? 40.36897 -8.38396 -19.19432 0.500 13.67886 230 ALA A CA 1
ATOM 4135 C C . ALA A 1 231 ? 40.32295 -9.79030 -19.77047 1.000 12.65036 230 ALA A C 1
ATOM 4136 O O . ALA A 1 231 ? 39.92256 -9.98090 -20.92355 1.000 12.90252 230 ALA A O 1
ATOM 4149 N N . THR A 1 232 ? 40.74034 -10.78307 -18.98350 1.000 12.48983 231 THR A N 1
ATOM 4150 C CA . THR A 1 232 ? 40.66478 -12.16867 -19.42385 1.000 12.26502 231 THR A CA 1
ATOM 4151 C C . THR A 1 232 ? 39.22830 -12.56908 -19.73454 1.000 11.75377 231 THR A C 1
ATOM 4152 O O . THR A 1 232 ? 38.95416 -13.18267 -20.77160 1.000 11.98055 231 THR A O 1
ATOM 4163 N N A ILE A 1 233 ? 38.28929 -12.24377 -18.84971 0.560 11.75714 232 ILE A N 1
ATOM 4164 N N B ILE A 1 233 ? 38.30951 -12.28039 -18.80781 0.440 11.43210 232 ILE A N 1
ATOM 4165 C CA A ILE A 1 233 ? 36.90673 -12.63055 -19.10367 0.560 11.85761 232 ILE A CA 1
ATOM 4166 C CA B ILE A 1 233 ? 36.89314 -12.55981 -19.02659 0.440 11.21730 232 ILE A CA 1
ATOM 4167 C C A ILE A 1 233 ? 36.34710 -11.88805 -20.31125 0.560 11.24237 232 ILE A C 1
ATOM 4168 C C B ILE A 1 233 ? 36.42168 -11.90522 -20.31817 0.440 10.71349 232 ILE A C 1
ATOM 4169 O O A ILE A 1 233 ? 35.62428 -12.46998 -21.13297 0.560 11.24656 232 ILE A O 1
ATOM 4170 O O B ILE A 1 233 ? 35.84624 -12.55834 -21.19894 0.440 9.93620 232 ILE A O 1
ATOM 4201 N N . THR A 1 234 ? 36.66743 -10.59833 -20.44921 1.000 11.54406 233 THR A N 1
ATOM 4202 C CA . THR A 1 234 ? 36.17890 -9.83943 -21.59457 1.000 11.75098 233 THR A CA 1
ATOM 4203 C C . THR A 1 234 ? 36.65951 -10.45187 -22.90076 1.000 11.52488 233 THR A C 1
ATOM 4204 O O . THR A 1 234 ? 35.88217 -10.60960 -23.85200 1.000 11.65136 233 THR A O 1
ATOM 4216 N N . GLU A 1 235 ? 37.94032 -10.80322 -22.96904 1.000 11.17430 234 GLU A N 1
ATOM 4217 C CA . GLU A 1 235 ? 38.48048 -11.38956 -24.18502 1.000 12.13808 234 GLU A CA 1
ATOM 4218 C C . GLU A 1 235 ? 37.90097 -12.77078 -24.42577 1.000 10.84243 234 GLU A C 1
ATOM 4219 O O . GLU A 1 235 ? 37.55501 -13.10535 -25.55610 1.000 12.07761 234 GLU A O 1
ATOM 4231 N N . ALA A 1 236 ? 37.78639 -13.59420 -23.38213 1.000 10.82665 235 ALA A N 1
ATOM 4232 C CA . ALA A 1 236 ? 37.20342 -14.92475 -23.55166 1.000 10.46083 235 ALA A CA 1
ATOM 4233 C C . ALA A 1 236 ? 35.78499 -14.83827 -24.10369 1.000 10.16995 235 ALA A C 1
ATOM 4234 O O . ALA A 1 236 ? 35.40200 -15.62006 -24.97924 1.000 10.41490 235 ALA A O 1
ATOM 4241 N N . VAL A 1 237 ? 34.98971 -13.89817 -23.58827 1.000 10.10607 236 VAL A N 1
ATOM 4242 C CA . VAL A 1 237 ? 33.61836 -13.72458 -24.04639 1.000 10.02615 236 VAL A CA 1
ATOM 4243 C C . VAL A 1 237 ? 33.58181 -13.27451 -25.49882 1.000 10.63665 236 VAL A C 1
ATOM 4244 O O . VAL A 1 237 ? 32.73717 -13.74311 -26.27280 1.000 10.47069 236 VAL A O 1
ATOM 4257 N N . SER A 1 238 ? 34.48537 -12.37481 -25.88786 1.000 10.35530 237 SER A N 1
ATOM 4258 C CA . SER A 1 238 ? 34.53799 -11.93258 -27.27694 1.000 10.90691 237 SER A CA 1
ATOM 4259 C C . SER A 1 238 ? 34.86602 -13.09566 -28.21457 1.000 10.77047 237 SER A C 1
ATOM 4260 O O . SER A 1 238 ? 34.25000 -13.24858 -29.27665 1.000 11.75725 237 SER A O 1
ATOM 4268 N N . VAL A 1 239 ? 35.87482 -13.88741 -27.86255 1.000 10.55938 238 VAL A N 1
ATOM 4269 C CA . VAL A 1 239 ? 36.27807 -15.02334 -28.68860 1.000 11.63529 238 VAL A CA 1
ATOM 4270 C C . VAL A 1 239 ? 35.14273 -16.03253 -28.79159 1.000 10.56624 238 VAL A C 1
ATOM 4271 O O . VAL A 1 239 ? 34.78708 -16.50109 -29.88053 1.000 11.19173 238 VAL A O 1
ATOM 4284 N N . ALA A 1 240 ? 34.57000 -16.40411 -27.64773 1.000 10.25993 239 ALA A N 1
ATOM 4285 C CA . ALA A 1 240 ? 33.49909 -17.38598 -27.65074 1.000 9.92039 239 ALA A CA 1
ATOM 4286 C C . ALA A 1 240 ? 32.28208 -16.88283 -28.41183 1.000 9.72506 239 ALA A C 1
ATOM 4287 O O . ALA A 1 240 ? 31.62989 -17.64830 -29.13442 1.000 10.06593 239 ALA A O 1
ATOM 4294 N N . GLY A 1 241 ? 31.93278 -15.61408 -28.24414 1.000 9.71651 240 GLY A N 1
ATOM 4295 C CA . GLY A 1 241 ? 30.73760 -15.10490 -28.89236 1.000 9.86925 240 GLY A CA 1
ATOM 4296 C C . GLY A 1 241 ? 30.86553 -15.03325 -30.40065 1.000 10.05564 240 GLY A C 1
ATOM 4297 O O . GLY A 1 241 ? 29.91880 -15.34018 -31.13581 1.000 9.88096 240 GLY A O 1
ATOM 4301 N N . LYS A 1 242 ? 32.03194 -14.62515 -30.89776 1.000 10.14888 241 LYS A N 1
ATOM 4302 C CA . LYS A 1 242 ? 32.23413 -14.61705 -32.34128 1.000 10.70819 241 LYS A CA 1
ATOM 4303 C C . LYS A 1 242 ? 32.02748 -16.01836 -32.89498 1.000 10.29280 241 LYS A C 1
ATOM 4304 O O . LYS A 1 242 ? 31.35117 -16.22162 -33.91515 1.000 11.11704 241 LYS A O 1
ATOM 4323 N N . ARG A 1 243 ? 32.62014 -17.00952 -32.23203 1.000 10.37571 242 ARG A N 1
ATOM 4324 C CA . ARG A 1 243 ? 32.49037 -18.38461 -32.69943 1.000 11.03755 242 ARG A CA 1
ATOM 4325 C C . ARG A 1 243 ? 31.05852 -18.88051 -32.59530 1.000 9.72039 242 ARG A C 1
ATOM 4326 O O . ARG A 1 243 ? 30.57467 -19.59489 -33.48281 1.000 11.02223 242 ARG A O 1
ATOM 4347 N N . HIS A 1 244 ? 30.37094 -18.53394 -31.50720 1.000 8.95426 243 HIS A N 1
ATOM 4348 C CA . HIS A 1 244 ? 29.01264 -19.00194 -31.27522 1.000 8.68267 243 HIS A CA 1
ATOM 4349 C C . HIS A 1 244 ? 28.07340 -18.51542 -32.35836 1.000 8.66879 243 HIS A C 1
ATOM 4350 O O . HIS A 1 244 ? 27.37087 -19.30961 -32.99492 1.000 8.89698 243 HIS A O 1
ATOM 4364 N N . THR A 1 245 ? 28.04463 -17.20551 -32.56994 1.000 8.65520 244 THR A N 1
ATOM 4365 C CA . THR A 1 245 ? 27.14282 -16.62200 -33.54633 1.000 8.62445 244 THR A CA 1
ATOM 4366 C C . THR A 1 245 ? 27.44385 -17.13973 -34.93801 1.000 9.25028 244 THR A C 1
ATOM 4367 O O . THR A 1 245 ? 26.52036 -17.45142 -35.70292 1.000 9.56798 244 THR A O 1
ATOM 4378 N N . ASN A 1 246 ? 28.72299 -17.25241 -35.28254 1.000 9.41084 245 ASN A N 1
ATOM 4379 C CA . ASN A 1 246 ? 29.07024 -17.74002 -36.60717 1.000 10.90972 245 ASN A CA 1
ATOM 4380 C C . ASN A 1 246 ? 28.64390 -19.19529 -36.77692 1.000 10.22769 245 ASN A C 1
ATOM 4381 O O . ASN A 1 246 ? 28.16698 -19.58918 -37.84671 1.000 10.80757 245 ASN A O 1
ATOM 4392 N N . PHE A 1 247 ? 28.82414 -20.01472 -35.74329 1.000 9.77459 246 PHE A N 1
ATOM 4393 C CA . PHE A 1 247 ? 28.41819 -21.41445 -35.82129 1.000 10.52716 246 PHE A CA 1
ATOM 4394 C C . PHE A 1 247 ? 26.91642 -21.53519 -36.01008 1.000 9.55949 246 PHE A C 1
ATOM 4395 O O . PHE A 1 247 ? 26.43807 -22.31769 -36.83721 1.000 10.04392 246 PHE A O 1
ATOM 4413 N N . VAL A 1 248 ? 26.14413 -20.76240 -35.24756 1.000 9.16707 247 VAL A N 1
ATOM 4414 C CA . VAL A 1 248 ? 24.69564 -20.79815 -35.40738 1.000 8.94290 247 VAL A CA 1
ATOM 4415 C C . VAL A 1 248 ? 24.30282 -20.36891 -36.81404 1.000 9.32050 247 VAL A C 1
ATOM 4416 O O . VAL A 1 248 ? 23.45858 -21.01417 -37.45386 1.000 9.87672 247 VAL A O 1
ATOM 4429 N N . ASN A 1 249 ? 24.90531 -19.28803 -37.32455 1.000 9.55093 248 ASN A N 1
ATOM 4430 C CA . ASN A 1 249 ? 24.59130 -18.86868 -38.69479 1.000 10.14441 248 ASN A CA 1
ATOM 4431 C C . ASN A 1 249 ? 24.88101 -19.98597 -39.69224 1.000 10.21435 248 ASN A C 1
ATOM 4432 O O . ASN A 1 249 ? 24.08242 -20.26497 -40.59417 1.000 12.13175 248 ASN A O 1
ATOM 4443 N N . ASN A 1 250 ? 26.03602 -20.62338 -39.55372 1.000 10.96345 249 ASN A N 1
ATOM 4444 C CA . ASN A 1 250 ? 26.39334 -21.68231 -40.48289 1.000 12.37260 249 ASN A CA 1
ATOM 4445 C C . ASN A 1 250 ? 25.44287 -22.85586 -40.36158 1.000 11.64553 249 ASN A C 1
ATOM 4446 O O . ASN A 1 250 ? 25.02620 -23.42937 -41.37223 1.000 12.26499 249 ASN A O 1
ATOM 4457 N N . GLN A 1 251 ? 25.07880 -23.22272 -39.13582 1.000 10.60623 250 GLN A N 1
ATOM 4458 C CA . GLN A 1 251 ? 24.19107 -24.35978 -38.93501 1.000 10.75870 250 GLN A CA 1
ATOM 4459 C C . GLN A 1 251 ? 22.78965 -24.08145 -39.45257 1.000 10.69826 250 GLN A C 1
ATOM 4460 O O . GLN A 1 251 ? 22.11489 -24.99524 -39.93646 1.000 10.76176 250 GLN A O 1
ATOM 4474 N N . GLU A 1 252 ? 22.31776 -22.84557 -39.34845 1.000 10.30073 251 GLU A N 1
ATOM 4475 C CA . GLU A 1 252 ? 20.99381 -22.54757 -39.87445 1.000 10.65833 251 GLU A CA 1
ATOM 4476 C C . GLU A 1 252 ? 20.93409 -22.78470 -41.37335 1.000 13.31957 251 GLU A C 1
ATOM 4477 O O . GLU A 1 252 ? 19.86667 -23.08166 -41.91650 1.000 16.05719 251 GLU A O 1
ATOM 4489 N N A LYS A 1 253 ? 22.05667 -22.67451 -42.06812 0.380 14.25200 252 LYS A N 1
ATOM 4490 N N B LYS A 1 253 ? 22.08175 -22.67321 -42.04706 0.620 13.42318 252 LYS A N 1
ATOM 4491 C CA A LYS A 1 253 ? 22.06176 -23.07205 -43.47153 0.380 16.44479 252 LYS A CA 1
ATOM 4492 C CA B LYS A 1 253 ? 22.17085 -22.97518 -43.47200 0.620 16.17160 252 LYS A CA 1
ATOM 4493 C C A LYS A 1 253 ? 22.25838 -24.57792 -43.60093 0.380 14.27880 252 LYS A C 1
ATOM 4494 C C B LYS A 1 253 ? 22.39428 -24.46233 -43.72014 0.620 15.75087 252 LYS A C 1
ATOM 4495 O O A LYS A 1 253 ? 21.46375 -25.28991 -44.24336 0.380 13.54508 252 LYS A O 1
ATOM 4496 O O B LYS A 1 253 ? 21.74813 -25.05693 -44.59292 0.620 19.17976 252 LYS A O 1
ATOM 4533 N N . GLU A 1 254 ? 23.31612 -25.08036 -42.99195 1.000 12.56756 253 GLU A N 1
ATOM 4534 C CA . GLU A 1 254 ? 23.74165 -26.44021 -43.28727 1.000 13.83216 253 GLU A CA 1
ATOM 4535 C C . GLU A 1 254 ? 22.78962 -27.49340 -42.75407 1.000 13.08996 253 GLU A C 1
ATOM 4536 O O . GLU A 1 254 ? 22.75242 -28.60012 -43.29780 1.000 14.72767 253 GLU A O 1
ATOM 4549 N N . LEU A 1 255 ? 22.02393 -27.19759 -41.70744 1.000 10.99787 254 LEU A N 1
ATOM 4550 C CA . LEU A 1 255 ? 21.23373 -28.24314 -41.08844 1.000 11.39870 254 LEU A CA 1
ATOM 4551 C C . LEU A 1 255 ? 20.03565 -28.64817 -41.92700 1.000 11.78946 254 LEU A C 1
ATOM 4552 O O . LEU A 1 255 ? 19.53028 -29.75152 -41.74268 1.000 12.84180 254 LEU A O 1
ATOM 4568 N N . ILE A 1 256 ? 19.56356 -27.78947 -42.82319 1.000 12.10341 255 ILE A N 1
ATOM 4569 C CA . ILE A 1 256 ? 18.43931 -28.15995 -43.67474 1.000 13.48385 255 ILE A CA 1
ATOM 4570 C C . ILE A 1 256 ? 18.75273 -29.44386 -44.43571 1.000 12.47707 255 ILE A C 1
ATOM 4571 O O . ILE A 1 256 ? 17.95282 -30.39236 -44.47426 1.000 12.44920 255 ILE A O 1
ATOM 4587 N N A THR A 1 257 ? 19.92534 -29.48663 -45.05545 0.890 13.27884 256 THR A N 1
ATOM 4588 N N C THR A 1 257 ? 19.93346 -29.49664 -45.05806 0.110 12.97972 256 THR A N 1
ATOM 4589 C CA A THR A 1 257 ? 20.32784 -30.67513 -45.78955 0.890 14.84690 256 THR A CA 1
ATOM 4590 C CA C THR A 1 257 ? 20.32045 -30.69012 -45.80428 0.110 13.61419 256 THR A CA 1
ATOM 4591 C C A THR A 1 257 ? 20.37912 -31.88357 -44.87518 0.890 12.93320 256 THR A C 1
ATOM 4592 C C C THR A 1 257 ? 20.41614 -31.90438 -44.88840 0.110 13.26734 256 THR A C 1
ATOM 4593 O O A THR A 1 257 ? 19.95706 -32.97772 -45.26044 0.890 13.59077 256 THR A O 1
ATOM 4594 O O C THR A 1 257 ? 20.03710 -33.01595 -45.27579 0.110 13.38477 256 THR A O 1
ATOM 4615 N N . PHE A 1 258 ? 20.92748 -31.71214 -43.67032 1.000 13.01745 257 PHE A N 1
ATOM 4616 C CA . PHE A 1 258 ? 21.05007 -32.81872 -42.72865 1.000 12.79775 257 PHE A CA 1
ATOM 4617 C C . PHE A 1 258 ? 19.68447 -33.34232 -42.29336 1.000 12.09506 257 PHE A C 1
ATOM 4618 O O . PHE A 1 258 ? 19.43486 -34.54974 -42.31837 1.000 12.72878 257 PHE A O 1
ATOM 4636 N N . PHE A 1 259 ? 18.76860 -32.45054 -41.93252 1.000 10.58103 258 PHE A N 1
ATOM 4637 C CA . PHE A 1 259 ? 17.46016 -32.91567 -41.49688 1.000 10.54350 258 PHE A CA 1
ATOM 4638 C C . PHE A 1 259 ? 16.72272 -33.64365 -42.61258 1.000 10.19620 258 PHE A C 1
ATOM 4639 O O . PHE A 1 259 ? 16.06276 -34.65066 -42.36241 1.000 10.54945 258 PHE A O 1
ATOM 4656 N N . LYS A 1 260 ? 16.81836 -33.14583 -43.84924 1.000 10.10970 259 LYS A N 1
ATOM 4657 C CA . LYS A 1 260 ? 16.20316 -33.86744 -44.95911 1.000 10.70230 259 LYS A CA 1
ATOM 4658 C C . LYS A 1 260 ? 16.78305 -35.27016 -45.08145 1.000 11.50895 259 LYS A C 1
ATOM 4659 O O . LYS A 1 260 ? 16.04018 -36.25089 -45.25402 1.000 11.81165 259 LYS A O 1
ATOM 4678 N N . ALA A 1 261 ? 18.10781 -35.38441 -44.98065 1.000 12.09595 260 ALA A N 1
ATOM 4679 C CA . ALA A 1 261 ? 18.74293 -36.68376 -45.10725 1.000 14.32598 260 ALA A CA 1
ATOM 4680 C C . ALA A 1 261 ? 18.30054 -37.62523 -43.99834 1.000 14.77754 260 ALA A C 1
ATOM 4681 O O . ALA A 1 261 ? 18.22060 -38.83918 -44.21407 1.000 18.26249 260 ALA A O 1
ATOM 4688 N N . GLU A 1 262 ? 17.99856 -37.08753 -42.81854 1.000 13.62407 261 GLU A N 1
ATOM 4689 C CA . GLU A 1 262 ? 17.51600 -37.86936 -41.69356 1.000 13.87670 261 GLU A CA 1
ATOM 4690 C C . GLU A 1 262 ? 16.03062 -38.15159 -41.77215 1.000 13.53295 261 GLU A C 1
ATOM 4691 O O . GLU A 1 262 ? 15.48179 -38.77783 -40.86364 1.000 16.76647 261 GLU A O 1
ATOM 4703 N N . GLY A 1 263 ? 15.36023 -37.71208 -42.83263 1.000 11.82138 262 GLY A N 1
ATOM 4704 C CA . GLY A 1 263 ? 13.97789 -38.06178 -43.04870 1.000 12.03530 262 GLY A CA 1
ATOM 4705 C C . GLY A 1 263 ? 12.94678 -37.04471 -42.61262 1.000 11.34030 262 GLY A C 1
ATOM 4706 O O . GLY A 1 263 ? 11.75430 -37.37713 -42.62921 1.000 12.66769 262 GLY A O 1
ATOM 4710 N N . VAL A 1 264 ? 13.35287 -35.82724 -42.24349 1.000 10.10748 263 VAL A N 1
ATOM 4711 C CA . VAL A 1 264 ? 12.40266 -34.81407 -41.80962 1.000 9.50539 263 VAL A CA 1
ATOM 4712 C C . VAL A 1 264 ? 11.79706 -34.12587 -43.02581 1.000 9.46039 263 VAL A C 1
ATOM 4713 O O . VAL A 1 264 ? 12.51905 -33.70813 -43.94502 1.000 10.35141 263 VAL A O 1
ATOM 4726 N N . ASN A 1 265 ? 10.47743 -33.95337 -42.99450 1.000 9.42171 264 ASN A N 1
ATOM 4727 C CA . ASN A 1 265 ? 9.74747 -33.18551 -43.99307 1.000 9.25205 264 ASN A CA 1
ATOM 4728 C C . ASN A 1 265 ? 9.75954 -31.71919 -43.58435 1.000 9.04258 264 ASN A C 1
ATOM 4729 O O . ASN A 1 265 ? 9.22937 -31.38333 -42.52147 1.000 10.60521 264 ASN A O 1
ATOM 4740 N N . ILE A 1 266 ? 10.37084 -30.85538 -44.38291 1.000 9.34467 265 ILE A N 1
ATOM 4741 C CA . ILE A 1 266 ? 10.47730 -29.43792 -44.04211 1.000 9.31148 265 ILE A CA 1
ATOM 4742 C C . ILE A 1 266 ? 9.46156 -28.65993 -44.86554 1.000 8.91146 265 ILE A C 1
ATOM 4743 O O . ILE A 1 266 ? 9.42981 -28.77540 -46.09303 1.000 10.08955 265 ILE A O 1
ATOM 4759 N N . THR A 1 267 ? 8.62250 -27.88501 -44.18561 1.000 8.74557 266 THR A N 1
ATOM 4760 C CA . THR A 1 267 ? 7.64642 -27.01412 -44.80018 1.000 8.84425 266 THR A CA 1
ATOM 4761 C C . THR A 1 267 ? 8.00959 -25.55856 -44.53434 1.000 8.44060 266 THR A C 1
ATOM 4762 O O . THR A 1 267 ? 8.70594 -25.21889 -43.57174 1.000 8.80262 266 THR A O 1
ATOM 4773 N N . TYR A 1 268 ? 7.50287 -24.69278 -45.41405 1.000 8.95542 267 TYR A N 1
ATOM 4774 C CA . TYR A 1 268 ? 7.78999 -23.26136 -45.41397 1.000 9.40401 267 TYR A CA 1
ATOM 4775 C C . TYR A 1 268 ? 6.47307 -22.50447 -45.52182 1.000 9.49035 267 TYR A C 1
ATOM 4776 O O . TYR A 1 268 ? 6.12834 -21.97944 -46.59056 1.000 10.61093 267 TYR A O 1
ATOM 4794 N N . PRO A 1 269 ? 5.70817 -22.42461 -44.44370 1.000 9.95692 268 PRO A N 1
ATOM 4795 C CA . PRO A 1 269 ? 4.44218 -21.70416 -44.51834 1.000 10.86496 268 PRO A CA 1
ATOM 4796 C C . PRO A 1 269 ? 4.62988 -20.24373 -44.88174 1.000 11.27996 268 PRO A C 1
ATOM 4797 O O . PRO A 1 269 ? 5.63279 -19.61004 -44.54060 1.000 11.84630 268 PRO A O 1
ATOM 4808 N N A ASP A 1 270 ? 3.62872 -19.69567 -45.55681 0.660 11.89918 269 ASP A N 1
ATOM 4809 N N B ASP A 1 270 ? 3.64051 -19.69664 -45.57483 0.340 11.61673 269 ASP A N 1
ATOM 4810 C CA A ASP A 1 270 ? 3.52949 -18.24698 -45.73136 0.660 13.03792 269 ASP A CA 1
ATOM 4811 C CA B ASP A 1 270 ? 3.60081 -18.25291 -45.74955 0.340 12.19038 269 ASP A CA 1
ATOM 4812 C C A ASP A 1 270 ? 3.43643 -17.59192 -44.36144 0.660 12.17403 269 ASP A C 1
ATOM 4813 C C B ASP A 1 270 ? 3.46142 -17.60436 -44.37938 0.340 12.08757 269 ASP A C 1
ATOM 4814 O O A ASP A 1 270 ? 2.57729 -17.95127 -43.55577 0.660 13.33477 269 ASP A O 1
ATOM 4815 O O B ASP A 1 270 ? 2.57539 -17.96395 -43.60161 0.340 12.56529 269 ASP A O 1
ATOM 4832 N N . LEU A 1 271 ? 4.33804 -16.65433 -44.07850 1.000 11.85081 270 LEU A N 1
ATOM 4833 C CA . LEU A 1 271 ? 4.38941 -16.08077 -42.74244 1.000 12.07234 270 LEU A CA 1
ATOM 4834 C C . LEU A 1 271 ? 3.49825 -14.86107 -42.55280 1.000 11.81275 270 LEU A C 1
ATOM 4835 O O . LEU A 1 271 ? 3.24402 -14.49708 -41.40262 1.000 12.02913 270 LEU A O 1
ATOM 4852 N N . ALA A 1 272 ? 2.97049 -14.24730 -43.61653 1.000 12.52146 271 ALA A N 1
ATOM 4853 C CA . ALA A 1 272 ? 2.09692 -13.10236 -43.39613 1.000 13.48217 271 ALA A CA 1
ATOM 4854 C C . ALA A 1 272 ? 0.91047 -13.44281 -42.50547 1.000 13.14981 271 ALA A C 1
ATOM 4855 O O . ALA A 1 272 ? 0.60068 -12.64358 -41.59890 1.000 13.31572 271 ALA A O 1
ATOM 4862 N N . PRO A 1 273 ? 0.23428 -14.58919 -42.66479 1.000 13.72727 272 PRO A N 1
ATOM 4863 C CA . PRO A 1 273 ? -0.87483 -14.88924 -41.74852 1.000 13.51857 272 PRO A CA 1
ATOM 4864 C C . PRO A 1 273 ? -0.42976 -15.09648 -40.31482 1.000 12.99834 272 PRO A C 1
ATOM 4865 O O . PRO A 1 273 ? -1.19972 -14.82042 -39.38910 1.000 13.89415 272 PRO A O 1
ATOM 4876 N N . PHE A 1 274 ? 0.78593 -15.60517 -40.10295 1.000 12.71264 273 PHE A N 1
ATOM 4877 C CA . PHE A 1 274 ? 1.29345 -15.75519 -38.74638 1.000 12.41972 273 PHE A CA 1
ATOM 4878 C C . PHE A 1 274 ? 1.54853 -14.39406 -38.12459 1.000 12.20580 273 PHE A C 1
ATOM 4879 O O . PHE A 1 274 ? 1.16933 -14.14961 -36.98077 1.000 13.33768 273 PHE A O 1
ATOM 4896 N N A ARG A 1 275 ? 2.18912 -13.49034 -38.86343 0.600 11.60824 274 ARG A N 1
ATOM 4897 N N B ARG A 1 275 ? 2.19921 -13.49558 -38.86609 0.400 12.51505 274 ARG A N 1
ATOM 4898 C CA A ARG A 1 275 ? 2.43506 -12.16650 -38.31027 0.600 12.12381 274 ARG A CA 1
ATOM 4899 C CA B ARG A 1 275 ? 2.44010 -12.15723 -38.34288 0.400 13.49868 274 ARG A CA 1
ATOM 4900 C C A ARG A 1 275 ? 1.12422 -11.47081 -37.98268 0.600 12.68136 274 ARG A C 1
ATOM 4901 C C B ARG A 1 275 ? 1.12881 -11.47282 -37.99135 0.400 13.30468 274 ARG A C 1
ATOM 4902 O O A ARG A 1 275 ? 1.00930 -10.82570 -36.93733 0.600 13.45465 274 ARG A O 1
ATOM 4903 O O B ARG A 1 275 ? 1.01709 -10.84157 -36.93591 0.400 13.72382 274 ARG A O 1
ATOM 4944 N N . GLU A 1 276 ? 0.12380 -11.58889 -38.86558 1.000 12.95729 275 GLU A N 1
ATOM 4945 C CA . GLU A 1 276 ? -1.16198 -10.94981 -38.59891 1.000 14.34534 275 GLU A CA 1
ATOM 4946 C C . GLU A 1 276 ? -1.81236 -11.52706 -37.34585 1.000 14.51578 275 GLU A C 1
ATOM 4947 O O . GLU A 1 276 ? -2.39383 -10.79341 -36.53786 1.000 15.73310 275 GLU A O 1
ATOM 4960 N N . ALA A 1 277 ? -1.72859 -12.84887 -37.16925 1.000 14.71640 276 ALA A N 1
ATOM 4961 C CA . ALA A 1 277 ? -2.35152 -13.49437 -36.01804 1.000 14.15872 276 ALA A CA 1
ATOM 4962 C C . ALA A 1 277 ? -1.74609 -13.03914 -34.69799 1.000 14.07306 276 ALA A C 1
ATOM 4963 O O . ALA A 1 277 ? -2.40996 -13.14079 -33.66542 1.000 15.08144 276 ALA A O 1
ATOM 4970 N N . MET A 1 278 ? -0.50019 -12.57593 -34.70438 1.000 13.80607 277 MET A N 1
ATOM 4971 C CA . MET A 1 278 ? 0.15468 -12.16163 -33.47335 1.000 13.63441 277 MET A CA 1
ATOM 4972 C C . MET A 1 278 ? -0.17250 -10.73319 -33.04666 1.000 14.28401 277 MET A C 1
ATOM 4973 O O . MET A 1 278 ? 0.17586 -10.34661 -31.92850 1.000 14.79150 277 MET A O 1
ATOM 4987 N N . LEU A 1 279 ? -0.83801 -9.94065 -33.88059 1.000 15.20051 278 LEU A N 1
ATOM 4988 C CA . LEU A 1 279 ? -1.06242 -8.53714 -33.55241 1.000 15.80897 278 LEU A CA 1
ATOM 4989 C C . LEU A 1 279 ? -1.70957 -8.32484 -32.18688 1.000 16.95082 278 LEU A C 1
ATOM 4990 O O . LEU A 1 279 ? -1.32666 -7.35983 -31.50042 1.000 17.50562 278 LEU A O 1
ATOM 5006 N N . PRO A 1 280 ? -2.67628 -9.13840 -31.74100 1.000 17.34697 279 PRO A N 1
ATOM 5007 C CA . PRO A 1 280 ? -3.27503 -8.88973 -30.41582 1.000 18.17887 279 PRO A CA 1
ATOM 5008 C C . PRO A 1 280 ? -2.28467 -9.00117 -29.28311 1.000 18.30061 279 PRO A C 1
ATOM 5009 O O . PRO A 1 280 ? -2.47920 -8.37675 -28.23375 1.000 19.71368 279 PRO A O 1
ATOM 5020 N N . ILE A 1 281 ? -1.23380 -9.80458 -29.45449 1.000 16.91596 280 ILE A N 1
ATOM 5021 C CA . ILE A 1 281 ? -0.20371 -9.90533 -28.42639 1.000 15.54685 280 ILE A CA 1
ATOM 5022 C C . ILE A 1 281 ? 0.41979 -8.54056 -28.18992 1.000 15.20837 280 ILE A C 1
ATOM 5023 O O . ILE A 1 281 ? 0.66188 -8.13251 -27.04203 1.000 16.27968 280 ILE A O 1
ATOM 5039 N N . TYR A 1 282 ? 0.72212 -7.82764 -29.27162 1.000 15.61259 281 TYR A N 1
ATOM 5040 C CA . TYR A 1 282 ? 1.38281 -6.54618 -29.13779 1.000 15.65943 281 TYR A CA 1
ATOM 5041 C C . TYR A 1 282 ? 0.44912 -5.52896 -28.51062 1.000 17.08280 281 TYR A C 1
ATOM 5042 O O . TYR A 1 282 ? 0.86822 -4.72747 -27.67314 1.000 17.69108 281 TYR A O 1
ATOM 5060 N N . LYS A 1 283 ? -0.81805 -5.53932 -28.92439 1.000 18.05964 282 LYS A N 1
ATOM 5061 C CA . LYS A 1 283 ? -1.78735 -4.60763 -28.36312 1.000 20.30571 282 LYS A CA 1
ATOM 5062 C C . LYS A 1 283 ? -1.92640 -4.82047 -26.86762 1.000 20.20003 282 LYS A C 1
ATOM 5063 O O . LYS A 1 283 ? -1.94718 -3.85945 -26.09076 1.000 21.42129 282 LYS A O 1
ATOM 5082 N N . ASP A 1 284 ? -2.05247 -6.07885 -26.44742 1.000 20.44935 283 ASP A N 1
ATOM 5083 C CA . ASP A 1 284 ? -2.15502 -6.36781 -25.02058 1.000 21.30968 283 ASP A CA 1
ATOM 5084 C C . ASP A 1 284 ? -0.89747 -5.93726 -24.28018 1.000 20.64383 283 ASP A C 1
ATOM 5085 O O . ASP A 1 284 ? -0.98143 -5.35099 -23.19462 1.000 22.10384 283 ASP A O 1
ATOM 5094 N N . PHE A 1 285 ? 0.27930 -6.22333 -24.83513 1.000 19.22576 284 PHE A N 1
ATOM 5095 C CA . PHE A 1 285 ? 1.51334 -5.88222 -24.13371 1.000 18.39494 284 PHE A CA 1
ATOM 5096 C C . PHE A 1 285 ? 1.65518 -4.37181 -23.99405 1.000 18.81658 284 PHE A C 1
ATOM 5097 O O . PHE A 1 285 ? 1.98478 -3.85974 -22.90667 1.000 20.25540 284 PHE A O 1
ATOM 5115 N N . ASP A 1 286 ? 1.36608 -3.64066 -25.06936 1.000 19.34263 285 ASP A N 1
ATOM 5116 C CA . ASP A 1 286 ? 1.43362 -2.18666 -25.02672 1.000 19.88279 285 ASP A CA 1
ATOM 5117 C C . ASP A 1 286 ? 0.46714 -1.63058 -23.99146 1.000 21.80257 285 ASP A C 1
ATOM 5118 O O . ASP A 1 286 ? 0.79690 -0.68639 -23.26206 1.000 23.78740 285 ASP A O 1
ATOM 5127 N N . LYS A 1 287 ? -0.73171 -2.20767 -23.91312 1.000 22.80441 286 LYS A N 1
ATOM 5128 C CA . LYS A 1 287 ? -1.69891 -1.75661 -22.91444 1.000 24.88904 286 LYS A CA 1
ATOM 5129 C C . LYS A 1 287 ? -1.16246 -1.97324 -21.50542 1.000 26.10975 286 LYS A C 1
ATOM 5130 O O . LYS A 1 287 ? -1.28131 -1.09102 -20.64258 1.000 29.11412 286 LYS A O 1
ATOM 5149 N N . LYS A 1 288 ? -0.58268 -3.14745 -21.24452 1.000 25.57965 287 LYS A N 1
ATOM 5150 C CA . LYS A 1 288 ? -0.05416 -3.45703 -19.91375 1.000 27.92204 287 LYS A CA 1
ATOM 5151 C C . LYS A 1 288 ? 1.13816 -2.57576 -19.55540 1.000 26.56326 287 LYS A C 1
ATOM 5152 O O . LYS A 1 288 ? 1.26005 -2.12553 -18.40474 1.000 27.70549 287 LYS A O 1
ATOM 5171 N N . ILE A 1 289 ? 2.04970 -2.34998 -20.50037 1.000 25.27724 288 ILE A N 1
ATOM 5172 C CA . ILE A 1 289 ? 3.27831 -1.60957 -20.21766 1.000 25.16953 288 ILE A CA 1
ATOM 5173 C C . ILE A 1 289 ? 3.03540 -0.11085 -20.23719 1.000 27.72396 288 ILE A C 1
ATOM 5174 O O . ILE A 1 289 ? 3.84296 0.64317 -19.67900 1.000 30.26678 288 ILE A O 1
ATOM 5190 N N . GLY A 1 290 ? 1.94561 0.32880 -20.85805 1.000 27.47561 289 GLY A N 1
ATOM 5191 C CA . GLY A 1 290 ? 1.54494 1.71970 -20.84945 1.000 28.13471 289 GLY A CA 1
ATOM 5192 C C . GLY A 1 290 ? 2.07551 2.59066 -21.96645 1.000 28.77519 289 GLY A C 1
ATOM 5193 O O . GLY A 1 290 ? 1.99318 3.81889 -21.85476 1.000 31.65462 289 GLY A O 1
ATOM 5197 N N . LYS A 1 291 ? 2.59174 2.01291 -23.04743 1.000 27.33237 290 LYS A N 1
ATOM 5198 C CA . LYS A 1 291 ? 3.07472 2.80807 -24.17025 1.000 27.42462 290 LYS A CA 1
ATOM 5199 C C . LYS A 1 291 ? 3.17439 1.88562 -25.37741 1.000 24.31053 290 LYS A C 1
ATOM 5200 O O . LYS A 1 291 ? 3.01691 0.67013 -25.25590 1.000 24.39896 290 LYS A O 1
ATOM 5219 N N . GLN A 1 292 ? 3.46844 2.47762 -26.53994 1.000 23.61087 291 GLN A N 1
ATOM 5220 C CA . GLN A 1 292 ? 3.62339 1.71697 -27.78591 1.000 22.90531 291 GLN A CA 1
ATOM 5221 C C . GLN A 1 292 ? 5.03271 1.12613 -27.89275 1.000 20.64376 291 GLN A C 1
ATOM 5222 O O . GLN A 1 292 ? 5.77471 1.34374 -28.85066 1.000 19.91387 291 GLN A O 1
ATOM 5236 N N . LEU A 1 293 ? 5.37994 0.32135 -26.89020 1.000 18.44925 292 LEU A N 1
ATOM 5237 C CA . LEU A 1 293 ? 6.74957 -0.16232 -26.78344 1.000 16.84705 292 LEU A CA 1
ATOM 5238 C C . LEU A 1 293 ? 7.09254 -1.15232 -27.88688 1.000 16.36415 292 LEU A C 1
ATOM 5239 O O . LEU A 1 293 ? 8.22609 -1.16090 -28.38032 1.000 15.36816 292 LEU A O 1
ATOM 5255 N N . VAL A 1 294 ? 6.17190 -2.04996 -28.22908 1.000 15.44308 293 VAL A N 1
ATOM 5256 C CA . VAL A 1 294 ? 6.49979 -3.03959 -29.25421 1.000 14.76451 293 VAL A CA 1
ATOM 5257 C C . VAL A 1 294 ? 6.87950 -2.33128 -30.53975 1.000 14.81703 293 VAL A C 1
ATOM 5258 O O . VAL A 1 294 ? 7.85504 -2.69293 -31.20579 1.000 14.54740 293 VAL A O 1
ATOM 5271 N N . GLU A 1 295 ? 6.09772 -1.31966 -30.91800 1.000 16.12042 294 GLU A N 1
ATOM 5272 C CA . GLU A 1 295 ? 6.34662 -0.58988 -32.15455 1.000 18.01644 294 GLU A CA 1
ATOM 5273 C C . GLU A 1 295 ? 7.65336 0.18658 -32.06669 1.000 18.36458 294 GLU A C 1
ATOM 5274 O O . GLU A 1 295 ? 8.42204 0.23921 -33.03499 1.000 19.58378 294 GLU A O 1
ATOM 5286 N N A GLU A 1 296 ? 7.94820 0.76438 -30.90285 0.570 17.66615 295 GLU A N 1
ATOM 5287 N N B GLU A 1 296 ? 7.91635 0.80279 -30.91313 0.430 17.94615 295 GLU A N 1
ATOM 5288 C CA A GLU A 1 296 ? 9.19849 1.50007 -30.75856 0.570 18.93533 295 GLU A CA 1
ATOM 5289 C CA B GLU A 1 296 ? 9.18595 1.48933 -30.71010 0.430 18.98293 295 GLU A CA 1
ATOM 5290 C C A GLU A 1 296 ? 10.40297 0.57466 -30.86560 0.570 17.88463 295 GLU A C 1
ATOM 5291 C C B GLU A 1 296 ? 10.35155 0.54025 -30.93847 0.430 17.89358 295 GLU A C 1
ATOM 5292 O O A GLU A 1 296 ? 11.42262 0.93988 -31.46010 0.570 18.57075 295 GLU A O 1
ATOM 5293 O O B GLU A 1 296 ? 11.28225 0.84505 -31.69230 0.430 18.41372 295 GLU A O 1
ATOM 5316 N N . LEU A 1 297 ? 10.31201 -0.62750 -30.29842 1.000 15.61389 296 LEU A N 1
ATOM 5317 C CA . LEU A 1 297 ? 11.42081 -1.56333 -30.41403 1.000 14.97652 296 LEU A CA 1
ATOM 5318 C C . LEU A 1 297 ? 11.54828 -2.09852 -31.82746 1.000 15.33440 296 LEU A C 1
ATOM 5319 O O . LEU A 1 297 ? 12.66326 -2.29174 -32.31944 1.000 15.36478 296 LEU A O 1
ATOM 5336 N N A SER A 1 298 ? 10.41941 -2.39505 -32.47351 0.460 15.69089 297 SER A N 1
ATOM 5337 N N B SER A 1 298 ? 10.41606 -2.33361 -32.50033 0.540 15.55876 297 SER A N 1
ATOM 5338 C CA A SER A 1 298 ? 10.44855 -2.84358 -33.85730 0.460 16.74226 297 SER A CA 1
ATOM 5339 C CA B SER A 1 298 ? 10.43521 -2.84717 -33.86423 0.540 16.76095 297 SER A CA 1
ATOM 5340 C C A SER A 1 298 ? 11.23196 -1.86439 -34.71566 0.460 18.25374 297 SER A C 1
ATOM 5341 C C B SER A 1 298 ? 11.07162 -1.85190 -34.82086 0.540 19.17490 297 SER A C 1
ATOM 5342 O O A SER A 1 298 ? 12.03633 -2.27096 -35.56521 0.460 18.59516 297 SER A O 1
ATOM 5343 O O B SER A 1 298 ? 11.59457 -2.24515 -35.87109 0.540 20.51136 297 SER A O 1
ATOM 5358 N N . ASP A 1 299 ? 11.02110 -0.56279 -34.49195 1.000 20.00370 298 ASP A N 1
ATOM 5359 C CA . ASP A 1 299 ? 11.59872 0.48181 -35.32581 1.000 23.58063 298 ASP A CA 1
ATOM 5360 C C . ASP A 1 299 ? 13.01170 0.87551 -34.93146 1.000 23.39311 298 ASP A C 1
ATOM 5361 O O . ASP A 1 299 ? 13.63440 1.67206 -35.64224 1.000 25.10891 298 ASP A O 1
ATOM 5371 N N . ILE A 1 300 ? 13.52121 0.36464 -33.82004 1.000 23.39217 299 ILE A N 1
ATOM 5372 C CA . ILE A 1 300 ? 14.90384 0.57276 -33.43284 1.000 26.03273 299 ILE A CA 1
ATOM 5373 C C . ILE A 1 300 ? 15.75028 -0.12758 -34.48682 1.000 29.29341 299 ILE A C 1
ATOM 5374 O O . ILE A 1 300 ? 15.46074 -1.26787 -34.85883 1.000 30.47111 299 ILE A O 1
ATOM 5391 N N . MET B 1 1 ? 60.42965 -32.72945 1.79818 1.000 21.36417 0 MET B N 1
ATOM 5392 C CA . MET B 1 1 ? 59.25716 -32.81747 0.86595 1.000 17.45290 0 MET B CA 1
ATOM 5393 C C . MET B 1 1 ? 59.06167 -31.44816 0.24693 1.000 18.87503 0 MET B C 1
ATOM 5394 O O . MET B 1 1 ? 59.30173 -30.41734 0.87381 1.000 21.79989 0 MET B O 1
ATOM 5410 N N . GLU B 1 2 ? 58.64005 -31.44790 -1.01077 1.000 17.39209 1 GLU B N 1
ATOM 5411 C CA . GLU B 1 2 ? 58.34153 -30.21728 -1.71765 1.000 19.37521 1 GLU B CA 1
ATOM 5412 C C . GLU B 1 2 ? 56.96866 -30.22785 -2.34085 1.000 16.83156 1 GLU B C 1
ATOM 5413 O O . GLU B 1 2 ? 56.47460 -29.14911 -2.68998 1.000 19.93686 1 GLU B O 1
ATOM 5425 N N . THR B 1 3 ? 56.33980 -31.39501 -2.51307 1.000 14.89103 2 THR B N 1
ATOM 5426 C CA . THR B 1 3 ? 55.02102 -31.47377 -3.12886 1.000 13.14804 2 THR B CA 1
ATOM 5427 C C . THR B 1 3 ? 54.09813 -32.22726 -2.18212 1.000 13.10615 2 THR B C 1
ATOM 5428 O O . THR B 1 3 ? 54.28638 -33.41472 -1.94195 1.000 15.00733 2 THR B O 1
ATOM 5439 N N . ILE B 1 4 ? 53.09949 -31.53925 -1.65546 1.000 11.65714 3 ILE B N 1
ATOM 5440 C CA . ILE B 1 4 ? 52.23507 -32.09784 -0.63116 1.000 11.90271 3 ILE B CA 1
ATOM 5441 C C . ILE B 1 4 ? 50.82089 -32.17152 -1.16561 1.000 11.77932 3 ILE B C 1
ATOM 5442 O O . ILE B 1 4 ? 50.27084 -31.15343 -1.60336 1.000 14.79887 3 ILE B O 1
ATOM 5458 N N A LEU B 1 5 ? 50.25068 -33.37103 -1.15559 0.610 9.67554 4 LEU B N 1
ATOM 5459 N N B LEU B 1 5 ? 50.23707 -33.36717 -1.13536 0.390 11.03719 4 LEU B N 1
ATOM 5460 C CA A LEU B 1 5 ? 48.90769 -33.65014 -1.62920 0.610 8.86953 4 LEU B CA 1
ATOM 5461 C CA B LEU B 1 5 ? 48.89424 -33.61710 -1.62919 0.390 11.03135 4 LEU B CA 1
ATOM 5462 C C A LEU B 1 5 ? 48.02699 -33.97775 -0.42530 0.610 8.22984 4 LEU B C 1
ATOM 5463 C C B LEU B 1 5 ? 48.00872 -34.08768 -0.48107 0.390 9.94152 4 LEU B C 1
ATOM 5464 O O A LEU B 1 5 ? 48.51526 -34.42839 0.61475 0.610 8.98378 4 LEU B O 1
ATOM 5465 O O B LEU B 1 5 ? 48.46353 -34.77910 0.43556 0.390 10.06654 4 LEU B O 1
ATOM 5496 N N . LYS B 1 6 ? 46.72655 -33.76744 -0.58119 1.000 8.84010 5 LYS B N 1
ATOM 5497 C CA . LYS B 1 6 ? 45.72906 -34.06676 0.44705 1.000 8.64423 5 LYS B CA 1
ATOM 5498 C C . LYS B 1 6 ? 44.65909 -34.98497 -0.11476 1.000 8.28845 5 LYS B C 1
ATOM 5499 O O . LYS B 1 6 ? 44.07242 -34.69564 -1.16785 1.000 8.58610 5 LYS B O 1
ATOM 5518 N N . MET B 1 7 ? 44.36473 -36.05258 0.62184 1.000 8.07889 6 MET B N 1
ATOM 5519 C CA . MET B 1 7 ? 43.32212 -37.00333 0.26821 1.000 8.00080 6 MET B CA 1
ATOM 5520 C C . MET B 1 7 ? 42.28424 -37.04177 1.36861 1.000 7.88966 6 MET B C 1
ATOM 5521 O O . MET B 1 7 ? 42.63297 -37.11608 2.54746 1.000 8.73898 6 MET B O 1
ATOM 5536 N N . GLY B 1 8 ? 41.01350 -37.03436 0.98094 1.000 7.90702 7 GLY B N 1
ATOM 5537 C CA . GLY B 1 8 ? 39.91667 -37.17852 1.91799 1.000 7.84943 7 GLY B CA 1
ATOM 5538 C C . GLY B 1 8 ? 39.11231 -38.42645 1.62119 1.000 7.38950 7 GLY B C 1
ATOM 5539 O O . GLY B 1 8 ? 39.00785 -38.86159 0.46967 1.000 7.90024 7 GLY B O 1
ATOM 5543 N N . LEU B 1 9 ? 38.52177 -39.00634 2.66474 1.000 7.50361 8 LEU B N 1
ATOM 5544 C CA . LEU B 1 9 ? 37.66571 -40.17456 2.49775 1.000 7.86273 8 LEU B CA 1
ATOM 5545 C C . LEU B 1 9 ? 36.62991 -40.21576 3.61509 1.000 7.34047 8 LEU B C 1
ATOM 5546 O O . LEU B 1 9 ? 36.89048 -39.78414 4.74294 1.000 7.87466 8 LEU B O 1
ATOM 5562 N N . GLN B 1 10 ? 35.45299 -40.75684 3.28802 1.000 7.62551 9 GLN B N 1
ATOM 5563 C CA . GLN B 1 10 ? 34.41290 -40.92293 4.29334 1.000 7.84814 9 GLN B CA 1
ATOM 5564 C C . GLN B 1 10 ? 34.72446 -42.03907 5.26597 1.000 8.21289 9 GLN B C 1
ATOM 5565 O O . GLN B 1 10 ? 34.35616 -41.95527 6.44230 1.000 8.77695 9 GLN B O 1
ATOM 5579 N N . ALA B 1 11 ? 35.31054 -43.12469 4.77833 1.000 8.10529 10 ALA B N 1
ATOM 5580 C CA . ALA B 1 11 ? 35.51885 -44.28952 5.62408 1.000 8.03374 10 ALA B CA 1
ATOM 5581 C C . ALA B 1 11 ? 36.50450 -43.97158 6.74050 1.000 8.12869 10 ALA B C 1
ATOM 5582 O O . ALA B 1 11 ? 37.38488 -43.11194 6.61705 1.000 8.50138 10 ALA B O 1
ATOM 5589 N N A ASN B 1 12 ? 36.34945 -44.70795 7.83692 0.730 8.79778 11 ASN B N 1
ATOM 5590 N N B ASN B 1 12 ? 36.34642 -44.68475 7.84868 0.270 8.48838 11 ASN B N 1
ATOM 5591 C CA A ASN B 1 12 ? 37.10919 -44.46922 9.04605 0.730 8.66455 11 ASN B CA 1
ATOM 5592 C CA B ASN B 1 12 ? 37.10922 -44.41740 9.05455 0.270 8.51666 11 ASN B CA 1
ATOM 5593 C C A ASN B 1 12 ? 38.47852 -45.14495 9.00928 0.730 8.76243 11 ASN B C 1
ATOM 5594 C C B ASN B 1 12 ? 38.43667 -45.16695 9.05510 0.270 8.77972 11 ASN B C 1
ATOM 5595 O O A ASN B 1 12 ? 38.74008 -46.07496 8.24385 0.730 9.60125 11 ASN B O 1
ATOM 5596 O O B ASN B 1 12 ? 38.63234 -46.14635 8.33284 0.270 8.59565 11 ASN B O 1
ATOM 5617 N N . VAL B 1 13 ? 39.35290 -44.70078 9.90655 1.000 9.40260 12 VAL B N 1
ATOM 5618 C CA . VAL B 1 13 ? 40.54842 -45.47311 10.19515 1.000 10.01375 12 VAL B CA 1
ATOM 5619 C C . VAL B 1 13 ? 40.10645 -46.89925 10.53312 1.000 10.98079 12 VAL B C 1
ATOM 5620 O O . VAL B 1 13 ? 39.09239 -47.10953 11.20301 0.960 11.67918 12 VAL B O 1
ATOM 5634 N N . GLY B 1 14 ? 40.83154 -47.89023 10.02325 1.000 11.82973 13 GLY B N 1
ATOM 5635 C CA . GLY B 1 14 ? 40.47182 -49.28735 10.20172 1.000 13.02525 13 GLY B CA 1
ATOM 5636 C C . GLY B 1 14 ? 39.70133 -49.90015 9.04943 1.000 11.77853 13 GLY B C 1
ATOM 5637 O O . GLY B 1 14 ? 39.57786 -51.12905 8.98781 1.000 12.34190 13 GLY B O 1
ATOM 5642 N N . SER B 1 15 ? 39.16512 -49.08527 8.15330 1.000 9.38980 14 SER B N 1
ATOM 5643 C CA . SER B 1 15 ? 38.43900 -49.57945 6.99450 1.000 8.45808 14 SER B CA 1
ATOM 5644 C C . SER B 1 15 ? 39.39647 -50.02556 5.89630 1.000 8.20808 14 SER B C 1
ATOM 5645 O O . SER B 1 15 ? 40.55434 -49.61195 5.84716 1.000 8.78256 14 SER B O 1
ATOM 5653 N N . VAL B 1 16 ? 38.85692 -50.78833 4.94311 1.000 8.17296 15 VAL B N 1
ATOM 5654 C CA . VAL B 1 16 ? 39.65637 -51.17258 3.78392 1.000 8.38371 15 VAL B CA 1
ATOM 5655 C C . VAL B 1 16 ? 40.08349 -49.93597 3.00879 1.000 7.99200 15 VAL B C 1
ATOM 5656 O O . VAL B 1 16 ? 41.22532 -49.84387 2.54911 1.000 8.51501 15 VAL B O 1
ATOM 5669 N N . GLU B 1 17 ? 39.18521 -48.95875 2.87288 1.000 7.56063 16 GLU B N 1
ATOM 5670 C CA . GLU B 1 17 ? 39.52231 -47.75343 2.12772 1.000 7.69270 16 GLU B CA 1
ATOM 5671 C C . GLU B 1 17 ? 40.67044 -47.00021 2.78027 1.000 7.60291 16 GLU B C 1
ATOM 5672 O O . GLU B 1 17 ? 41.57023 -46.50194 2.09310 1.000 8.16567 16 GLU B O 1
ATOM 5684 N N . TYR B 1 18 ? 40.63227 -46.86328 4.10330 1.000 7.81601 17 TYR B N 1
ATOM 5685 C CA . TYR B 1 18 ? 41.71333 -46.18284 4.79231 1.000 8.00368 17 TYR B CA 1
ATOM 5686 C C . TYR B 1 18 ? 43.01318 -46.96504 4.67383 1.000 8.55789 17 TYR B C 1
ATOM 5687 O O . TYR B 1 18 ? 44.07929 -46.37736 4.46703 1.000 8.94957 17 TYR B O 1
ATOM 5705 N N A ASP B 1 19 ? 42.96443 -48.29025 4.82029 0.520 8.43228 18 ASP B N 1
ATOM 5706 N N B ASP B 1 19 ? 42.95288 -48.29513 4.87634 0.480 8.47735 18 ASP B N 1
ATOM 5707 C CA A ASP B 1 19 ? 44.21489 -49.03151 4.72339 0.520 9.62781 18 ASP B CA 1
ATOM 5708 C CA B ASP B 1 19 ? 44.13471 -49.12993 4.68709 0.480 9.39347 18 ASP B CA 1
ATOM 5709 C C A ASP B 1 19 ? 44.80105 -48.93311 3.31910 0.520 8.68768 18 ASP B C 1
ATOM 5710 C C B ASP B 1 19 ? 44.77394 -48.81826 3.34371 0.480 8.67362 18 ASP B C 1
ATOM 5711 O O A ASP B 1 19 ? 46.02669 -48.94111 3.15916 0.520 8.09639 18 ASP B O 1
ATOM 5712 O O B ASP B 1 19 ? 45.98464 -48.58512 3.24182 0.480 9.20372 18 ASP B O 1
ATOM 5729 N N . SER B 1 20 ? 43.95606 -48.80308 2.29812 1.000 8.69744 19 SER B N 1
ATOM 5730 C CA . SER B 1 20 ? 44.46608 -48.54871 0.95040 1.000 9.76134 19 SER B CA 1
ATOM 5731 C C . SER B 1 20 ? 44.99797 -47.13157 0.80252 1.000 9.66077 19 SER B C 1
ATOM 5732 O O . SER B 1 20 ? 46.00265 -46.91720 0.11318 1.000 10.61654 19 SER B O 1
ATOM 5741 N N . ALA B 1 21 ? 44.35082 -46.15197 1.42197 1.000 9.76987 20 ALA B N 1
ATOM 5742 C CA . ALA B 1 21 ? 44.86760 -44.78879 1.39182 1.000 10.31859 20 ALA B CA 1
ATOM 5743 C C . ALA B 1 21 ? 46.24374 -44.71535 2.03677 1.000 9.40624 20 ALA B C 1
ATOM 5744 O O . ALA B 1 21 ? 47.11306 -43.97053 1.57403 1.000 9.60236 20 ALA B O 1
ATOM 5751 N N . LYS B 1 22 ? 46.45442 -45.47767 3.11538 0.960 8.79766 21 LYS B N 1
ATOM 5752 C CA . LYS B 1 22 ? 47.76636 -45.51955 3.74833 0.960 9.17462 21 LYS B CA 1
ATOM 5753 C C . LYS B 1 22 ? 48.81358 -46.12159 2.80751 0.960 9.01221 21 LYS B C 1
ATOM 5754 O O . LYS B 1 22 ? 49.94555 -45.62700 2.73931 0.960 9.76201 21 LYS B O 1
ATOM 5773 N N A ILE B 1 23 ? 48.43964 -47.16044 2.05291 0.630 9.87723 22 ILE B N 1
ATOM 5774 N N C ILE B 1 23 ? 48.47965 -47.20428 2.10480 0.370 9.52234 22 ILE B N 1
ATOM 5775 C CA A ILE B 1 23 ? 49.32433 -47.69450 1.01782 0.630 10.44273 22 ILE B CA 1
ATOM 5776 C CA C ILE B 1 23 ? 49.45935 -47.78219 1.18767 0.370 10.06923 22 ILE B CA 1
ATOM 5777 C C A ILE B 1 23 ? 49.64204 -46.62201 -0.01453 0.630 10.49443 22 ILE B C 1
ATOM 5778 C C C ILE B 1 23 ? 49.74251 -46.83071 0.04109 0.370 10.50813 22 ILE B C 1
ATOM 5779 O O A ILE B 1 23 ? 50.80803 -46.38214 -0.33543 0.630 10.81115 22 ILE B O 1
ATOM 5780 O O C ILE B 1 23 ? 50.85558 -46.79978 -0.48829 0.370 10.75254 22 ILE B O 1
ATOM 5810 N N A LEU B 1 24 ? 48.61366 -45.97684 -0.56837 0.630 10.49828 23 LEU B N 1
ATOM 5811 N N C LEU B 1 24 ? 48.74938 -46.04766 -0.36248 0.370 10.29375 23 LEU B N 1
ATOM 5812 C CA A LEU B 1 24 ? 48.86099 -44.87285 -1.49495 0.630 10.63077 23 LEU B CA 1
ATOM 5813 C CA C LEU B 1 24 ? 48.94547 -45.06115 -1.41820 0.370 10.69777 23 LEU B CA 1
ATOM 5814 C C A LEU B 1 24 ? 49.89894 -43.92880 -0.91887 0.630 10.42627 23 LEU B C 1
ATOM 5815 C C C LEU B 1 24 ? 49.82436 -43.90465 -0.94309 0.370 10.15163 23 LEU B C 1
ATOM 5816 O O A LEU B 1 24 ? 50.91249 -43.60893 -1.55705 0.630 10.68785 23 LEU B O 1
ATOM 5817 O O C LEU B 1 24 ? 50.66225 -43.39826 -1.70120 0.370 9.86099 23 LEU B O 1
ATOM 5848 N N . SER B 1 25 ? 49.66513 -43.49097 0.31365 1.000 10.35762 24 SER B N 1
ATOM 5849 C CA . SER B 1 25 ? 50.53091 -42.48747 0.90266 1.000 10.47207 24 SER B CA 1
ATOM 5850 C C . SER B 1 25 ? 51.95106 -43.01360 1.05096 1.000 10.60227 24 SER B C 1
ATOM 5851 O O . SER B 1 25 ? 52.92541 -42.31735 0.73068 1.000 11.31314 24 SER B O 1
ATOM 5860 N N . ASP B 1 26 ? 52.09975 -44.23575 1.55254 1.000 10.62628 25 ASP B N 1
ATOM 5861 C CA . ASP B 1 26 ? 53.42482 -44.80774 1.72692 1.000 11.75344 25 ASP B CA 1
ATOM 5862 C C . ASP B 1 26 ? 54.14493 -44.95124 0.39528 1.000 11.27524 25 ASP B C 1
ATOM 5863 O O . ASP B 1 26 ? 55.35000 -44.68339 0.30960 1.000 11.91550 25 ASP B O 1
ATOM 5872 N N . LYS B 1 27 ? 53.45093 -45.44426 -0.62899 1.000 11.05915 26 LYS B N 1
ATOM 5873 C CA . LYS B 1 27 ? 54.09106 -45.63967 -1.92381 1.000 11.35203 26 LYS B CA 1
ATOM 5874 C C . LYS B 1 27 ? 54.48007 -44.31064 -2.55056 1.000 11.50315 26 LYS B C 1
ATOM 5875 O O . LYS B 1 27 ? 55.53876 -44.20072 -3.17271 1.000 12.40369 26 LYS B O 1
ATOM 5894 N N . ILE B 1 28 ? 53.63800 -43.29313 -2.42271 1.000 11.01176 27 ILE B N 1
ATOM 5895 C CA . ILE B 1 28 ? 53.99469 -41.97604 -2.95662 1.000 11.05619 27 ILE B CA 1
ATOM 5896 C C . ILE B 1 28 ? 55.26574 -41.45593 -2.28751 1.000 11.58018 27 ILE B C 1
ATOM 5897 O O . ILE B 1 28 ? 56.16950 -40.93416 -2.94827 1.000 13.32865 27 ILE B O 1
ATOM 5913 N N . SER B 1 29 ? 55.36079 -41.60914 -0.96773 1.000 11.77791 28 SER B N 1
ATOM 5914 C CA . SER B 1 29 ? 56.55333 -41.16161 -0.26185 1.000 12.51989 28 SER B CA 1
ATOM 5915 C C . SER B 1 29 ? 57.77758 -41.96253 -0.67689 1.000 13.34995 28 SER B C 1
ATOM 5916 O O . SER B 1 29 ? 58.83880 -41.39175 -0.93396 1.000 15.15678 28 SER B O 1
ATOM 5924 N N . GLU B 1 30 ? 57.65220 -43.29162 -0.73024 1.000 13.33399 29 GLU B N 1
ATOM 5925 C CA . GLU B 1 30 ? 58.78908 -44.14298 -1.06966 1.000 15.06619 29 GLU B CA 1
ATOM 5926 C C . GLU B 1 30 ? 59.27469 -43.87027 -2.48680 1.000 14.49012 29 GLU B C 1
ATOM 5927 O O . GLU B 1 30 ? 60.47261 -43.68973 -2.71735 1.000 15.40708 29 GLU B O 1
ATOM 5939 N N . LEU B 1 31 ? 58.35672 -43.88025 -3.45282 1.000 14.15244 30 LEU B N 1
ATOM 5940 C CA . LEU B 1 31 ? 58.77178 -43.80195 -4.85177 1.000 14.51926 30 LEU B CA 1
ATOM 5941 C C . LEU B 1 31 ? 59.31515 -42.42813 -5.19915 1.000 14.72087 30 LEU B C 1
ATOM 5942 O O . LEU B 1 31 ? 60.13487 -42.30901 -6.11186 1.000 16.87075 30 LEU B O 1
ATOM 5959 N N . SER B 1 32 ? 58.90899 -41.39250 -4.47671 1.000 14.12296 31 SER B N 1
ATOM 5960 C CA . SER B 1 32 ? 59.42071 -40.05162 -4.70337 1.000 14.76127 31 SER B CA 1
ATOM 5961 C C . SER B 1 32 ? 60.63678 -39.73152 -3.85078 1.000 15.98166 31 SER B C 1
ATOM 5962 O O . SER B 1 32 ? 61.08444 -38.58533 -3.85422 1.000 16.17944 31 SER B O 1
ATOM 5970 N N . ASP B 1 33 ? 61.15659 -40.69511 -3.09131 1.000 17.00793 32 ASP B N 1
ATOM 5971 C CA . ASP B 1 33 ? 62.26541 -40.43953 -2.17376 1.000 18.10596 32 ASP B CA 1
ATOM 5972 C C . ASP B 1 33 ? 61.95085 -39.29551 -1.21427 1.000 17.34714 32 ASP B C 1
ATOM 5973 O O . ASP B 1 33 ? 62.81953 -38.51315 -0.84318 1.000 19.24354 32 ASP B O 1
ATOM 5982 N N . GLY B 1 34 ? 60.69503 -39.22115 -0.78960 1.000 15.65804 33 GLY B N 1
ATOM 5983 C CA . GLY B 1 34 ? 60.26478 -38.22239 0.16371 1.000 16.11340 33 GLY B CA 1
ATOM 5984 C C . GLY B 1 34 ? 59.98750 -36.85207 -0.40443 1.000 14.64917 33 GLY B C 1
ATOM 5985 O O . GLY B 1 34 ? 59.64535 -35.94712 0.36300 1.000 16.62729 33 GLY B O 1
ATOM 5989 N N . GLU B 1 35 ? 60.10844 -36.66492 -1.71919 1.000 14.36733 34 GLU B N 1
ATOM 5990 C CA . GLU B 1 35 ? 59.79584 -35.36894 -2.31401 1.000 14.20454 34 GLU B CA 1
ATOM 5991 C C . GLU B 1 35 ? 58.30647 -35.09103 -2.32597 1.000 12.76434 34 GLU B C 1
ATOM 5992 O O . GLU B 1 35 ? 57.90564 -33.92224 -2.24872 1.000 13.79328 34 GLU B O 1
ATOM 6004 N N A MET B 1 36 ? 57.49493 -36.13797 -2.41511 0.660 12.44614 35 MET B N 1
ATOM 6005 N N B MET B 1 36 ? 57.46942 -36.12349 -2.40530 0.340 12.71169 35 MET B N 1
ATOM 6006 C CA A MET B 1 36 ? 56.05152 -36.02034 -2.35127 0.660 12.31311 35 MET B CA 1
ATOM 6007 C CA B MET B 1 36 ? 56.01872 -35.96608 -2.43768 0.340 12.59045 35 MET B CA 1
ATOM 6008 C C A MET B 1 36 ? 55.54822 -36.60261 -1.04228 0.660 12.49929 35 MET B C 1
ATOM 6009 C C B MET B 1 36 ? 55.41310 -36.70312 -1.24813 0.340 12.62232 35 MET B C 1
ATOM 6010 O O A MET B 1 36 ? 56.13374 -37.53309 -0.47162 0.660 13.00354 35 MET B O 1
ATOM 6011 O O B MET B 1 36 ? 55.79605 -37.84473 -0.96093 0.340 12.84684 35 MET B O 1
ATOM 6036 N N . LYS B 1 37 ? 54.43273 -36.06459 -0.58726 1.000 11.91852 36 LYS B N 1
ATOM 6037 C CA . LYS B 1 37 ? 53.75635 -36.60903 0.59180 1.000 12.14420 36 LYS B CA 1
ATOM 6038 C C . LYS B 1 37 ? 52.26071 -36.52411 0.35718 1.000 10.87952 36 LYS B C 1
ATOM 6039 O O . LYS B 1 37 ? 51.78076 -35.54206 -0.20807 0.880 11.97658 36 LYS B O 1
ATOM 6058 N N . LEU B 1 38 ? 51.53300 -37.53382 0.81767 1.000 9.68597 37 LEU B N 1
ATOM 6059 C CA . LEU B 1 38 ? 50.07428 -37.54583 0.78639 1.000 9.23727 37 LEU B CA 1
ATOM 6060 C C . LEU B 1 38 ? 49.53158 -37.56500 2.21630 1.000 9.24753 37 LEU B C 1
ATOM 6061 O O . LEU B 1 38 ? 49.73594 -38.53797 2.94995 1.000 10.25259 37 LEU B O 1
ATOM 6078 N N . LEU B 1 39 ? 48.86118 -36.48971 2.58551 1.000 8.73556 38 LEU B N 1
ATOM 6079 C CA . LEU B 1 39 ? 48.15688 -36.34339 3.85350 1.000 9.10979 38 LEU B CA 1
ATOM 6080 C C . LEU B 1 39 ? 46.78114 -36.97762 3.72816 1.000 8.54024 38 LEU B C 1
ATOM 6081 O O . LEU B 1 39 ? 46.19849 -36.98596 2.63677 1.000 9.01468 38 LEU B O 1
ATOM 6097 N N . LEU B 1 40 ? 46.26312 -37.52730 4.83021 1.000 8.55015 39 LEU B N 1
ATOM 6098 C CA . LEU B 1 40 ? 45.01257 -38.26964 4.83511 1.000 8.24349 39 LEU B CA 1
ATOM 6099 C C . LEU B 1 40 ? 44.00695 -37.68747 5.81794 1.000 8.24626 39 LEU B C 1
ATOM 6100 O O . LEU B 1 40 ? 44.32478 -37.51337 6.99971 1.000 8.78623 39 LEU B O 1
ATOM 6116 N N . TYR B 1 41 ? 42.76934 -37.48545 5.34942 1.000 7.83475 40 TYR B N 1
ATOM 6117 C CA . TYR B 1 41 ? 41.67607 -36.89726 6.13584 1.000 8.23483 40 TYR B CA 1
ATOM 6118 C C . TYR B 1 41 ? 40.49188 -37.85139 6.10384 1.000 7.51291 40 TYR B C 1
ATOM 6119 O O . TYR B 1 41 ? 39.58540 -37.70064 5.27814 1.000 8.13088 40 TYR B O 1
ATOM 6137 N N A PRO B 1 42 ? 40.48277 -38.86428 6.98140 0.480 8.42470 41 PRO B N 1
ATOM 6138 N N B PRO B 1 42 ? 40.48241 -38.86413 6.99159 0.520 7.58747 41 PRO B N 1
ATOM 6139 C CA A PRO B 1 42 ? 39.44306 -39.89854 6.92550 0.480 8.69667 41 PRO B CA 1
ATOM 6140 C CA B PRO B 1 42 ? 39.44477 -39.90160 6.95034 0.520 7.20288 41 PRO B CA 1
ATOM 6141 C C A PRO B 1 42 ? 38.24375 -39.55113 7.78554 0.480 8.72423 41 PRO B C 1
ATOM 6142 C C B PRO B 1 42 ? 38.20971 -39.52446 7.74602 0.520 7.52170 41 PRO B C 1
ATOM 6143 O O A PRO B 1 42 ? 38.16151 -38.46688 8.37872 0.480 9.64511 41 PRO B O 1
ATOM 6144 O O B PRO B 1 42 ? 38.06192 -38.39919 8.24600 0.520 7.63484 41 PRO B O 1
ATOM 6165 N N . GLY B 1 43 ? 37.30453 -40.48538 7.85237 1.000 8.11500 42 GLY B N 1
ATOM 6166 C CA . GLY B 1 43 ? 36.17555 -40.36756 8.73495 1.000 8.70655 42 GLY B CA 1
ATOM 6167 C C . GLY B 1 43 ? 35.19397 -39.29230 8.35522 1.000 8.29291 42 GLY B C 1
ATOM 6168 O O . GLY B 1 43 ? 34.41448 -38.84565 9.20070 1.000 9.03337 42 GLY B O 1
ATOM 6173 N N . ALA B 1 44 ? 35.20034 -38.84012 7.10127 1.000 8.25162 43 ALA B N 1
ATOM 6174 C CA . ALA B 1 44 ? 34.29485 -37.80168 6.65569 1.000 8.36153 43 ALA B CA 1
ATOM 6175 C C . ALA B 1 44 ? 34.50901 -36.50694 7.42788 1.000 8.78934 43 ALA B C 1
ATOM 6176 O O . ALA B 1 44 ? 33.61955 -35.65862 7.49763 1.000 9.36840 43 ALA B O 1
ATOM 6183 N N . GLN B 1 45 ? 35.71530 -36.28643 7.94175 1.000 8.31852 44 GLN B N 1
ATOM 6184 C CA . GLN B 1 45 ? 35.96315 -35.04005 8.65341 1.000 8.86045 44 GLN B CA 1
ATOM 6185 C C . GLN B 1 45 ? 35.87612 -33.83354 7.73717 1.000 9.11811 44 GLN B C 1
ATOM 6186 O O . GLN B 1 45 ? 35.62119 -32.73192 8.22670 1.000 10.50205 44 GLN B O 1
ATOM 6200 N N . LEU B 1 46 ? 36.04165 -34.01102 6.42563 1.000 9.01657 45 LEU B N 1
ATOM 6201 C CA . LEU B 1 46 ? 35.90114 -32.93402 5.45814 1.000 9.37195 45 LEU B CA 1
ATOM 6202 C C . LEU B 1 46 ? 34.50334 -32.83640 4.87126 1.000 9.99504 45 LEU B C 1
ATOM 6203 O O . LEU B 1 46 ? 34.24592 -31.91477 4.08839 1.000 12.30296 45 LEU B O 1
ATOM 6219 N N . GLY B 1 47 ? 33.59913 -33.73630 5.23499 1.000 9.88956 46 GLY B N 1
ATOM 6220 C CA . GLY B 1 47 ? 32.29631 -33.87025 4.61010 1.000 10.44659 46 GLY B CA 1
ATOM 6221 C C . GLY B 1 47 ? 32.13663 -35.24361 3.98994 1.000 9.43756 46 GLY B C 1
ATOM 6222 O O . GLY B 1 47 ? 33.00839 -36.10303 4.10393 1.000 9.82654 46 GLY B O 1
ATOM 6226 N N . ASP B 1 48 ? 30.97585 -35.44853 3.35756 1.000 9.03215 47 ASP B N 1
ATOM 6227 C CA . ASP B 1 48 ? 30.72403 -36.69278 2.64362 1.000 9.18151 47 ASP B CA 1
ATOM 6228 C C . ASP B 1 48 ? 31.42902 -36.69724 1.29216 1.000 8.34334 47 ASP B C 1
ATOM 6229 O O . ASP B 1 48 ? 32.17974 -35.78710 0.94084 1.000 8.38800 47 ASP B O 1
ATOM 6238 N N . ASP B 1 49 ? 31.19453 -37.75769 0.50859 1.000 8.19519 48 ASP B N 1
ATOM 6239 C CA . ASP B 1 49 ? 31.80920 -37.85373 -0.80561 1.000 7.84579 48 ASP B CA 1
ATOM 6240 C C . ASP B 1 49 ? 31.39624 -36.70545 -1.71095 1.000 7.73647 48 ASP B C 1
ATOM 6241 O O . ASP B 1 49 ? 32.22071 -36.17788 -2.45660 1.000 8.67748 48 ASP B O 1
ATOM 6250 N N . ARG B 1 50 ? 30.13155 -36.31219 -1.67797 1.000 8.17206 49 ARG B N 1
ATOM 6251 C CA . ARG B 1 50 ? 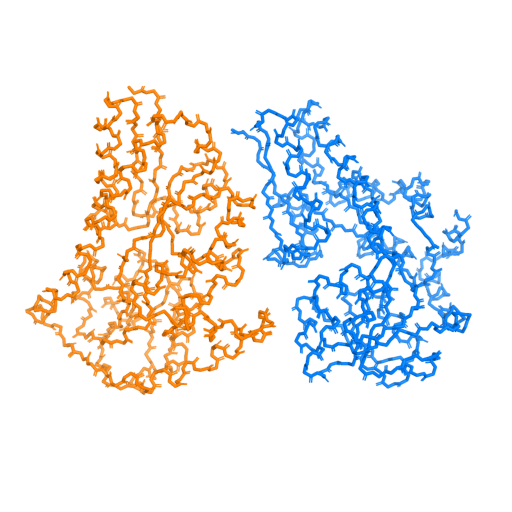29.67795 -35.20111 -2.50846 1.000 8.78343 49 ARG B CA 1
ATOM 6252 C C . ARG B 1 50 ? 30.45590 -33.93510 -2.18455 1.000 8.82583 49 ARG B C 1
ATOM 6253 O O . ARG B 1 50 ? 30.89151 -33.20327 -3.07629 1.000 9.39194 49 ARG B O 1
ATOM 6274 N N . ALA B 1 51 ? 30.64817 -33.66436 -0.89591 1.000 8.54064 50 ALA B N 1
ATOM 6275 C CA . ALA B 1 51 ? 31.39340 -32.48471 -0.47705 1.000 9.18480 50 ALA B CA 1
ATOM 6276 C C . ALA B 1 51 ? 32.85535 -32.55949 -0.89189 1.000 8.55987 50 ALA B C 1
ATOM 6277 O O . ALA B 1 51 ? 33.41989 -31.57532 -1.36928 1.000 9.00104 50 ALA B O 1
ATOM 6284 N N . MET B 1 52 ? 33.49697 -33.71880 -0.71326 1.000 8.29451 51 MET B N 1
ATOM 6285 C CA . MET B 1 52 ? 34.92264 -33.84082 -1.05542 1.000 7.97580 51 MET B CA 1
ATOM 6286 C C . MET B 1 52 ? 35.10405 -33.77504 -2.56669 1.000 8.11276 51 MET B C 1
ATOM 6287 O O . MET B 1 52 ? 36.11463 -33.24800 -3.01391 1.000 8.27595 51 MET B O 1
ATOM 6301 N N . LEU B 1 53 ? 34.14627 -34.27659 -3.35940 1.000 8.17650 52 LEU B N 1
ATOM 6302 C CA . LEU B 1 53 ? 34.21378 -34.07588 -4.80799 1.000 8.12403 52 LEU B CA 1
ATOM 6303 C C . LEU B 1 53 ? 34.17946 -32.58824 -5.14697 1.000 7.98143 52 LEU B C 1
ATOM 6304 O O . LEU B 1 53 ? 34.95145 -32.11652 -5.99113 1.000 8.62266 52 LEU B O 1
ATOM 6320 N N A GLN B 1 54 ? 33.29827 -31.82678 -4.49072 0.560 8.59590 53 GLN B N 1
ATOM 6321 N N B GLN B 1 54 ? 33.28397 -31.82879 -4.51191 0.440 9.06112 53 GLN B N 1
ATOM 6322 C CA A GLN B 1 54 ? 33.24872 -30.39136 -4.72676 0.560 8.33231 53 GLN B CA 1
ATOM 6323 C CA B GLN B 1 54 ? 33.26963 -30.39169 -4.74892 0.440 9.57942 53 GLN B CA 1
ATOM 6324 C C A GLN B 1 54 ? 34.55352 -29.71533 -4.31874 0.560 9.03023 53 GLN B C 1
ATOM 6325 C C B GLN B 1 54 ? 34.61517 -29.77749 -4.38243 0.440 8.87173 53 GLN B C 1
ATOM 6326 O O A GLN B 1 54 ? 34.98119 -28.74652 -4.95553 0.560 9.77149 53 GLN B O 1
ATOM 6327 O O B GLN B 1 54 ? 35.14133 -28.92919 -5.11208 0.440 7.96968 53 GLN B O 1
ATOM 6354 N N . GLN B 1 55 ? 35.19983 -30.21278 -3.26488 1.000 8.80462 54 GLN B N 1
ATOM 6355 C CA . GLN B 1 55 ? 36.51462 -29.71377 -2.85723 1.000 9.02247 54 GLN B CA 1
ATOM 6356 C C . GLN B 1 55 ? 37.58119 -29.99656 -3.89983 1.000 8.50893 54 GLN B C 1
ATOM 6357 O O . GLN B 1 55 ? 38.43688 -29.14529 -4.16082 1.000 9.38141 54 GLN B O 1
ATOM 6372 N N . LEU B 1 56 ? 37.55009 -31.17774 -4.53233 1.000 8.72087 55 LEU B N 1
ATOM 6373 C CA . LEU B 1 56 ? 38.48338 -31.42618 -5.63728 1.000 9.34217 55 LEU B CA 1
ATOM 6374 C C . LEU B 1 56 ? 38.25140 -30.44727 -6.77497 1.000 9.35378 55 LEU B C 1
ATOM 6375 O O . LEU B 1 56 ? 39.20596 -29.95364 -7.39198 1.000 10.70595 55 LEU B O 1
ATOM 6391 N N . SER B 1 57 ? 36.98779 -30.16586 -7.09786 1.000 8.99206 56 SER B N 1
ATOM 6392 C CA . SER B 1 57 ? 36.72895 -29.24804 -8.20204 1.000 9.38121 56 SER B CA 1
ATOM 6393 C C . SER B 1 57 ? 37.32460 -27.87599 -7.93235 1.000 10.74048 56 SER B C 1
ATOM 6394 O O . SER B 1 57 ? 37.78148 -27.19267 -8.85582 1.000 12.86845 56 SER B O 1
ATOM 6402 N N . MET B 1 58 ? 37.29471 -27.44684 -6.67686 1.000 11.00581 57 MET B N 1
ATOM 6403 C CA . MET B 1 58 ? 37.77305 -26.13297 -6.25740 1.000 12.86192 57 MET B CA 1
ATOM 6404 C C . MET B 1 58 ? 39.27027 -26.12003 -5.95523 1.000 13.90174 57 MET B C 1
ATOM 6405 O O . MET B 1 58 ? 39.83218 -25.04652 -5.70684 1.000 16.42050 57 MET B O 1
ATOM 6419 N N . GLY B 1 59 ? 39.93649 -27.26403 -5.98336 1.000 13.56572 58 GLY B N 1
ATOM 6420 C CA . GLY B 1 59 ? 41.34229 -27.35070 -5.64674 1.000 15.32871 58 GLY B CA 1
ATOM 6421 C C . GLY B 1 59 ? 41.62986 -27.31046 -4.16036 1.000 15.07153 58 GLY B C 1
ATOM 6422 O O . GLY B 1 59 ? 42.77708 -27.08599 -3.77639 1.000 19.55102 58 GLY B O 1
ATOM 6427 N N . ASP B 1 60 ? 40.62850 -27.49817 -3.31202 1.000 11.79316 59 ASP B N 1
ATOM 6428 C CA . ASP B 1 60 ? 40.81898 -27.49761 -1.86305 1.000 12.82704 59 ASP B CA 1
ATOM 6429 C C . ASP B 1 60 ? 41.19726 -28.85979 -1.33572 1.000 12.27026 59 ASP B C 1
ATOM 6430 O O . ASP B 1 60 ? 41.56589 -28.96952 -0.16827 1.000 15.65079 59 ASP B O 1
ATOM 6439 N N . LEU B 1 61 ? 41.11865 -29.88596 -2.16389 1.000 10.70643 60 LEU B N 1
ATOM 6440 C CA . LEU B 1 61 ? 41.50753 -31.25058 -1.85693 1.000 10.11949 60 LEU B CA 1
ATOM 6441 C C . LEU B 1 61 ? 42.09370 -31.80042 -3.15077 1.000 9.04584 60 LEU B C 1
ATOM 6442 O O . LEU B 1 61 ? 41.64307 -31.42712 -4.22130 1.000 10.55416 60 LEU B O 1
ATOM 6458 N N . ASP B 1 62 ? 43.08543 -32.69259 -3.05604 1.000 9.06391 61 ASP B N 1
ATOM 6459 C CA . ASP B 1 62 ? 43.72869 -33.22633 -4.25777 1.000 8.94274 61 ASP B CA 1
ATOM 6460 C C . ASP B 1 62 ? 43.16827 -34.56104 -4.71539 1.000 8.82536 61 ASP B C 1
ATOM 6461 O O . ASP B 1 62 ? 42.99747 -34.74600 -5.91738 1.000 9.93523 61 ASP B O 1
ATOM 6470 N N . ILE B 1 63 ? 42.89597 -35.48681 -3.80351 1.000 8.00547 62 ILE B N 1
ATOM 6471 C CA . ILE B 1 63 ? 42.49853 -36.84688 -4.14512 1.000 7.80438 62 ILE B CA 1
ATOM 6472 C C . ILE B 1 63 ? 41.29927 -37.23782 -3.30200 1.000 7.43803 62 ILE B C 1
ATOM 6473 O O . ILE B 1 63 ? 41.24562 -36.93362 -2.10728 1.000 7.99931 62 ILE B O 1
ATOM 6489 N N . THR B 1 64 ? 40.35497 -37.95851 -3.90823 1.000 7.97414 63 THR B N 1
ATOM 6490 C CA . THR B 1 64 ? 39.29806 -38.58022 -3.12127 1.000 7.84544 63 THR B CA 1
ATOM 6491 C C . THR B 1 64 ? 38.78368 -39.80685 -3.86044 1.000 7.80824 63 THR B C 1
ATOM 6492 O O . THR B 1 64 ? 39.14531 -40.06693 -5.00730 1.000 8.53327 63 THR B O 1
ATOM 6503 N N . PHE B 1 65 ? 37.92086 -40.55496 -3.18493 1.000 7.59624 64 PHE B N 1
ATOM 6504 C CA . PHE B 1 65 ? 37.25077 -41.71956 -3.73210 1.000 7.21572 64 PHE B CA 1
ATOM 6505 C C . PHE B 1 65 ? 35.83102 -41.37586 -4.17282 1.000 7.63441 64 PHE B C 1
ATOM 6506 O O . PHE B 1 65 ? 35.12873 -40.60329 -3.52070 1.000 8.19967 64 PHE B O 1
ATOM 6523 N N . ALA B 1 66 ? 35.35422 -42.04247 -5.22700 1.000 7.46723 65 ALA B N 1
ATOM 6524 C CA . ALA B 1 66 ? 33.94921 -41.94225 -5.59277 1.000 7.77263 65 ALA B CA 1
ATOM 6525 C C . ALA B 1 66 ? 33.60495 -43.10851 -6.50814 1.000 7.48050 65 ALA B C 1
ATOM 6526 O O . ALA B 1 66 ? 34.40556 -43.47933 -7.36895 1.000 8.31134 65 ALA B O 1
ATOM 6533 N N . GLU B 1 67 ? 32.39927 -43.64019 -6.38246 1.000 7.82374 66 GLU B N 1
ATOM 6534 C CA . GLU B 1 67 ? 31.94927 -44.65248 -7.34114 1.000 7.99986 66 GLU B CA 1
ATOM 6535 C C . GLU B 1 67 ? 31.68417 -44.00021 -8.69645 1.000 7.67045 66 GLU B C 1
ATOM 6536 O O . GLU B 1 67 ? 31.22479 -42.86120 -8.76713 1.000 7.68982 66 GLU B O 1
ATOM 6548 N N . PHE B 1 68 ? 31.89902 -44.74571 -9.78028 1.000 7.81719 67 PHE B N 1
ATOM 6549 C CA . PHE B 1 68 ? 31.53549 -44.24344 -11.10576 1.000 8.08627 67 PHE B CA 1
ATOM 6550 C C . PHE B 1 68 ? 30.08824 -43.76178 -11.11621 1.000 7.85553 67 PHE B C 1
ATOM 6551 O O . PHE B 1 68 ? 29.77293 -42.69125 -11.65270 1.000 8.38549 67 PHE B O 1
ATOM 6568 N N . GLY B 1 69 ? 29.17501 -44.55047 -10.54440 1.000 7.94659 68 GLY B N 1
ATOM 6569 C CA . GLY B 1 69 ? 27.77964 -44.16582 -10.56421 1.000 8.24472 68 GLY B CA 1
ATOM 6570 C C . GLY B 1 69 ? 27.46341 -42.89899 -9.79895 1.000 7.94838 68 GLY B C 1
ATOM 6571 O O . GLY B 1 69 ? 26.44003 -42.26146 -10.06839 1.000 8.68525 68 GLY B O 1
ATOM 6575 N N . ARG B 1 70 ? 28.31317 -42.52109 -8.84330 1.000 7.75610 69 ARG B N 1
ATOM 6576 C CA . ARG B 1 70 ? 28.11415 -41.28106 -8.09753 1.000 7.66596 69 ARG B CA 1
ATOM 6577 C C . ARG B 1 70 ? 28.29022 -40.06928 -8.99914 1.000 8.16231 69 ARG B C 1
ATOM 6578 O O . ARG B 1 70 ? 27.80029 -38.98692 -8.66956 1.000 8.79956 69 ARG B O 1
ATOM 6599 N N . MET B 1 71 ? 28.94888 -40.23740 -10.14156 1.000 7.83791 70 MET B N 1
ATOM 6600 C CA . MET B 1 71 ? 29.05063 -39.16131 -11.11456 1.000 7.95457 70 MET B CA 1
ATOM 6601 C C . MET B 1 71 ? 27.70205 -38.74927 -11.66000 1.000 8.25715 70 MET B C 1
ATOM 6602 O O . MET B 1 71 ? 27.59096 -37.66251 -12.22028 1.000 8.90939 70 MET B O 1
ATOM 6616 N N . GLY B 1 72 ? 26.68214 -39.58890 -11.50649 1.000 8.65242 71 GLY B N 1
ATOM 6617 C CA . GLY B 1 72 ? 25.34807 -39.28950 -11.97741 1.000 9.00232 71 GLY B CA 1
ATOM 6618 C C . GLY B 1 72 ? 24.76130 -38.00725 -11.45361 1.000 9.04620 71 GLY B C 1
ATOM 6619 O O . GLY B 1 72 ? 23.90089 -37.43071 -12.11886 1.000 10.79593 71 GLY B O 1
ATOM 6623 N N . LEU B 1 73 ? 25.21769 -37.51800 -10.29429 1.000 9.27825 72 LEU B N 1
ATOM 6624 C CA . LEU B 1 73 ? 24.73571 -36.24463 -9.78495 1.000 9.61135 72 LEU B CA 1
ATOM 6625 C C . LEU B 1 73 ? 25.07883 -35.09921 -10.72222 1.000 9.92261 72 LEU B C 1
ATOM 6626 O O . LEU B 1 73 ? 24.37244 -34.09420 -10.74607 1.000 12.24871 72 LEU B O 1
ATOM 6642 N N . TRP B 1 74 ? 26.17102 -35.22997 -11.46847 1.000 8.37796 73 TRP B N 1
ATOM 6643 C CA . TRP B 1 74 ? 26.68515 -34.19813 -12.35924 1.000 8.69066 73 TRP B CA 1
ATOM 6644 C C . TRP B 1 74 ? 26.62144 -34.56924 -13.83133 1.000 8.56990 73 TRP B C 1
ATOM 6645 O O . TRP B 1 74 ? 26.63352 -33.66589 -14.67472 1.000 9.35851 73 TRP B O 1
ATOM 6666 N N . ILE B 1 75 ? 26.60215 -35.86140 -14.13423 1.000 8.64618 74 ILE B N 1
ATOM 6667 C CA . ILE B 1 75 ? 26.68254 -36.44667 -15.47328 1.000 8.79654 74 ILE B CA 1
ATOM 6668 C C . ILE B 1 75 ? 25.59871 -37.51621 -15.48153 1.000 8.51131 74 ILE B C 1
ATOM 6669 O O . ILE B 1 75 ? 25.86847 -38.67097 -15.11504 1.000 9.04993 74 ILE B O 1
ATOM 6685 N N . PRO B 1 76 ? 24.35425 -37.16444 -15.79677 1.000 9.41094 75 PRO B N 1
ATOM 6686 C CA . PRO B 1 76 ? 23.23751 -38.06025 -15.45605 1.000 10.52678 75 PRO B CA 1
ATOM 6687 C C . PRO B 1 76 ? 23.37697 -39.49083 -15.94488 1.000 9.52322 75 PRO B C 1
ATOM 6688 O O . PRO B 1 76 ? 22.95312 -40.40893 -15.23166 1.000 10.48026 75 PRO B O 1
ATOM 6699 N N . ARG B 1 77 ? 23.90137 -39.71542 -17.14812 1.000 9.33285 76 ARG B N 1
ATOM 6700 C CA . ARG B 1 77 ? 23.93112 -41.07222 -17.66925 1.000 9.58015 76 ARG B CA 1
ATOM 6701 C C . ARG B 1 77 ? 24.76754 -42.00778 -16.80935 1.000 8.99006 76 ARG B C 1
ATOM 6702 O O . ARG B 1 77 ? 24.53331 -43.21790 -16.84260 1.000 9.74043 76 ARG B O 1
ATOM 6723 N N . ALA B 1 78 ? 25.73434 -41.48774 -16.05235 1.000 8.76995 77 ALA B N 1
ATOM 6724 C CA . ALA B 1 78 ? 26.58674 -42.33619 -15.23169 1.000 8.55785 77 ALA B CA 1
ATOM 6725 C C . ALA B 1 78 ? 25.80521 -43.03432 -14.13364 1.000 8.44927 77 ALA B C 1
ATOM 6726 O O . ALA B 1 78 ? 26.23716 -44.08808 -13.65587 1.000 9.06149 77 ALA B O 1
ATOM 6733 N N A GLU B 1 79 ? 24.66612 -42.47503 -13.72092 0.450 8.37566 78 GLU B N 1
ATOM 6734 N N B GLU B 1 79 ? 24.67201 -42.48801 -13.70709 0.550 9.60205 78 GLU B N 1
ATOM 6735 C CA A GLU B 1 79 ? 23.86158 -43.06951 -12.65681 0.450 8.52160 78 GLU B CA 1
ATOM 6736 C CA B GLU B 1 79 ? 23.93924 -43.12201 -12.62307 0.550 11.06728 78 GLU B CA 1
ATOM 6737 C C A GLU B 1 79 ? 23.44850 -44.49639 -12.98335 0.450 8.35314 78 GLU B C 1
ATOM 6738 C C B GLU B 1 79 ? 23.46813 -44.52265 -12.98073 0.550 10.13073 78 GLU B C 1
ATOM 6739 O O A GLU B 1 79 ? 23.23011 -45.30255 -12.07289 0.450 8.49039 78 GLU B O 1
ATOM 6740 O O B GLU B 1 79 ? 23.22699 -45.33613 -12.08321 0.550 10.76333 78 GLU B O 1
ATOM 6763 N N . ALA B 1 80 ? 23.30391 -44.82172 -14.26756 1.000 9.17697 79 ALA B N 1
ATOM 6764 C CA . ALA B 1 80 ? 22.81056 -46.13966 -14.65092 1.000 9.41756 79 ALA B CA 1
ATOM 6765 C C . ALA B 1 80 ? 23.65293 -47.24807 -14.05913 1.000 9.19552 79 ALA B C 1
ATOM 6766 O O . ALA B 1 80 ? 23.13489 -48.32795 -13.77540 1.000 10.16289 79 ALA B O 1
ATOM 6773 N N A VAL B 1 81 ? 24.95500 -47.03264 -13.86398 0.750 9.36527 80 VAL B N 1
ATOM 6774 N N B VAL B 1 81 ? 24.94640 -46.97532 -13.88836 0.250 9.13740 80 VAL B N 1
ATOM 6775 C CA A VAL B 1 81 ? 25.77932 -48.11458 -13.33414 0.750 10.46003 80 VAL B CA 1
ATOM 6776 C CA B VAL B 1 81 ? 25.94133 -47.96305 -13.51431 0.250 9.00800 80 VAL B CA 1
ATOM 6777 C C A VAL B 1 81 ? 25.53027 -48.40390 -11.85565 0.750 10.31166 80 VAL B C 1
ATOM 6778 C C B VAL B 1 81 ? 25.72736 -48.47252 -12.09936 0.250 9.61397 80 VAL B C 1
ATOM 6779 O O A VAL B 1 81 ? 25.94280 -49.46811 -11.36828 0.750 11.91002 80 VAL B O 1
ATOM 6780 O O B VAL B 1 81 ? 26.20786 -49.56393 -11.76875 0.250 9.35660 80 VAL B O 1
ATOM 6805 N N A MET B 1 82 ? 24.91771 -47.48375 -11.11908 0.750 9.34445 81 MET B N 1
ATOM 6806 N N B MET B 1 82 ? 24.99099 -47.73359 -11.26312 0.250 9.53068 81 MET B N 1
ATOM 6807 C CA A MET B 1 82 ? 24.57764 -47.74515 -9.73021 0.750 9.32102 81 MET B CA 1
ATOM 6808 C CA B MET B 1 82 ? 24.72918 -48.12674 -9.88167 0.250 9.63190 81 MET B CA 1
ATOM 6809 C C A MET B 1 82 ? 23.20925 -48.38625 -9.56901 0.750 9.34031 81 MET B C 1
ATOM 6810 C C B MET B 1 82 ? 23.24956 -48.38920 -9.59807 0.250 9.31221 81 MET B C 1
ATOM 6811 O O A MET B 1 82 ? 22.88366 -48.86218 -8.47926 0.750 9.75345 81 MET B O 1
ATOM 6812 O O B MET B 1 82 ? 22.87415 -48.54656 -8.43248 0.250 8.80333 81 MET B O 1
ATOM 6839 N N . LEU B 1 83 ? 22.39836 -48.42388 -10.62279 1.000 9.52619 82 LEU B N 1
ATOM 6840 C CA . LEU B 1 83 ? 21.05160 -48.92744 -10.45619 1.000 8.96294 82 LEU B CA 1
ATOM 6841 C C . LEU B 1 83 ? 21.11447 -50.41141 -10.09094 1.000 8.68211 82 LEU B C 1
ATOM 6842 O O . LEU B 1 83 ? 21.96698 -51.14734 -10.59954 1.000 8.75623 82 LEU B O 1
ATOM 6859 N N A PRO B 1 84 ? 20.23618 -50.88987 -9.22081 0.670 8.32706 83 PRO B N 1
ATOM 6860 N N B PRO B 1 84 ? 20.21173 -50.88287 -9.23920 0.330 9.03705 83 PRO B N 1
ATOM 6861 C CA A PRO B 1 84 ? 20.39933 -52.25299 -8.70314 0.670 7.79695 83 PRO B CA 1
ATOM 6862 C CA B PRO B 1 84 ? 20.28900 -52.26668 -8.76412 0.330 8.83699 83 PRO B CA 1
ATOM 6863 C C A PRO B 1 84 ? 20.33584 -53.27383 -9.82242 0.670 8.16669 83 PRO B C 1
ATOM 6864 C C B PRO B 1 84 ? 20.36699 -53.25522 -9.91307 0.330 8.55878 83 PRO B C 1
ATOM 6865 O O A PRO B 1 84 ? 19.47514 -53.20259 -10.70060 0.670 9.04480 83 PRO B O 1
ATOM 6866 O O B PRO B 1 84 ? 19.64889 -53.13668 -10.90820 0.330 9.27015 83 PRO B O 1
ATOM 6887 N N . TYR B 1 85 ? 21.27812 -54.21893 -9.77427 1.000 8.25678 84 TYR B N 1
ATOM 6888 C CA . TYR B 1 85 ? 21.43360 -55.37658 -10.64136 1.000 9.14162 84 TYR B CA 1
ATOM 6889 C C . TYR B 1 85 ? 21.95906 -55.06642 -12.04354 1.000 9.64189 84 TYR B C 1
ATOM 6890 O O . TYR B 1 85 ? 22.13357 -55.98927 -12.82673 1.000 12.06544 84 TYR B O 1
ATOM 6908 N N . VAL B 1 86 ? 22.26562 -53.81991 -12.38408 1.000 8.90335 85 VAL B N 1
ATOM 6909 C CA . VAL B 1 86 ? 22.77639 -53.53204 -13.72806 1.000 9.44052 85 VAL B CA 1
ATOM 6910 C C . VAL B 1 86 ? 24.17787 -54.09542 -13.90453 1.000 9.43639 85 VAL B C 1
ATOM 6911 O O . VAL B 1 86 ? 24.47006 -54.79350 -14.88300 1.000 11.27429 85 VAL B O 1
ATOM 6924 N N . VAL B 1 87 ? 25.07562 -53.75519 -12.99363 1.000 9.77563 86 VAL B N 1
ATOM 6925 C CA . VAL B 1 87 ? 26.45660 -54.21991 -13.04324 1.000 9.58781 86 VAL B CA 1
ATOM 6926 C C . VAL B 1 87 ? 26.53728 -55.58992 -12.39050 1.000 9.23179 86 VAL B C 1
ATOM 6927 O O . VAL B 1 87 ? 26.14011 -55.77186 -11.23702 1.000 9.94714 86 VAL B O 1
ATOM 6940 N N A LYS B 1 88 ? 27.08931 -56.55467 -13.11851 0.520 10.45994 87 LYS B N 1
ATOM 6941 N N B LYS B 1 88 ? 27.05415 -56.56598 -13.12566 0.480 9.96323 87 LYS B N 1
ATOM 6942 C CA A LYS B 1 88 ? 27.08278 -57.93545 -12.65008 0.520 12.06524 87 LYS B CA 1
ATOM 6943 C CA B LYS B 1 88 ? 27.09295 -57.93179 -12.61031 0.480 11.16372 87 LYS B CA 1
ATOM 6944 C C A LYS B 1 88 ? 28.20014 -58.24079 -11.65636 0.520 11.92471 87 LYS B C 1
ATOM 6945 C C B LYS B 1 88 ? 28.15548 -58.10038 -11.53116 0.480 11.32578 87 LYS B C 1
ATOM 6946 O O A LYS B 1 88 ? 28.02443 -59.09985 -10.78228 0.520 13.25413 87 LYS B O 1
ATOM 6947 O O B LYS B 1 88 ? 27.89775 -58.67645 -10.46380 0.480 12.75306 87 LYS B O 1
ATOM 6984 N N . ASN B 1 89 ? 29.34429 -57.57709 -11.77910 1.000 10.82874 88 ASN B N 1
ATOM 6985 C CA . ASN B 1 89 ? 30.52251 -57.87891 -10.96908 1.000 10.88111 88 ASN B CA 1
ATOM 6986 C C . ASN B 1 89 ? 31.58874 -56.82640 -11.29053 1.000 10.53103 88 ASN B C 1
ATOM 6987 O O . ASN B 1 89 ? 31.38540 -55.93708 -12.12487 1.000 9.87046 88 ASN B O 1
ATOM 6998 N N . TYR B 1 90 ? 32.74241 -56.93648 -10.63532 1.000 10.55091 89 TYR B N 1
ATOM 6999 C CA . TYR B 1 90 ? 33.80603 -55.96710 -10.84736 1.000 10.93474 89 TYR B CA 1
ATOM 7000 C C . TYR B 1 90 ? 34.30568 -55.97901 -12.28262 1.000 10.22405 89 TYR B C 1
ATOM 7001 O O . TYR B 1 90 ? 34.54031 -54.91730 -12.85408 1.000 10.60868 89 TYR B O 1
ATOM 7019 N N . ALA B 1 91 ? 34.46406 -57.15417 -12.89772 1.000 10.18789 90 ALA B N 1
ATOM 7020 C CA . ALA B 1 91 ? 34.94779 -57.17871 -14.27198 1.000 10.33348 90 ALA B CA 1
ATOM 7021 C C . ALA B 1 91 ? 34.02773 -56.36167 -15.16830 1.000 9.81000 90 ALA B C 1
ATOM 7022 O O . ALA B 1 91 ? 34.48618 -55.67238 -16.08561 1.000 10.40365 90 ALA B O 1
ATOM 7029 N N . HIS B 1 92 ? 32.72369 -56.45047 -14.93307 1.000 9.58753 91 HIS B N 1
ATOM 7030 C CA . HIS B 1 92 ? 31.76123 -55.69743 -15.73709 1.000 9.52528 91 HIS B CA 1
ATOM 7031 C C . HIS B 1 92 ? 31.95417 -54.19781 -15.56468 1.000 9.45001 91 HIS B C 1
ATOM 7032 O O . HIS B 1 92 ? 31.97259 -53.44562 -16.54411 1.000 9.48847 91 HIS B O 1
ATOM 7046 N N . ILE B 1 93 ? 32.11410 -53.73357 -14.32883 1.000 10.08506 92 ILE B N 1
ATOM 7047 C CA . ILE B 1 93 ? 32.34859 -52.31114 -14.14109 1.000 11.88936 92 ILE B CA 1
ATOM 7048 C C . ILE B 1 93 ? 33.67149 -51.87402 -14.74489 1.000 10.13108 92 ILE B C 1
ATOM 7049 O O . ILE B 1 93 ? 33.76952 -50.76503 -15.26375 1.000 10.29405 92 ILE B O 1
ATOM 7056 N N . GLN B 1 94 ? 34.70146 -52.72503 -14.70697 1.000 10.58815 93 GLN B N 1
ATOM 7057 C CA . GLN B 1 94 ? 35.94647 -52.38881 -15.39757 1.000 10.72506 93 GLN B CA 1
ATOM 7058 C C . GLN B 1 94 ? 35.70596 -52.19686 -16.88543 1.000 10.38830 93 GLN B C 1
ATOM 7059 O O . GLN B 1 94 ? 36.18762 -51.22805 -17.48522 1.000 10.94180 93 GLN B O 1
ATOM 7073 N N . ARG B 1 95 ? 34.96873 -53.12612 -17.50898 1.000 9.92126 94 ARG B N 1
ATOM 7074 C CA . ARG B 1 95 ? 34.68305 -52.97867 -18.92580 1.000 9.75476 94 ARG B CA 1
ATOM 7075 C C . ARG B 1 95 ? 33.89998 -51.70680 -19.19400 1.000 9.51864 94 ARG B C 1
ATOM 7076 O O . ARG B 1 95 ? 34.14268 -51.02144 -20.19673 1.000 10.48615 94 ARG B O 1
ATOM 7097 N N . ILE B 1 96 ? 32.95296 -51.36589 -18.32376 1.000 9.26971 95 ILE B N 1
ATOM 7098 C CA . ILE B 1 96 ? 32.20068 -50.13740 -18.51067 1.000 9.48336 95 ILE B CA 1
ATOM 7099 C C . ILE B 1 96 ? 33.12032 -48.92302 -18.39856 1.000 9.77263 95 ILE B C 1
ATOM 7100 O O . ILE B 1 96 ? 33.07868 -48.00348 -19.22410 1.000 10.12795 95 ILE B O 1
ATOM 7116 N N . PHE B 1 97 ? 33.96769 -48.90467 -17.37967 1.000 9.78718 96 PHE B N 1
ATOM 7117 C CA . PHE B 1 97 ? 34.89021 -47.79535 -17.17168 1.000 9.72077 96 PHE B CA 1
ATOM 7118 C C . PHE B 1 97 ? 35.77920 -47.57302 -18.38361 1.000 9.90564 96 PHE B C 1
ATOM 7119 O O . PHE B 1 97 ? 36.08735 -46.42486 -18.72814 1.000 10.45654 96 PHE B O 1
ATOM 7136 N N A ASN B 1 98 ? 36.22140 -48.66722 -19.01854 0.600 9.58275 97 ASN B N 1
ATOM 7137 N N B ASN B 1 98 ? 36.19784 -48.64617 -19.05127 0.400 10.66242 97 ASN B N 1
ATOM 7138 C CA A ASN B 1 98 ? 37.15141 -48.62556 -20.14127 0.600 10.74278 97 ASN B CA 1
ATOM 7139 C CA B ASN B 1 98 ? 37.13992 -48.54950 -20.16150 0.400 11.94571 97 ASN B CA 1
ATOM 7140 C C A ASN B 1 98 ? 36.46915 -48.39684 -21.48947 0.600 10.17846 97 ASN B C 1
ATOM 7141 C C B ASN B 1 98 ? 36.48143 -48.55418 -21.52912 0.400 10.75841 97 ASN B C 1
ATOM 7142 O O A ASN B 1 98 ? 37.14570 -48.00978 -22.45319 0.600 11.61992 97 ASN B O 1
ATOM 7143 O O B ASN B 1 98 ? 37.18394 -48.48854 -22.54676 0.400 10.94332 97 ASN B O 1
ATOM 7164 N N . SER B 1 99 ? 35.16447 -48.61628 -21.57754 1.000 10.56380 98 SER B N 1
ATOM 7165 C CA . SER B 1 99 ? 34.41628 -48.58342 -22.81416 1.000 10.35613 98 SER B CA 1
ATOM 7166 C C . SER B 1 99 ? 34.34530 -47.17465 -23.38347 1.000 10.52233 98 SER B C 1
ATOM 7167 O O . SER B 1 99 ? 34.67644 -46.19020 -22.72560 1.000 10.40481 98 SER B O 1
ATOM 7176 N N . LYS B 1 100 ? 33.84875 -47.07799 -24.61569 1.000 10.63515 99 LYS B N 1
ATOM 7177 C CA . LYS B 1 100 ? 33.56860 -45.76985 -25.18841 1.000 11.06373 99 LYS B CA 1
ATOM 7178 C C . LYS B 1 100 ? 32.67426 -44.95544 -24.25112 1.000 10.66649 99 LYS B C 1
ATOM 7179 O O . LYS B 1 100 ? 32.91620 -43.76300 -24.01566 1.000 11.02668 99 LYS B O 1
ATOM 7198 N N . PHE B 1 101 ? 31.63334 -45.58080 -23.70692 1.000 10.27181 100 PHE B N 1
ATOM 7199 C CA . PHE B 1 101 ? 30.75363 -44.90105 -22.76200 1.000 10.48325 100 PHE B CA 1
ATOM 7200 C C . PHE B 1 101 ? 31.53424 -44.39118 -21.55686 1.000 9.39851 100 PHE B C 1
ATOM 7201 O O . PHE B 1 101 ? 31.38160 -43.23318 -21.13006 1.000 9.54747 100 PHE B O 1
ATOM 7218 N N . GLY B 1 102 ? 32.36633 -45.24857 -20.97788 1.000 9.37880 101 GLY B N 1
ATOM 7219 C CA . GLY B 1 102 ? 33.12537 -44.86119 -19.80436 1.000 9.53133 101 GLY B CA 1
ATOM 7220 C C . GLY B 1 102 ? 34.09068 -43.73950 -20.08332 1.000 9.12918 101 GLY B C 1
ATOM 7221 O O . GLY B 1 102 ? 34.22048 -42.80284 -19.28587 1.000 9.33946 101 GLY B O 1
ATOM 7225 N N A GLN B 1 103 ? 34.78754 -43.82012 -21.21593 0.670 9.73427 102 GLN B N 1
ATOM 7226 N N B GLN B 1 103 ? 34.78366 -43.81171 -21.22020 0.330 10.40931 102 GLN B N 1
ATOM 7227 C CA A GLN B 1 103 ? 35.70456 -42.75557 -21.59130 0.670 9.58425 102 GLN B CA 1
ATOM 7228 C CA B GLN B 1 103 ? 35.71460 -42.75315 -21.58507 0.330 11.46129 102 GLN B CA 1
ATOM 7229 C C A GLN B 1 103 ? 34.97760 -41.43625 -21.77001 0.670 9.47383 102 GLN B C 1
ATOM 7230 C C B GLN B 1 103 ? 34.99885 -41.43076 -21.80880 0.330 10.94609 102 GLN B C 1
ATOM 7231 O O A GLN B 1 103 ? 35.50593 -40.38410 -21.38844 0.670 10.46428 102 GLN B O 1
ATOM 7232 O O B GLN B 1 103 ? 35.56178 -40.37004 -21.51195 0.330 11.60634 102 GLN B O 1
ATOM 7259 N N . GLY B 1 104 ? 33.76959 -41.46588 -22.32210 1.000 10.15294 103 GLY B N 1
ATOM 7260 C CA . GLY B 1 104 ? 33.01593 -40.23822 -22.49098 1.000 10.20324 103 GLY B CA 1
ATOM 7261 C C . GLY B 1 104 ? 32.65676 -39.58917 -21.16861 1.000 9.86383 103 GLY B C 1
ATOM 7262 O O . GLY B 1 104 ? 32.74184 -38.36907 -21.01999 1.000 10.67263 103 GLY B O 1
ATOM 7266 N N . VAL B 1 105 ? 32.24212 -40.39092 -20.18757 1.000 9.10224 104 VAL B N 1
ATOM 7267 C CA . VAL B 1 105 ? 31.97629 -39.86057 -18.84960 1.000 8.39747 104 VAL B CA 1
ATOM 7268 C C . VAL B 1 105 ? 33.26189 -39.29669 -18.25222 1.000 8.59302 104 VAL B C 1
ATOM 7269 O O . VAL B 1 105 ? 33.26432 -38.21429 -17.66746 1.000 9.07698 104 VAL B O 1
ATOM 7282 N N . ARG B 1 106 ? 34.36608 -40.04161 -18.35434 1.000 8.83462 105 ARG B N 1
ATOM 7283 C CA . ARG B 1 106 ? 35.64241 -39.61370 -17.79207 1.000 9.35660 105 ARG B CA 1
ATOM 7284 C C . ARG B 1 106 ? 36.11463 -38.30612 -18.40343 1.000 9.44350 105 ARG B C 1
ATOM 7285 O O . ARG B 1 106 ? 36.68626 -37.46915 -17.69796 1.000 9.29295 105 ARG B O 1
ATOM 7306 N N . GLU B 1 107 ? 35.87889 -38.08910 -19.70334 1.000 9.87932 106 GLU B N 1
ATOM 7307 C CA . GLU B 1 107 ? 36.26057 -36.82828 -20.32505 1.000 10.81773 106 GLU B CA 1
ATOM 7308 C C . GLU B 1 107 ? 35.41441 -35.68066 -19.79239 1.000 10.04060 106 GLU B C 1
ATOM 7309 O O . GLU B 1 107 ? 35.93399 -34.57983 -19.58214 1.000 10.35752 106 GLU B O 1
ATOM 7321 N N A GLU B 1 108 ? 34.09534 -35.88105 -19.61301 0.540 9.58398 107 GLU B N 1
ATOM 7322 N N B GLU B 1 108 ? 34.12535 -35.92857 -19.59386 0.460 9.82187 107 GLU B N 1
ATOM 7323 C CA A GLU B 1 108 ? 33.28522 -34.80780 -19.03304 0.540 9.62830 107 GLU B CA 1
ATOM 7324 C CA B GLU B 1 108 ? 33.23930 -34.91763 -19.04636 0.460 9.53935 107 GLU B CA 1
ATOM 7325 C C A GLU B 1 108 ? 33.72377 -34.50826 -17.60466 0.540 8.93010 107 GLU B C 1
ATOM 7326 C C B GLU B 1 108 ? 33.62658 -34.55542 -17.61601 0.460 8.53356 107 GLU B C 1
ATOM 7327 O O A GLU B 1 108 ? 33.77068 -33.34254 -17.19097 0.540 9.72843 107 GLU B O 1
ATOM 7328 O O B GLU B 1 108 ? 33.55071 -33.38590 -17.21984 0.460 8.48611 107 GLU B O 1
ATOM 7350 N N . MET B 1 109 ? 34.04043 -35.55065 -16.82823 1.000 8.69988 108 MET B N 1
ATOM 7351 C CA . MET B 1 109 ? 34.52190 -35.33072 -15.46690 1.000 8.66618 108 MET B CA 1
ATOM 7352 C C . MET B 1 109 ? 35.70737 -34.39165 -15.46158 1.000 9.04111 108 MET B C 1
ATOM 7353 O O . MET B 1 109 ? 35.79068 -33.48017 -14.62920 1.000 10.13175 108 MET B O 1
ATOM 7368 N N A LEU B 1 110 ? 36.62481 -34.57640 -16.38995 0.640 9.49635 109 LEU B N 1
ATOM 7369 N N B LEU B 1 110 ? 36.68822 -34.67381 -16.33363 0.360 9.48556 109 LEU B N 1
ATOM 7370 C CA A LEU B 1 110 ? 37.85274 -33.80648 -16.38491 0.640 10.87110 109 LEU B CA 1
ATOM 7371 C CA B LEU B 1 110 ? 37.87015 -33.83565 -16.49329 0.360 10.32422 109 LEU B CA 1
ATOM 7372 C C A LEU B 1 110 ? 37.62109 -32.40589 -16.93371 0.640 10.43895 109 LEU B C 1
ATOM 7373 C C B LEU B 1 110 ? 37.46223 -32.41513 -16.83156 0.360 9.92794 109 LEU B C 1
ATOM 7374 O O A LEU B 1 110 ? 38.16255 -31.42916 -16.40638 0.640 11.24787 109 LEU B O 1
ATOM 7375 O O B LEU B 1 110 ? 37.72800 -31.46148 -16.09181 0.360 10.59685 109 LEU B O 1
ATOM 7406 N N . THR B 1 111 ? 36.77765 -32.27840 -17.95463 1.000 9.13481 110 THR B N 1
ATOM 7407 C CA . THR B 1 111 ? 36.54717 -30.98802 -18.57035 1.000 10.32209 110 THR B CA 1
ATOM 7408 C C . THR B 1 111 ? 35.67078 -30.09039 -17.72148 1.000 9.67718 110 THR B C 1
ATOM 7409 O O . THR B 1 111 ? 35.94730 -28.89561 -17.59907 1.000 11.83543 110 THR B O 1
ATOM 7421 N N . ASN B 1 112 ? 34.59726 -30.62302 -17.16284 1.000 8.33134 111 ASN B N 1
ATOM 7422 C CA . ASN B 1 112 ? 33.61770 -29.78500 -16.49296 1.000 8.52504 111 ASN B CA 1
ATOM 7423 C C . ASN B 1 112 ? 33.90479 -29.58484 -15.02205 1.000 8.18521 111 ASN B C 1
ATOM 7424 O O . ASN B 1 112 ? 33.56947 -28.53271 -14.46503 1.000 8.60934 111 ASN B O 1
ATOM 7435 N N . PHE B 1 113 ? 34.46637 -30.60626 -14.36243 1.000 8.26973 112 PHE B N 1
ATOM 7436 C CA . PHE B 1 113 ? 34.48130 -30.68226 -12.91150 1.000 8.42048 112 PHE B CA 1
ATOM 7437 C C . PHE B 1 113 ? 35.87830 -30.82093 -12.33500 1.000 8.35574 112 PHE B C 1
ATOM 7438 O O . PHE B 1 113 ? 36.01584 -30.94652 -11.11699 1.000 9.26955 112 PHE B O 1
ATOM 7455 N N . ASN B 1 114 ? 36.92423 -30.80705 -13.16814 1.000 8.84127 113 ASN B N 1
ATOM 7456 C CA . ASN B 1 114 ? 38.30373 -30.88741 -12.70731 1.000 9.17621 113 ASN B CA 1
ATOM 7457 C C . ASN B 1 114 ? 38.64528 -32.22667 -12.05773 1.000 8.98844 113 ASN B C 1
ATOM 7458 O O . ASN B 1 114 ? 39.53204 -32.27922 -11.20061 1.000 9.57906 113 ASN B O 1
ATOM 7469 N N . TRP B 1 115 ? 38.00572 -33.31513 -12.48724 1.000 9.16732 114 TRP B N 1
ATOM 7470 C CA . TRP B 1 115 ? 38.26641 -34.62919 -11.91291 1.000 9.22083 114 TRP B CA 1
ATOM 7471 C C . TRP B 1 115 ? 38.92020 -35.54739 -12.92744 1.000 8.92513 114 TRP B C 1
ATOM 7472 O O . TRP B 1 115 ? 38.32788 -35.82635 -13.97593 1.000 10.36079 114 TRP B O 1
ATOM 7493 N N A ARG B 1 116 ? 40.13166 -36.01172 -12.63117 0.380 8.32800 115 ARG B N 1
ATOM 7494 N N B ARG B 1 116 ? 40.07992 -36.08213 -12.58032 0.620 8.65160 115 ARG B N 1
ATOM 7495 C CA A ARG B 1 116 ? 40.76713 -37.05849 -13.41672 0.380 8.33132 115 ARG B CA 1
ATOM 7496 C CA B ARG B 1 116 ? 40.77851 -37.05253 -13.40343 0.620 8.66368 115 ARG B CA 1
ATOM 7497 C C A ARG B 1 116 ? 40.59989 -38.38323 -12.68418 0.380 8.51989 115 ARG B C 1
ATOM 7498 C C B ARG B 1 116 ? 40.71513 -38.42128 -12.73353 0.620 7.76768 115 ARG B C 1
ATOM 7499 O O A ARG B 1 116 ? 40.97890 -38.49888 -11.51492 0.380 8.90436 115 ARG B O 1
ATOM 7500 O O B ARG B 1 116 ? 41.27803 -38.61163 -11.65339 0.620 7.35059 115 ARG B O 1
ATOM 7541 N N . ALA B 1 117 ? 40.02852 -39.36925 -13.35710 1.000 8.57521 116 ALA B N 1
ATOM 7542 C CA . ALA B 1 117 ? 39.93785 -40.71885 -12.81424 1.000 8.81860 116 ALA B CA 1
ATOM 7543 C C . ALA B 1 117 ? 41.21815 -41.47939 -13.14738 1.000 8.82910 116 ALA B C 1
ATOM 7544 O O . ALA B 1 117 ? 41.53176 -41.70033 -14.31863 1.000 10.47379 116 ALA B O 1
ATOM 7552 N N . LEU B 1 118 ? 41.93309 -41.91461 -12.12806 1.000 8.63778 117 LEU B N 1
ATOM 7553 C CA . LEU B 1 118 ? 43.18118 -42.62687 -12.29200 1.000 9.02214 117 LEU B CA 1
ATOM 7554 C C . LEU B 1 118 ? 42.99403 -44.12776 -12.39708 1.000 8.91403 117 LEU B C 1
ATOM 7555 O O . LEU B 1 118 ? 43.84315 -44.80993 -12.96741 1.000 10.24079 117 LEU B O 1
ATOM 7571 N N . ASP B 1 119 ? 41.91237 -44.65449 -11.84290 1.000 8.67489 118 ASP B N 1
ATOM 7572 C CA . ASP B 1 119 ? 41.65874 -46.09187 -11.74452 1.000 8.67186 118 ASP B CA 1
ATOM 7573 C C . ASP B 1 119 ? 40.29242 -46.23953 -11.10924 1.000 7.88826 118 ASP B C 1
ATOM 7574 O O . ASP B 1 119 ? 39.74696 -45.27684 -10.55626 1.000 8.52653 118 ASP B O 1
ATOM 7583 N N . THR B 1 120 ? 39.76892 -47.45982 -11.13694 1.000 8.07664 119 THR B N 1
ATOM 7584 C CA . THR B 1 120 ? 38.65452 -47.79882 -10.27584 1.000 7.98444 119 THR B CA 1
ATOM 7585 C C . THR B 1 120 ? 38.86378 -49.18932 -9.72819 1.000 8.09621 119 THR B C 1
ATOM 7586 O O . THR B 1 120 ? 39.20931 -50.11285 -10.47179 1.000 9.53652 119 THR B O 1
ATOM 7597 N N . TRP B 1 121 ? 38.70646 -49.31295 -8.42310 1.000 7.76354 120 TRP B N 1
ATOM 7598 C CA . TRP B 1 121 ? 38.90920 -50.53932 -7.67645 1.000 7.75268 120 TRP B CA 1
ATOM 7599 C C . TRP B 1 121 ? 37.55942 -51.16935 -7.33802 1.000 7.74784 120 TRP B C 1
ATOM 7600 O O . TRP B 1 121 ? 36.50148 -50.58103 -7.56668 1.000 8.86920 120 TRP B O 1
ATOM 7621 N N . TYR B 1 122 ? 37.59399 -52.37323 -6.76206 1.000 7.49146 121 TYR B N 1
ATOM 7622 C CA . TYR B 1 122 ? 36.37873 -53.04062 -6.30006 1.000 7.10944 121 TYR B CA 1
ATOM 7623 C C . TYR B 1 122 ? 36.19129 -52.74311 -4.81831 1.000 7.28813 121 TYR B C 1
ATOM 7624 O O . TYR B 1 122 ? 37.05857 -53.08909 -4.01484 1.000 8.10685 121 TYR B O 1
ATOM 7642 N N . ASN B 1 123 ? 35.06315 -52.13419 -4.45120 1.000 6.94884 122 ASN B N 1
ATOM 7643 C CA . ASN B 1 123 ? 34.76352 -51.88592 -3.04772 1.000 7.02191 122 ASN B CA 1
ATOM 7644 C C . ASN B 1 123 ? 33.77322 -52.88127 -2.45858 1.000 7.35212 122 ASN B C 1
ATOM 7645 O O . ASN B 1 123 ? 33.47378 -52.78899 -1.26469 1.000 8.66032 122 ASN B O 1
ATOM 7656 N N . GLY B 1 124 ? 33.29241 -53.82187 -3.24418 1.000 7.16173 123 GLY B N 1
ATOM 7657 C CA . GLY B 1 124 ? 32.41732 -54.86377 -2.77893 1.000 7.32096 123 GLY B CA 1
ATOM 7658 C C . GLY B 1 124 ? 31.00054 -54.71369 -3.28547 1.000 6.87838 123 GLY B C 1
ATOM 7659 O O . GLY B 1 124 ? 30.56908 -53.66040 -3.74134 1.000 7.95640 123 GLY B O 1
ATOM 7663 N N . THR B 1 125 ? 30.25736 -55.80829 -3.18081 1.000 6.94204 124 THR B N 1
ATOM 7664 C CA . THR B 1 125 ? 28.85918 -55.85240 -3.57326 1.000 7.15648 124 THR B CA 1
ATOM 7665 C C . THR B 1 125 ? 27.98761 -55.64971 -2.33019 1.000 6.94299 124 THR B C 1
ATOM 7666 O O . THR B 1 125 ? 28.16528 -56.32075 -1.30439 1.000 7.40318 124 THR B O 1
ATOM 7677 N N . ARG B 1 126 ? 27.05366 -54.72142 -2.41827 1.000 7.02674 125 ARG B N 1
ATOM 7678 C CA . ARG B 1 126 ? 26.21287 -54.38928 -1.26603 1.000 6.87078 125 ARG B CA 1
ATOM 7679 C C . ARG B 1 126 ? 25.23820 -55.51432 -0.95511 1.000 7.09423 125 ARG B C 1
ATOM 7680 O O . ARG B 1 126 ? 24.68596 -56.15120 -1.86011 1.000 7.68538 125 ARG B O 1
ATOM 7701 N N . GLN B 1 127 ? 25.03692 -55.73166 0.35425 1.000 7.05264 126 GLN B N 1
ATOM 7702 C CA . GLN B 1 127 ? 24.17544 -56.76025 0.91783 1.000 7.26722 126 GLN B CA 1
ATOM 7703 C C . GLN B 1 127 ? 23.30795 -56.09184 1.98260 1.000 7.32823 126 GLN B C 1
ATOM 7704 O O . GLN B 1 127 ? 23.70297 -55.06621 2.54858 1.000 8.81820 126 GLN B O 1
ATOM 7718 N N . THR B 1 128 ? 22.15698 -56.66792 2.31556 1.000 7.42908 127 THR B N 1
ATOM 7719 C CA . THR B 1 128 ? 21.19653 -56.00437 3.19968 1.000 7.17723 127 THR B CA 1
ATOM 7720 C C . THR B 1 128 ? 21.18575 -56.65429 4.57745 1.000 7.24076 127 THR B C 1
ATOM 7721 O O . THR B 1 128 ? 20.83018 -57.83200 4.70322 1.000 8.06561 127 THR B O 1
ATOM 7732 N N . SER B 1 129 ? 21.53600 -55.90298 5.60915 1.000 7.10717 128 SER B N 1
ATOM 7733 C CA . SER B 1 129 ? 21.44195 -56.38949 6.98248 1.000 7.45805 128 SER B CA 1
ATOM 7734 C C . SER B 1 129 ? 20.16303 -55.88268 7.62499 1.000 7.47066 128 SER B C 1
ATOM 7735 O O . SER B 1 129 ? 19.59178 -54.87725 7.19744 1.000 7.72967 128 SER B O 1
ATOM 7743 N N . SER B 1 130 ? 19.72609 -56.57388 8.68211 1.000 7.31829 129 SER B N 1
ATOM 7744 C CA . SER B 1 130 ? 18.48839 -56.17015 9.32259 1.000 7.66248 129 SER B CA 1
ATOM 7745 C C . SER B 1 130 ? 18.32835 -56.79459 10.69680 1.000 7.94800 129 SER B C 1
ATOM 7746 O O . SER B 1 130 ? 19.00008 -57.76246 11.06572 1.000 9.08111 129 SER B O 1
ATOM 7754 N N . ASN B 1 131 ? 17.34869 -56.26175 11.41603 1.000 8.01528 130 ASN B N 1
ATOM 7755 C CA . ASN B 1 131 ? 17.00369 -56.73986 12.75107 1.000 8.63771 130 ASN B CA 1
ATOM 7756 C C . ASN B 1 131 ? 15.88460 -57.77159 12.74516 1.000 9.26244 130 ASN B C 1
ATOM 7757 O O . ASN B 1 131 ? 15.40181 -58.14055 13.82095 1.000 10.83913 130 ASN B O 1
ATOM 7768 N N . ARG B 1 132 ? 15.51769 -58.29277 11.57927 1.000 9.27356 131 ARG B N 1
ATOM 7769 C CA . ARG B 1 132 ? 14.64293 -59.45000 11.43088 1.000 9.25356 131 ARG B CA 1
ATOM 7770 C C . ARG B 1 132 ? 15.02130 -60.11475 10.11510 1.000 9.14156 131 ARG B C 1
ATOM 7771 O O . ARG B 1 132 ? 15.53870 -59.45556 9.21742 1.000 9.59597 131 ARG B O 1
ATOM 7792 N N A PRO B 1 133 ? 14.77016 -61.40906 9.96291 0.570 9.59792 132 PRO B N 1
ATOM 7793 N N B PRO B 1 133 ? 14.75359 -61.40671 9.95500 0.430 9.78445 132 PRO B N 1
ATOM 7794 C CA A PRO B 1 133 ? 15.26232 -62.11261 8.77240 0.570 9.42735 132 PRO B CA 1
ATOM 7795 C CA B PRO B 1 133 ? 15.28948 -62.12238 8.78639 0.430 9.90808 132 PRO B CA 1
ATOM 7796 C C A PRO B 1 133 ? 14.61334 -61.62159 7.49144 0.570 9.17726 132 PRO B C 1
ATOM 7797 C C B PRO B 1 133 ? 14.59899 -61.74738 7.48355 0.430 8.79437 132 PRO B C 1
ATOM 7798 O O A PRO B 1 133 ? 13.43517 -61.26376 7.45037 0.570 10.63442 132 PRO B O 1
ATOM 7799 O O B PRO B 1 133 ? 13.37594 -61.60684 7.41979 0.430 8.80404 132 PRO B O 1
ATOM 7820 N N . LEU B 1 134 ? 15.40186 -61.63209 6.42049 1.000 8.52868 133 LEU B N 1
ATOM 7821 C CA . LEU B 1 134 ? 14.90036 -61.33502 5.08429 1.000 8.62477 133 LEU B CA 1
ATOM 7822 C C . LEU B 1 134 ? 15.17166 -62.55956 4.21453 1.000 8.42475 133 LEU B C 1
ATOM 7823 O O . LEU B 1 134 ? 16.27628 -62.75956 3.70462 1.000 9.05127 133 LEU B O 1
ATOM 7840 N N . ASN B 1 135 ? 14.16310 -63.41416 4.08887 1.000 8.99639 134 ASN B N 1
ATOM 7841 C CA . ASN B 1 135 ? 14.28764 -64.65079 3.33745 1.000 8.92990 134 ASN B CA 1
ATOM 7842 C C . ASN B 1 135 ? 13.75553 -64.56232 1.92457 1.000 9.19972 134 ASN B C 1
ATOM 7843 O O . ASN B 1 135 ? 14.08877 -65.41677 1.09569 1.000 9.65876 134 ASN B O 1
ATOM 7854 N N . THR B 1 136 ? 12.93172 -63.56331 1.65386 1.000 9.21709 135 THR B N 1
ATOM 7855 C CA . THR B 1 136 ? 12.23548 -63.38349 0.39406 1.000 9.39472 135 THR B CA 1
ATOM 7856 C C . THR B 1 136 ? 11.92847 -61.89983 0.26441 1.000 9.13141 135 THR B C 1
ATOM 7857 O O . THR B 1 136 ? 11.86390 -61.18026 1.26380 1.000 9.47516 135 THR B O 1
ATOM 7868 N N . ILE B 1 137 ? 11.71769 -61.44822 -0.97418 1.000 9.49591 136 ILE B N 1
ATOM 7869 C CA . ILE B 1 137 ? 11.53116 -60.01587 -1.21078 1.000 9.34273 136 ILE B CA 1
ATOM 7870 C C . ILE B 1 137 ? 10.42124 -59.41277 -0.34118 1.000 9.63650 136 ILE B C 1
ATOM 7871 O O . ILE B 1 137 ? 10.56466 -58.29516 0.16594 1.000 10.31796 136 ILE B O 1
ATOM 7887 N N . SER B 1 138 ? 9.29521 -60.11289 -0.16560 1.000 10.50931 137 SER B N 1
ATOM 7888 C CA . SER B 1 138 ? 8.19747 -59.51094 0.58585 1.000 11.24669 137 SER B CA 1
ATOM 7889 C C . SER B 1 138 ? 8.52795 -59.27198 2.04644 1.000 10.64644 137 SER B C 1
ATOM 7890 O O . SER B 1 138 ? 7.82851 -58.49739 2.70321 1.000 11.14081 137 SER B O 1
ATOM 7898 N N . ASP B 1 139 ? 9.59476 -59.87566 2.56695 1.000 9.96528 138 ASP B N 1
ATOM 7899 C CA . ASP B 1 139 ? 10.02139 -59.54679 3.92723 1.000 10.09003 138 ASP B CA 1
ATOM 7900 C C . ASP B 1 139 ? 10.49608 -58.10077 4.03710 1.000 9.79924 138 ASP B C 1
ATOM 7901 O O . ASP B 1 139 ? 10.55775 -57.56508 5.14840 1.000 11.05800 138 ASP B O 1
ATOM 7910 N N . PHE B 1 140 ? 10.81685 -57.45481 2.90721 1.000 9.51256 139 PHE B N 1
ATOM 7911 C CA . PHE B 1 140 ? 11.16967 -56.04680 2.94747 1.000 9.65304 139 PHE B CA 1
ATOM 7912 C C . PHE B 1 140 ? 9.98174 -55.15405 3.26603 1.000 10.21586 139 PHE B C 1
ATOM 7913 O O . PHE B 1 140 ? 10.18838 -53.99888 3.65062 1.000 10.90600 139 PHE B O 1
ATOM 7930 N N . GLU B 1 141 ? 8.76099 -55.63968 3.11947 1.000 10.34068 140 GLU B N 1
ATOM 7931 C CA . GLU B 1 141 ? 7.60536 -54.80104 3.42656 1.000 12.16517 140 GLU B CA 1
ATOM 7932 C C . GLU B 1 141 ? 7.65442 -54.39352 4.89934 1.000 12.53888 140 GLU B C 1
ATOM 7933 O O . GLU B 1 141 ? 7.86427 -55.23216 5.78182 1.000 13.67169 140 GLU B O 1
ATOM 7945 N N . GLY B 1 142 ? 7.50492 -53.09983 5.16525 1.000 13.75282 141 GLY B N 1
ATOM 7946 C CA . GLY B 1 142 ? 7.56727 -52.59701 6.52145 1.000 15.10267 141 GLY B CA 1
ATOM 7947 C C . GLY B 1 142 ? 8.96235 -52.35272 7.04685 1.000 14.73846 141 GLY B C 1
ATOM 7948 O O . GLY B 1 142 ? 9.11132 -51.74899 8.11408 1.000 17.58119 141 GLY B O 1
ATOM 7952 N N . LEU B 1 143 ? 9.98835 -52.76745 6.33214 1.000 12.13367 142 LEU B N 1
ATOM 7953 C CA . LEU B 1 143 ? 11.34154 -52.64555 6.83871 1.000 11.54244 142 LEU B CA 1
ATOM 7954 C C . LEU B 1 143 ? 11.79726 -51.19440 6.71363 1.000 10.70142 142 LEU B C 1
ATOM 7955 O O . LEU B 1 143 ? 11.79381 -50.62077 5.62175 1.000 11.75522 142 LEU B O 1
ATOM 7971 N N A LYS B 1 144 ? 12.19071 -50.59606 7.83280 0.560 10.79994 143 LYS B N 1
ATOM 7972 N N B LYS B 1 144 ? 12.24160 -50.61683 7.82630 0.440 10.63411 143 LYS B N 1
ATOM 7973 C CA A LYS B 1 144 ? 12.76998 -49.25726 7.81336 0.560 10.53439 143 LYS B CA 1
ATOM 7974 C CA B LYS B 1 144 ? 12.78390 -49.25979 7.82518 0.440 11.06969 143 LYS B CA 1
ATOM 7975 C C A LYS B 1 144 ? 14.22504 -49.43439 7.40637 0.560 10.07894 143 LYS B C 1
ATOM 7976 C C B LYS B 1 144 ? 14.24913 -49.36549 7.42204 0.440 10.43828 143 LYS B C 1
ATOM 7977 O O A LYS B 1 144 ? 15.06781 -49.81822 8.21937 0.560 11.34411 143 LYS B O 1
ATOM 7978 O O B LYS B 1 144 ? 15.13197 -49.57502 8.25116 0.440 11.00810 143 LYS B O 1
ATOM 8015 N N . LEU B 1 145 ? 14.52082 -49.20732 6.13115 1.000 9.21792 144 LEU B N 1
ATOM 8016 C CA . LEU B 1 145 ? 15.82539 -49.52904 5.56177 1.000 8.74376 144 LEU B CA 1
ATOM 8017 C C . LEU B 1 145 ? 16.61173 -48.23511 5.35395 1.000 8.55574 144 LEU B C 1
ATOM 8018 O O . LEU B 1 145 ? 16.25202 -47.40674 4.51395 1.000 9.93897 144 LEU B O 1
ATOM 8034 N N . ARG B 1 146 ? 17.67298 -48.05088 6.12720 1.000 8.42645 145 ARG B N 1
ATOM 8035 C CA . ARG B 1 146 ? 18.54762 -46.91295 5.89194 1.000 8.29285 145 ARG B CA 1
ATOM 8036 C C . ARG B 1 146 ? 19.21957 -47.06941 4.53677 1.000 8.33569 145 ARG B C 1
ATOM 8037 O O . ARG B 1 146 ? 19.66771 -48.16042 4.17360 1.000 8.52279 145 ARG B O 1
ATOM 8058 N N . VAL B 1 147 ? 19.33976 -45.94496 3.83674 1.000 8.59619 146 VAL B N 1
ATOM 8059 C CA . VAL B 1 147 ? 20.11728 -45.83207 2.60674 1.000 8.73253 146 VAL B CA 1
ATOM 8060 C C . VAL B 1 147 ? 20.99585 -44.59617 2.71024 1.000 8.51435 146 VAL B C 1
ATOM 8061 O O . VAL B 1 147 ? 20.68110 -43.65332 3.45576 1.000 9.10011 146 VAL B O 1
ATOM 8074 N N . PRO B 1 148 ? 22.11490 -44.56652 1.97390 1.000 8.38594 147 PRO B N 1
ATOM 8075 C CA . PRO B 1 148 ? 22.84842 -43.30843 1.80652 1.000 8.30678 147 PRO B CA 1
ATOM 8076 C C . PRO B 1 148 ? 21.99438 -42.31139 1.05815 1.000 8.74845 147 PRO B C 1
ATOM 8077 O O . PRO B 1 148 ? 20.91542 -42.61872 0.55358 1.000 10.30857 147 PRO B O 1
ATOM 8088 N N . ASN B 1 149 ? 22.52305 -41.09609 0.95672 1.000 8.93216 148 ASN B N 1
ATOM 8089 C CA . ASN B 1 149 ? 21.89385 -40.03893 0.18074 1.000 9.70716 148 ASN B CA 1
ATOM 8090 C C . ASN B 1 149 ? 22.23304 -40.24753 -1.29842 1.000 9.15599 148 ASN B C 1
ATOM 8091 O O . ASN B 1 149 ? 23.04160 -39.53087 -1.89828 1.000 10.16171 148 ASN B O 1
ATOM 8102 N N . ALA B 1 150 ? 21.60604 -41.27770 -1.87111 1.000 9.35532 149 ALA B N 1
ATOM 8103 C CA . ALA B 1 150 ? 21.87690 -41.74012 -3.23183 1.000 9.51185 149 ALA B CA 1
ATOM 8104 C C . ALA B 1 150 ? 20.59379 -42.31210 -3.80452 1.000 9.67859 149 ALA B C 1
ATOM 8105 O O . ALA B 1 150 ? 19.99132 -43.21653 -3.22289 1.000 10.32023 149 ALA B O 1
ATOM 8112 N N A LYS B 1 151 ? 20.18394 -41.77721 -4.95403 0.550 10.33569 150 LYS B N 1
ATOM 8113 N N B LYS B 1 151 ? 20.17037 -41.80773 -4.95424 0.450 10.15206 150 LYS B N 1
ATOM 8114 C CA A LYS B 1 151 ? 18.91911 -42.16808 -5.56492 0.550 11.12752 150 LYS B CA 1
ATOM 8115 C CA B LYS B 1 151 ? 18.86353 -42.20329 -5.46230 0.450 10.60716 150 LYS B CA 1
ATOM 8116 C C A LYS B 1 151 ? 18.84668 -43.66323 -5.85388 0.550 9.73259 150 LYS B C 1
ATOM 8117 C C B LYS B 1 151 ? 18.81166 -43.65679 -5.93249 0.450 9.85907 150 LYS B C 1
ATOM 8118 O O A LYS B 1 151 ? 17.78811 -44.27883 -5.69484 0.550 9.86535 150 LYS B O 1
ATOM 8119 O O B LYS B 1 151 ? 17.72726 -44.24662 -5.95039 0.450 10.05832 150 LYS B O 1
ATOM 8156 N N . ALA B 1 152 ? 19.93459 -44.25312 -6.32715 1.000 9.45092 151 ALA B N 1
ATOM 8157 C CA . ALA B 1 152 ? 19.89046 -45.66135 -6.73918 1.000 9.59609 151 ALA B CA 1
ATOM 8158 C C . ALA B 1 152 ? 19.57645 -46.56763 -5.55627 1.000 8.81251 151 ALA B C 1
ATOM 8159 O O . ALA B 1 152 ? 18.77826 -47.50483 -5.66119 1.000 9.52832 151 ALA B O 1
ATOM 8167 N N . ASN B 1 153 ? 20.20004 -46.29578 -4.41446 1.000 8.49839 152 ASN B N 1
ATOM 8168 C CA . ASN B 1 153 ? 19.96627 -47.09123 -3.21872 1.000 8.10194 152 ASN B CA 1
ATOM 8169 C C . ASN B 1 153 ? 18.56213 -46.87735 -2.70355 1.000 8.24702 152 ASN B C 1
ATOM 8170 O O . ASN B 1 153 ? 17.90210 -47.81512 -2.25138 1.000 8.85731 152 ASN B O 1
ATOM 8181 N N A LEU B 1 154 ? 18.09254 -45.63317 -2.74739 0.640 8.31770 153 LEU B N 1
ATOM 8182 N N B LEU B 1 154 ? 18.09260 -45.62863 -2.73158 0.360 8.61697 153 LEU B N 1
ATOM 8183 C CA A LEU B 1 154 ? 16.71435 -45.33823 -2.38691 0.640 9.39484 153 LEU B CA 1
ATOM 8184 C CA B LEU B 1 154 ? 16.70432 -45.34736 -2.38818 0.360 9.27320 153 LEU B CA 1
ATOM 8185 C C A LEU B 1 154 ? 15.73051 -46.11600 -3.25279 0.640 9.44874 153 LEU B C 1
ATOM 8186 C C B LEU B 1 154 ? 15.75698 -46.17733 -3.24551 0.360 9.16207 153 LEU B C 1
ATOM 8187 O O A LEU B 1 154 ? 14.73075 -46.63273 -2.74582 0.640 10.16700 153 LEU B O 1
ATOM 8188 O O B LEU B 1 154 ? 14.82472 -46.80469 -2.73187 0.360 9.69188 153 LEU B O 1
ATOM 8219 N N . ALA B 1 155 ? 15.99628 -46.20421 -4.55849 1.000 9.20416 154 ALA B N 1
ATOM 8220 C CA . ALA B 1 155 ? 15.11133 -46.92413 -5.45948 1.000 9.57989 154 ALA B CA 1
ATOM 8221 C C . ALA B 1 155 ? 15.14236 -48.42019 -5.18312 1.000 9.39215 154 ALA B C 1
ATOM 8222 O O . ALA B 1 155 ? 14.10330 -49.08776 -5.23819 1.000 10.03765 154 ALA B O 1
ATOM 8230 N N . PHE B 1 156 ? 16.31901 -48.98377 -4.89962 1.000 9.37099 155 PHE B N 1
ATOM 8231 C CA . PHE B 1 156 ? 16.37368 -50.38653 -4.48819 1.000 9.58397 155 PHE B CA 1
ATOM 8232 C C . PHE B 1 156 ? 15.43642 -50.62751 -3.31253 1.000 9.25398 155 PHE B C 1
ATOM 8233 O O . PHE B 1 156 ? 14.61761 -51.55380 -3.31299 1.000 9.84333 155 PHE B O 1
ATOM 8250 N N . ALA B 1 157 ? 15.55697 -49.79939 -2.27306 1.000 9.21843 156 ALA B N 1
ATOM 8251 C CA . ALA B 1 157 ? 14.74027 -49.98414 -1.08523 1.000 9.30408 156 ALA B CA 1
ATOM 8252 C C . ALA B 1 157 ? 13.26229 -49.84714 -1.41558 1.000 10.01744 156 ALA B C 1
ATOM 8253 O O . ALA B 1 157 ? 12.43834 -50.66504 -0.98555 1.000 10.93865 156 ALA B O 1
ATOM 8260 N N . LYS B 1 158 ? 12.90678 -48.82602 -2.19716 1.000 10.14529 157 LYS B N 1
ATOM 8261 C CA . LYS B 1 158 ? 11.50803 -48.60124 -2.54164 1.000 11.17408 157 LYS B CA 1
ATOM 8262 C C . LYS B 1 158 ? 10.92006 -49.77915 -3.30165 1.000 10.52717 157 LYS B C 1
ATOM 8263 O O . LYS B 1 158 ? 9.82940 -50.25994 -2.97856 1.000 11.28265 157 LYS B O 1
ATOM 8282 N N . TYR B 1 159 ? 11.59876 -50.22442 -4.35337 1.000 10.28473 158 TYR B N 1
ATOM 8283 C CA . TYR B 1 159 ? 11.03932 -51.25876 -5.21280 1.000 11.01242 158 TYR B CA 1
ATOM 8284 C C . TYR B 1 159 ? 11.12410 -52.63976 -4.58423 1.000 11.35480 158 TYR B C 1
ATOM 8285 O O . TYR B 1 159 ? 10.36768 -53.53607 -4.96736 1.000 12.57461 158 TYR B O 1
ATOM 8303 N N . ALA B 1 160 ? 11.97891 -52.83203 -3.58177 1.000 10.99575 159 ALA B N 1
ATOM 8304 C CA . ALA B 1 160 ? 11.93205 -54.05817 -2.80479 1.000 12.05913 159 ALA B CA 1
ATOM 8305 C C . ALA B 1 160 ? 10.74657 -54.08739 -1.85713 1.000 11.43664 159 ALA B C 1
ATOM 8306 O O . ALA B 1 160 ? 10.40083 -55.15200 -1.34667 1.000 13.28430 159 ALA B O 1
ATOM 8313 N N . GLY B 1 161 ? 10.13322 -52.92953 -1.61032 1.000 12.12916 160 GLY B N 1
ATOM 8314 C CA . GLY B 1 161 ? 8.98608 -52.81429 -0.73813 1.000 12.48132 160 GLY B CA 1
ATOM 8315 C C . GLY B 1 161 ? 9.26178 -52.19464 0.61751 1.000 11.79487 160 GLY B C 1
ATOM 8316 O O . GLY B 1 161 ? 8.33152 -52.09110 1.42739 1.000 12.66717 160 GLY B O 1
ATOM 8320 N N . ALA B 1 162 ? 10.50040 -51.79401 0.89501 1.000 11.08842 161 ALA B N 1
ATOM 8321 C CA . ALA B 1 162 ? 10.86129 -51.22119 2.17697 1.000 10.85625 161 ALA B CA 1
ATOM 8322 C C . ALA B 1 162 ? 10.47945 -49.74577 2.25627 1.000 10.98478 161 ALA B C 1
ATOM 8323 O O . ALA B 1 162 ? 10.08355 -49.10485 1.28014 1.000 12.93075 161 ALA B O 1
ATOM 8330 N N . SER B 1 163 ? 10.63831 -49.20283 3.44950 1.000 11.52971 162 SER B N 1
ATOM 8331 C CA . SER B 1 163 ? 10.42531 -47.79708 3.75300 1.000 13.49953 162 SER B CA 1
ATOM 8332 C C . SER B 1 163 ? 11.80069 -47.16594 3.87146 1.000 13.17318 162 SER B C 1
ATOM 8333 O O . SER B 1 163 ? 12.47306 -47.33711 4.90199 1.000 15.07279 162 SER B O 1
ATOM 8341 N N . PRO B 1 164 ? 12.29718 -46.47539 2.85510 1.000 14.23130 163 PRO B N 1
ATOM 8342 C CA . PRO B 1 164 ? 13.68372 -46.00756 2.92106 1.000 15.27496 163 PRO B CA 1
ATOM 8343 C C . PRO B 1 164 ? 13.83348 -44.80267 3.83611 1.000 14.80002 163 PRO B C 1
ATOM 8344 O O . PRO B 1 164 ? 12.96858 -43.92758 3.86199 1.000 17.05902 163 PRO B O 1
ATOM 8355 N N . THR B 1 165 ? 14.95564 -44.74496 4.55420 1.000 14.21182 164 THR B N 1
ATOM 8356 C CA . THR B 1 165 ? 15.33013 -43.58233 5.36405 1.000 15.39398 164 THR B CA 1
ATOM 8357 C C . THR B 1 165 ? 16.74867 -43.18777 4.96899 1.000 11.87539 164 THR B C 1
ATOM 8358 O O . THR B 1 165 ? 17.71343 -43.85244 5.37239 1.000 11.20676 164 THR B O 1
ATOM 8369 N N A PRO B 1 166 ? 16.91089 -42.13838 4.17759 0.750 11.51636 165 PRO B N 1
ATOM 8370 N N B PRO B 1 166 ? 16.95012 -42.09943 4.22932 0.250 10.81107 165 PRO B N 1
ATOM 8371 C CA A PRO B 1 166 ? 18.24788 -41.60483 3.92520 0.750 11.58218 165 PRO B CA 1
ATOM 8372 C CA B PRO B 1 166 ? 18.32588 -41.68854 3.90988 0.250 10.67687 165 PRO B CA 1
ATOM 8373 C C A PRO B 1 166 ? 18.88001 -41.12473 5.21686 0.750 10.72536 165 PRO B C 1
ATOM 8374 C C B PRO B 1 166 ? 19.02000 -41.09486 5.12891 0.250 10.13217 165 PRO B C 1
ATOM 8375 O O A PRO B 1 166 ? 18.21951 -40.53027 6.07063 0.750 11.69938 165 PRO B O 1
ATOM 8376 O O B PRO B 1 166 ? 18.48563 -40.19888 5.78892 0.250 9.95381 165 PRO B O 1
ATOM 8397 N N A MET B 1 167 ? 20.18009 -41.36864 5.34425 0.750 10.17301 166 MET B N 1
ATOM 8398 N N B MET B 1 167 ? 20.22785 -41.59413 5.41296 0.250 9.94921 166 MET B N 1
ATOM 8399 C CA A MET B 1 167 ? 20.90360 -41.00627 6.55096 0.750 11.27627 166 MET B CA 1
ATOM 8400 C CA B MET B 1 167 ? 20.99241 -41.18161 6.58125 0.250 10.94072 166 MET B CA 1
ATOM 8401 C C A MET B 1 167 ? 22.39472 -41.05298 6.26394 0.750 10.88617 166 MET B C 1
ATOM 8402 C C B MET B 1 167 ? 22.46403 -41.02794 6.22987 0.250 10.55460 166 MET B C 1
ATOM 8403 O O A MET B 1 167 ? 22.87755 -42.00400 5.64253 0.750 10.17927 166 MET B O 1
ATOM 8404 O O B MET B 1 167 ? 22.99406 -41.74735 5.37863 0.250 9.73149 166 MET B O 1
ATOM 8431 N N A VAL B 1 168 ? 23.12238 -40.04104 6.74189 0.750 11.35034 167 VAL B N 1
ATOM 8432 N N B VAL B 1 168 ? 23.13036 -40.10973 6.93481 0.250 11.19626 167 VAL B N 1
ATOM 8433 C CA A VAL B 1 168 ? 24.56976 -40.01614 6.59085 0.750 12.09781 167 VAL B CA 1
ATOM 8434 C CA B VAL B 1 168 ? 24.57780 -39.98170 6.82463 0.250 10.91994 167 VAL B CA 1
ATOM 8435 C C A VAL B 1 168 ? 25.21074 -41.22801 7.27172 0.750 11.06662 167 VAL B C 1
ATOM 8436 C C B VAL B 1 168 ? 25.23744 -41.25062 7.35185 0.250 10.69771 167 VAL B C 1
ATOM 8437 O O A VAL B 1 168 ? 24.73498 -41.73974 8.29239 0.750 11.17435 167 VAL B O 1
ATOM 8438 O O B VAL B 1 168 ? 24.77932 -41.85487 8.33101 0.250 10.69630 167 VAL B O 1
ATOM 8463 N N . PHE B 1 169 ? 26.32397 -41.66994 6.69444 1.000 10.71697 168 PHE B N 1
ATOM 8464 C CA . PHE B 1 169 ? 26.98168 -42.92115 7.08566 1.000 10.08236 168 PHE B CA 1
ATOM 8465 C C . PHE B 1 169 ? 27.36424 -42.96230 8.55705 1.000 10.14675 168 PHE B C 1
ATOM 8466 O O . PHE B 1 169 ? 27.23790 -44.00911 9.20439 1.000 10.57095 168 PHE B O 1
ATOM 8484 N N . SER B 1 170 ? 27.86570 -41.86026 9.09577 1.000 11.30201 169 SER B N 1
ATOM 8485 C CA . SER B 1 170 ? 28.34000 -41.85517 10.47273 1.000 13.14484 169 SER B CA 1
ATOM 8486 C C . SER B 1 170 ? 27.22442 -42.03833 11.49998 1.000 12.86136 169 SER B C 1
ATOM 8487 O O . SER B 1 170 ? 27.53109 -42.32418 12.66738 1.000 14.99491 169 SER B O 1
ATOM 8495 N N . GLU B 1 171 ? 25.95567 -41.87394 11.11938 1.000 11.81322 170 GLU B N 1
ATOM 8496 C CA . GLU B 1 171 ? 24.82815 -41.99164 12.05613 1.000 11.64255 170 GLU B CA 1
ATOM 8497 C C . GLU B 1 171 ? 24.21851 -43.39348 12.06774 1.000 11.03319 170 GLU B C 1
ATOM 8498 O O . GLU B 1 171 ? 23.33579 -43.68088 12.88308 1.000 11.93450 170 GLU B O 1
ATOM 8510 N N . VAL B 1 172 ? 24.66730 -44.27055 11.18229 1.000 9.71956 171 VAL B N 1
ATOM 8511 C CA . VAL B 1 172 ? 23.98760 -45.54228 10.96936 1.000 9.41360 171 VAL B CA 1
ATOM 8512 C C . VAL B 1 172 ? 24.07394 -46.46460 12.18032 1.000 8.94920 171 VAL B C 1
ATOM 8513 O O . VAL B 1 172 ? 23.06642 -47.06628 12.56160 1.000 9.62801 171 VAL B O 1
ATOM 8526 N N . TYR B 1 173 ? 25.26363 -46.63578 12.75919 1.000 9.45381 172 TYR B N 1
ATOM 8527 C CA . TYR B 1 173 ? 25.42064 -47.62034 13.83499 1.000 9.77455 172 TYR B CA 1
ATOM 8528 C C . TYR B 1 173 ? 24.40995 -47.38967 14.94624 1.000 10.07027 172 TYR B C 1
ATOM 8529 O O . TYR B 1 173 ? 23.71009 -48.31337 15.38445 1.000 10.38792 172 TYR B O 1
ATOM 8547 N N A LEU B 1 174 ? 24.33519 -46.16026 15.43097 0.590 11.07502 173 LEU B N 1
ATOM 8548 N N B LEU B 1 174 ? 24.30116 -46.14868 15.40838 0.410 10.99321 173 LEU B N 1
ATOM 8549 C CA A LEU B 1 174 ? 23.43562 -45.88042 16.54319 0.590 12.28561 173 LEU B CA 1
ATOM 8550 C CA B LEU B 1 174 ? 23.43994 -45.88249 16.55826 0.410 12.20167 173 LEU B CA 1
ATOM 8551 C C A LEU B 1 174 ? 21.99014 -46.13312 16.14514 0.590 11.23642 173 LEU B C 1
ATOM 8552 C C B LEU B 1 174 ? 21.96462 -45.97841 16.19595 0.410 12.19904 173 LEU B C 1
ATOM 8553 O O A LEU B 1 174 ? 21.20614 -46.69924 16.92022 0.590 11.21384 173 LEU B O 1
ATOM 8554 O O B LEU B 1 174 ? 21.13666 -46.28976 17.05818 0.410 13.28468 173 LEU B O 1
ATOM 8585 N N . ALA B 1 175 ? 21.61088 -45.70448 14.93901 1.000 11.32438 174 ALA B N 1
ATOM 8586 C CA . ALA B 1 175 ? 20.23805 -45.87587 14.49886 1.000 11.48655 174 ALA B CA 1
ATOM 8587 C C . ALA B 1 175 ? 19.87669 -47.35003 14.40805 1.000 10.76063 174 ALA B C 1
ATOM 8588 O O . ALA B 1 175 ? 18.74146 -47.73328 14.70874 1.000 12.11419 174 ALA B O 1
ATOM 8596 N N . LEU B 1 176 ? 20.82567 -48.18227 13.97100 1.000 9.91987 175 LEU B N 1
ATOM 8597 C CA . LEU B 1 176 ? 20.58310 -49.61604 13.95894 1.000 10.07247 175 LEU B CA 1
ATOM 8598 C C . LEU B 1 176 ? 20.46663 -50.17188 15.36942 1.000 10.44999 175 LEU B C 1
ATOM 8599 O O . LEU B 1 176 ? 19.61769 -51.02824 15.64423 1.000 10.84332 175 LEU B O 1
ATOM 8615 N N . GLN B 1 177 ? 21.35768 -49.73783 16.25182 1.000 11.13469 176 GLN B N 1
ATOM 8616 C CA . GLN B 1 177 ? 21.37545 -50.27227 17.60166 1.000 11.42403 176 GLN B CA 1
ATOM 8617 C C . GLN B 1 177 ? 20.02305 -50.17782 18.26772 1.000 11.94074 176 GLN B C 1
ATOM 8618 O O . GLN B 1 177 ? 19.56296 -51.14538 18.90636 1.000 13.41748 176 GLN B O 1
ATOM 8632 N N . THR B 1 178 ? 19.39576 -49.00305 18.17027 1.000 11.24865 177 THR B N 1
ATOM 8633 C CA . THR B 1 178 ? 18.13975 -48.74343 18.84462 1.000 11.27202 177 THR B CA 1
ATOM 8634 C C . THR B 1 178 ? 16.92147 -49.07199 18.00085 1.000 10.60240 177 THR B C 1
ATOM 8635 O O . THR B 1 178 ? 15.79413 -48.81482 18.42886 1.000 11.62057 177 THR B O 1
ATOM 8646 N N . ASN B 1 179 ? 17.12335 -49.61453 16.80083 1.000 9.82857 178 ASN B N 1
ATOM 8647 C CA . ASN B 1 179 ? 16.04240 -49.94211 15.89472 1.000 9.55827 178 ASN B CA 1
ATOM 8648 C C . ASN B 1 179 ? 15.29775 -48.70824 15.43234 1.000 10.30816 178 ASN B C 1
ATOM 8649 O O . ASN B 1 179 ? 14.15710 -48.80780 15.01407 1.000 11.64322 178 ASN B O 1
ATOM 8660 N N . ALA B 1 180 ? 15.94698 -47.53112 15.45779 1.000 10.05431 179 ALA B N 1
ATOM 8661 C CA . ALA B 1 180 ? 15.36662 -46.38054 14.78182 1.000 10.81177 179 ALA B CA 1
ATOM 8662 C C . ALA B 1 180 ? 15.22128 -46.66022 13.29601 1.000 10.44896 179 ALA B C 1
ATOM 8663 O O . ALA B 1 180 ? 14.26509 -46.20588 12.65476 1.000 12.35178 179 ALA B O 1
ATOM 8670 N N . VAL B 1 181 ? 16.17897 -47.39749 12.73215 1.000 9.83330 180 VAL B N 1
ATOM 8671 C CA . VAL B 1 181 ? 16.01475 -48.07186 11.45281 1.000 9.94680 180 VAL B CA 1
ATOM 8672 C C . VAL B 1 181 ? 16.19976 -49.55296 11.71789 1.000 10.23667 180 VAL B C 1
ATOM 8673 O O . VAL B 1 181 ? 16.82553 -49.96125 12.69756 1.000 11.29399 180 VAL B O 1
ATOM 8686 N N . ASP B 1 182 ? 15.62606 -50.35946 10.83225 1.000 9.56381 181 ASP B N 1
ATOM 8687 C CA . ASP B 1 182 ? 15.66572 -51.80617 10.95859 1.000 9.88172 181 ASP B CA 1
ATOM 8688 C C . ASP B 1 182 ? 16.83921 -52.43921 10.23264 1.000 9.40155 181 ASP B C 1
ATOM 8689 O O . ASP B 1 182 ? 17.18041 -53.59075 10.50421 1.000 12.92412 181 ASP B O 1
ATOM 8698 N N . GLY B 1 183 ? 17.43370 -51.74441 9.28598 1.000 8.64404 182 GLY B N 1
ATOM 8699 C CA . GLY B 1 183 ? 18.48384 -52.33637 8.48589 1.000 8.56398 182 GLY B CA 1
ATOM 8700 C C . GLY B 1 183 ? 19.25813 -51.28421 7.72815 1.000 7.98375 182 GLY B C 1
ATOM 8701 O O . GLY B 1 183 ? 18.93317 -50.09010 7.73724 1.000 8.26089 182 GLY B O 1
ATOM 8705 N N . GLN B 1 184 ? 20.30565 -51.76338 7.06291 1.000 7.62893 183 GLN B N 1
ATOM 8706 C CA . GLN B 1 184 ? 21.10212 -50.94602 6.15547 1.000 7.51622 183 GLN B CA 1
ATOM 8707 C C . GLN B 1 184 ? 21.62664 -51.86725 5.07630 1.000 7.60346 183 GLN B C 1
ATOM 8708 O O . GLN B 1 184 ? 21.36926 -53.06981 5.08527 1.000 7.62485 183 GLN B O 1
ATOM 8722 N N . GLU B 1 185 ? 22.36594 -51.30636 4.12754 1.000 7.35986 184 GLU B N 1
ATOM 8723 C CA . GLU B 1 185 ? 22.90676 -52.10768 3.03829 1.000 7.20133 184 GLU B CA 1
ATOM 8724 C C . GLU B 1 185 ? 24.25598 -51.52775 2.64861 1.000 6.92168 184 GLU B C 1
ATOM 8725 O O . GLU B 1 185 ? 24.42784 -50.30960 2.53328 1.000 8.00738 184 GLU B O 1
ATOM 8737 N N . ASN B 1 186 ? 25.23523 -52.41005 2.49004 1.000 7.31230 185 ASN B N 1
ATOM 8738 C CA . ASN B 1 186 ? 26.62899 -52.03842 2.30462 1.000 7.24619 185 ASN B CA 1
ATOM 8739 C C . ASN B 1 186 ? 27.39317 -53.31249 1.99715 1.000 7.07493 185 ASN B C 1
ATOM 8740 O O . ASN B 1 186 ? 26.91473 -54.41801 2.29851 1.000 7.63018 185 ASN B O 1
ATOM 8751 N N . PRO B 1 187 ? 28.59279 -53.21013 1.45621 1.000 7.11604 186 PRO B N 1
ATOM 8752 C CA . PRO B 1 187 ? 29.40122 -54.41394 1.26322 1.000 7.61259 186 PRO B CA 1
ATOM 8753 C C . PRO B 1 187 ? 29.83870 -55.02260 2.58038 1.000 7.26999 186 PRO B C 1
ATOM 8754 O O . PRO B 1 187 ? 29.83090 -54.37203 3.63311 1.000 7.61593 186 PRO B O 1
ATOM 8765 N N . LEU B 1 188 ? 30.26516 -56.28384 2.50909 1.000 7.47107 187 LEU B N 1
ATOM 8766 C CA . LEU B 1 188 ? 30.61150 -57.01442 3.71366 1.000 7.54598 187 LEU B CA 1
ATOM 8767 C C . LEU B 1 188 ? 31.83171 -56.48768 4.45289 1.000 7.09478 187 LEU B C 1
ATOM 8768 O O . LEU B 1 188 ? 31.80594 -56.47358 5.68860 1.000 7.61850 187 LEU B O 1
ATOM 8784 N N . PRO B 1 189 ? 32.90095 -56.02706 3.79797 1.000 7.26943 188 PRO B N 1
ATOM 8785 C CA . PRO B 1 189 ? 34.00212 -55.45457 4.59208 1.000 7.66922 188 PRO B CA 1
ATOM 8786 C C . PRO B 1 189 ? 33.53407 -54.27800 5.43473 1.000 7.49643 188 PRO B C 1
ATOM 8787 O O . PRO B 1 189 ? 33.94054 -54.13376 6.59238 1.000 7.98468 188 PRO B O 1
ATOM 8798 N N . THR B 1 190 ? 32.68159 -53.42555 4.86948 1.000 7.69460 189 THR B N 1
ATOM 8799 C CA . THR B 1 190 ? 32.11468 -52.31089 5.61821 1.000 7.79668 189 THR B CA 1
ATOM 8800 C C . THR B 1 190 ? 31.27719 -52.79349 6.79765 1.000 7.86504 189 THR B C 1
ATOM 8801 O O . THR B 1 190 ? 31.39179 -52.27539 7.90751 1.000 8.47404 189 THR B O 1
ATOM 8812 N N . PHE B 1 191 ? 30.40203 -53.76558 6.55827 1.000 7.92572 190 PHE B N 1
ATOM 8813 C CA . PHE B 1 191 ? 29.58453 -54.35041 7.62294 1.000 8.12860 190 PHE B CA 1
ATOM 8814 C C . PHE B 1 191 ? 30.46980 -54.82133 8.76889 1.000 8.22855 190 PHE B C 1
ATOM 8815 O O . PHE B 1 191 ? 30.13653 -54.63568 9.94960 1.000 9.07928 190 PHE B O 1
ATOM 8832 N N . ASN B 1 192 ? 31.61586 -55.40945 8.44256 1.000 7.85375 191 ASN B N 1
ATOM 8833 C CA . ASN B 1 192 ? 32.57682 -55.87469 9.42651 1.000 8.00274 191 ASN B CA 1
ATOM 8834 C C . ASN B 1 192 ? 33.21947 -54.72121 10.18518 1.000 7.93270 191 ASN B C 1
ATOM 8835 O O . ASN B 1 192 ? 33.15258 -54.65762 11.41363 1.000 8.97807 191 ASN B O 1
ATOM 8846 N N . THR B 1 193 ? 33.93118 -53.82006 9.49006 1.000 7.96424 192 THR B N 1
ATOM 8847 C CA . THR B 1 193 ? 34.73786 -52.83305 10.20005 1.000 8.05773 192 THR B CA 1
ATOM 8848 C C . THR B 1 193 ? 33.90890 -51.78266 10.89626 1.000 8.21326 192 THR B C 1
ATOM 8849 O O . THR B 1 193 ? 34.37017 -51.20257 11.88990 1.000 9.71533 192 THR B O 1
ATOM 8860 N N . MET B 1 194 ? 32.70041 -51.52407 10.40635 1.000 7.96839 193 MET B N 1
ATOM 8861 C CA . MET B 1 194 ? 31.73746 -50.69691 11.09863 1.000 8.56554 193 MET B CA 1
ATOM 8862 C C . MET B 1 194 ? 31.09781 -51.38955 12.28321 1.000 9.20732 193 MET B C 1
ATOM 8863 O O . MET B 1 194 ? 30.33389 -50.76127 13.02609 1.000 10.21141 193 MET B O 1
ATOM 8877 N N A LYS B 1 195 ? 31.36204 -52.67235 12.47075 0.490 8.68352 194 LYS B N 1
ATOM 8878 N N B LYS B 1 195 ? 31.38581 -52.67569 12.44086 0.510 9.11658 194 LYS B N 1
ATOM 8879 C CA A LYS B 1 195 ? 30.83012 -53.42571 13.59971 0.490 9.23311 194 LYS B CA 1
ATOM 8880 C CA B LYS B 1 195 ? 30.85939 -53.50223 13.52319 0.510 9.73474 194 LYS B CA 1
ATOM 8881 C C A LYS B 1 195 ? 29.31728 -53.56286 13.52853 0.490 9.20046 194 LYS B C 1
ATOM 8882 C C B LYS B 1 195 ? 29.33501 -53.50176 13.52604 0.510 9.44345 194 LYS B C 1
ATOM 8883 O O A LYS B 1 195 ? 28.65814 -53.79319 14.54792 0.490 8.68134 194 LYS B O 1
ATOM 8884 O O B LYS B 1 195 ? 28.69264 -53.60493 14.57255 0.510 9.98525 194 LYS B O 1
ATOM 8921 N N . PHE B 1 196 ? 28.74314 -53.48768 12.32364 1.000 8.98955 195 PHE B N 1
ATOM 8922 C CA . PHE B 1 196 ? 27.29291 -53.53024 12.23194 1.000 9.46201 195 PHE B CA 1
ATOM 8923 C C . PHE B 1 196 ? 26.73535 -54.88893 12.66689 1.000 9.18207 195 PHE B C 1
ATOM 8924 O O . PHE B 1 196 ? 25.56646 -54.97010 13.04501 1.000 9.39599 195 PHE B O 1
ATOM 8942 N N . TYR B 1 197 ? 27.55029 -55.94225 12.68336 1.000 9.58002 196 TYR B N 1
ATOM 8943 C CA . TYR B 1 197 ? 27.10931 -57.23290 13.20364 1.000 10.54476 196 TYR B CA 1
ATOM 8944 C C . TYR B 1 197 ? 26.77044 -57.17516 14.69223 1.000 9.99434 196 TYR B C 1
ATOM 8945 O O . TYR B 1 197 ? 26.04929 -58.03818 15.18017 1.000 11.44620 196 TYR B O 1
ATOM 8963 N N . GLU B 1 198 ? 27.27507 -56.18502 15.42458 1.000 9.57606 197 GLU B N 1
ATOM 8964 C CA . GLU B 1 198 ? 26.91004 -56.05180 16.83438 1.000 9.97831 197 GLU B CA 1
ATOM 8965 C C . GLU B 1 198 ? 25.45328 -55.66574 17.00245 1.000 9.86485 197 GLU B C 1
ATOM 8966 O O . GLU B 1 198 ? 24.87377 -55.90762 18.06994 1.000 10.73950 197 GLU B O 1
ATOM 8978 N N . VAL B 1 199 ? 24.87160 -55.04903 15.97053 1.000 8.71499 198 VAL B N 1
ATOM 8979 C CA . VAL B 1 199 ? 23.56352 -54.42569 16.04119 1.000 8.85983 198 VAL B CA 1
ATOM 8980 C C . VAL B 1 199 ? 22.63815 -54.91100 14.92382 1.000 8.43686 198 VAL B C 1
ATOM 8981 O O . VAL B 1 199 ? 21.52279 -54.38888 14.77592 1.000 9.21715 198 VAL B O 1
ATOM 8994 N N . GLN B 1 200 ? 23.06271 -55.93516 14.17821 1.000 8.72661 199 GLN B N 1
ATOM 8995 C CA . GLN B 1 200 ? 22.29850 -56.48743 13.06103 1.000 8.68694 199 GLN B CA 1
ATOM 8996 C C . GLN B 1 200 ? 22.40772 -57.99900 13.10736 1.000 8.62652 199 GLN B C 1
ATOM 8997 O O . GLN B 1 200 ? 23.42423 -58.56389 12.68081 1.000 9.45596 199 GLN B O 1
ATOM 9011 N N . PRO B 1 201 ? 21.37623 -58.69267 13.59323 1.000 8.51461 200 PRO B N 1
ATOM 9012 C CA . PRO B 1 201 ? 21.45539 -60.15088 13.72690 1.000 8.82154 200 PRO B CA 1
ATOM 9013 C C . PRO B 1 201 ? 21.15944 -60.91321 12.45005 1.000 8.41787 200 PRO B C 1
ATOM 9014 O O . PRO B 1 201 ? 21.21486 -62.13956 12.47936 1.000 9.10107 200 PRO B O 1
ATOM 9025 N N . ASN B 1 202 ? 20.84537 -60.22891 11.34759 1.000 8.08111 201 ASN B N 1
ATOM 9026 C CA . ASN B 1 202 ? 20.56779 -60.87428 10.07818 1.000 8.26876 201 ASN B CA 1
ATOM 9027 C C . ASN B 1 202 ? 21.31601 -60.17077 8.96348 1.000 8.00612 201 ASN B C 1
ATOM 9028 O O . ASN B 1 202 ? 21.46849 -58.94603 8.97695 1.000 8.27596 201 ASN B O 1
ATOM 9039 N N . LEU B 1 203 ? 21.71791 -60.95604 7.97375 1.000 8.40049 202 LEU B N 1
ATOM 9040 C CA . LEU B 1 203 ? 22.34507 -60.47054 6.75488 1.000 7.76001 202 LEU B CA 1
ATOM 9041 C C . LEU B 1 203 ? 21.76113 -61.25240 5.60239 1.000 7.93014 202 LEU B C 1
ATOM 9042 O O . LEU B 1 203 ? 21.75080 -62.48074 5.64879 1.000 10.09446 202 LEU B O 1
ATOM 9058 N N . ALA B 1 204 ? 21.30471 -60.55041 4.57565 1.000 7.81557 203 ALA B N 1
ATOM 9059 C CA . ALA B 1 204 ? 20.67283 -61.12974 3.40898 1.000 7.84026 203 ALA B CA 1
ATOM 9060 C C . ALA B 1 204 ? 21.51609 -60.80440 2.19498 1.000 7.78883 203 ALA B C 1
ATOM 9061 O O . ALA B 1 204 ? 21.83814 -59.63367 1.93056 1.000 8.15938 203 ALA B O 1
ATOM 9068 N N A MET B 1 205 ? 21.82746 -61.82931 1.42076 0.570 7.43457 204 MET B N 1
ATOM 9069 N N B MET B 1 205 ? 21.87370 -61.84395 1.44596 0.430 8.17244 204 MET B N 1
ATOM 9070 C CA A MET B 1 205 ? 22.72844 -61.67561 0.28282 0.570 7.55569 204 MET B CA 1
ATOM 9071 C CA B MET B 1 205 ? 22.71713 -61.69350 0.26209 0.430 8.41535 204 MET B CA 1
ATOM 9072 C C A MET B 1 205 ? 21.94343 -61.25377 -0.96016 0.570 7.29931 204 MET B C 1
ATOM 9073 C C B MET B 1 205 ? 21.84722 -61.27835 -0.91867 0.430 7.83510 204 MET B C 1
ATOM 9074 O O A MET B 1 205 ? 21.76816 -61.99711 -1.93467 0.570 8.63547 204 MET B O 1
ATOM 9075 O O B MET B 1 205 ? 21.51203 -62.06247 -1.81407 0.430 8.81631 204 MET B O 1
ATOM 9102 N N . THR B 1 206 ? 21.48063 -59.99878 -0.90873 1.000 7.53994 205 THR B N 1
ATOM 9103 C CA . THR B 1 206 ? 20.70588 -59.41392 -1.99415 1.000 7.51591 205 THR B CA 1
ATOM 9104 C C . THR B 1 206 ? 21.55411 -59.03385 -3.19836 1.000 7.27021 205 THR B C 1
ATOM 9105 O O . THR B 1 206 ? 21.01391 -58.84937 -4.29590 1.000 7.97752 205 THR B O 1
ATOM 9115 N N . ASN B 1 207 ? 22.86168 -58.91409 -3.02777 1.000 8.02372 206 ASN B N 1
ATOM 9116 C CA . ASN B 1 207 ? 23.79956 -58.71653 -4.12628 1.000 8.04004 206 ASN B CA 1
ATOM 9117 C C . ASN B 1 207 ? 23.36581 -57.59868 -5.05996 1.000 7.66525 206 ASN B C 1
ATOM 9118 O O . ASN B 1 207 ? 23.49268 -57.71520 -6.28326 1.000 8.44303 206 ASN B O 1
ATOM 9129 N N . HIS B 1 208 ? 22.87109 -56.49088 -4.51098 1.000 7.45598 207 HIS B N 1
ATOM 9130 C CA . HIS B 1 208 ? 22.04571 -55.61280 -5.34005 1.000 7.59305 207 HIS B CA 1
ATOM 9131 C C . HIS B 1 208 ? 22.81237 -54.52407 -6.06649 1.000 7.33265 207 HIS B C 1
ATOM 9132 O O . HIS B 1 208 ? 22.35029 -54.08594 -7.12295 1.000 8.26115 207 HIS B O 1
ATOM 9147 N N . ILE B 1 209 ? 23.93410 -54.03990 -5.53134 1.000 7.09517 208 ILE B N 1
ATOM 9148 C CA . ILE B 1 209 ? 24.72678 -52.99594 -6.18672 1.000 7.52355 208 ILE B CA 1
ATOM 9149 C C . ILE B 1 209 ? 26.19672 -53.32870 -6.01691 1.000 7.48111 208 ILE B C 1
ATOM 9150 O O . ILE B 1 209 ? 26.67968 -53.45022 -4.88595 1.000 7.84921 208 ILE B O 1
ATOM 9166 N N . VAL B 1 210 ? 26.90137 -53.46877 -7.12841 1.000 7.69211 209 VAL B N 1
ATOM 9167 C CA . VAL B 1 210 ? 28.35007 -53.60932 -7.14966 1.000 7.82205 209 VAL B CA 1
ATOM 9168 C C . VAL B 1 210 ? 28.96752 -52.22518 -7.03391 1.000 7.40342 209 VAL B C 1
ATOM 9169 O O . VAL B 1 210 ? 28.78248 -51.39537 -7.92133 1.000 9.33372 209 VAL B O 1
ATOM 9182 N N . ASN B 1 211 ? 29.69520 -51.96610 -5.95527 1.000 7.17728 210 ASN B N 1
ATOM 9183 C CA . ASN B 1 211 ? 30.38452 -50.69758 -5.79897 1.000 7.39573 210 ASN B CA 1
ATOM 9184 C C . ASN B 1 211 ? 31.81925 -50.81338 -6.30227 1.000 7.61297 210 ASN B C 1
ATOM 9185 O O . ASN B 1 211 ? 32.59785 -51.65077 -5.82487 1.000 8.59921 210 ASN B O 1
ATOM 9196 N N . ASP B 1 212 ? 32.16142 -49.96760 -7.26577 1.000 7.69903 211 ASP B N 1
ATOM 9197 C CA . ASP B 1 212 ? 33.55885 -49.72681 -7.59172 1.000 7.64546 211 ASP B CA 1
ATOM 9198 C C . ASP B 1 212 ? 34.08205 -48.64879 -6.64593 1.000 7.64514 211 ASP B C 1
ATOM 9199 O O . ASP B 1 212 ? 33.45401 -48.32187 -5.63407 1.000 8.44219 211 ASP B O 1
ATOM 9208 N N . GLN B 1 213 ? 35.23330 -48.06347 -6.97515 1.000 7.91182 212 GLN B N 1
ATOM 9209 C CA . GLN B 1 213 ? 35.85381 -47.06661 -6.10106 1.000 7.38508 212 GLN B CA 1
ATOM 9210 C C . GLN B 1 213 ? 36.90145 -46.36556 -6.97512 1.000 7.31454 212 GLN B C 1
ATOM 9211 O O . GLN B 1 213 ? 38.02734 -46.84241 -7.10117 1.000 7.76740 212 GLN B O 1
ATOM 9225 N N . MET B 1 214 ? 36.50334 -45.25584 -7.60125 1.000 7.67748 213 MET B N 1
ATOM 9226 C CA . MET B 1 214 ? 37.43877 -44.53871 -8.46508 1.000 7.78680 213 MET B CA 1
ATOM 9227 C C . MET B 1 214 ? 38.37748 -43.75954 -7.55326 1.000 7.62925 213 MET B C 1
ATOM 9228 O O . MET B 1 214 ? 37.97004 -43.19645 -6.52443 1.000 8.54906 213 MET B O 1
ATOM 9242 N N . VAL B 1 215 ? 39.62933 -43.67447 -7.97910 1.000 7.86887 214 VAL B N 1
ATOM 9243 C CA . VAL B 1 215 ? 40.61842 -42.78380 -7.39939 1.000 7.82653 214 VAL B CA 1
ATOM 9244 C C . VAL B 1 215 ? 40.63400 -41.56061 -8.28373 1.000 7.51220 214 VAL B C 1
ATOM 9245 O O . VAL B 1 215 ? 41.05587 -41.64246 -9.44179 1.000 8.60583 214 VAL B O 1
ATOM 9258 N N . LEU B 1 216 ? 40.17087 -40.43684 -7.75495 1.000 7.45938 215 LEU B N 1
ATOM 9259 C CA . LEU B 1 216 ? 40.11325 -39.17895 -8.49485 1.000 7.88140 215 LEU B CA 1
ATOM 9260 C C . LEU B 1 216 ? 41.17620 -38.22901 -7.98186 1.000 7.73595 215 LEU B C 1
ATOM 9261 O O . LEU B 1 216 ? 41.38089 -38.11258 -6.76615 1.000 8.39785 215 LEU B O 1
ATOM 9277 N N . ILE B 1 217 ? 41.83715 -37.54027 -8.90632 1.000 7.90195 216 ILE B N 1
ATOM 9278 C CA . ILE B 1 217 ? 42.72978 -36.44472 -8.56724 1.000 8.51421 216 ILE B CA 1
ATOM 9279 C C . ILE B 1 217 ? 42.24596 -35.19163 -9.28509 1.000 8.05025 216 ILE B C 1
ATOM 9280 O O . ILE B 1 217 ? 41.71152 -35.24190 -10.39263 1.000 8.67550 216 ILE B O 1
ATOM 9296 N N . SER B 1 218 ? 42.45637 -34.04769 -8.64825 1.000 8.30022 217 SER B N 1
ATOM 9297 C CA . SER B 1 218 ? 42.27872 -32.77126 -9.31300 1.000 8.80069 217 SER B CA 1
ATOM 9298 C C . SER B 1 218 ? 43.08223 -32.74123 -10.60355 1.000 9.18162 217 SER B C 1
ATOM 9299 O O . SER B 1 218 ? 44.29264 -32.95508 -10.58723 1.000 9.79460 217 SER B O 1
ATOM 9307 N N . GLU B 1 219 ? 42.41284 -32.44842 -11.72058 1.000 9.56958 218 GLU B N 1
ATOM 9308 C CA . GLU B 1 219 ? 43.10854 -32.41665 -13.00335 1.000 10.39623 218 GLU B CA 1
ATOM 9309 C C . GLU B 1 219 ? 44.12835 -31.29035 -13.04127 1.000 11.10272 218 GLU B C 1
ATOM 9310 O O . GLU B 1 219 ? 45.23354 -31.46550 -13.56419 1.000 12.13868 218 GLU B O 1
ATOM 9323 N N . ASP B 1 220 ? 43.78905 -30.14165 -12.46238 1.000 11.08755 219 ASP B N 1
ATOM 9324 C CA . ASP B 1 220 ? 44.74507 -29.04550 -12.42204 1.000 12.37040 219 ASP B CA 1
ATOM 9325 C C . ASP B 1 220 ? 45.98852 -29.45998 -11.64719 1.000 12.14741 219 ASP B C 1
ATOM 9326 O O . ASP B 1 220 ? 47.11903 -29.14535 -12.04150 1.000 13.70835 219 ASP B O 1
ATOM 9335 N N A ARG B 1 221 ? 45.81075 -30.18727 -10.54743 0.510 10.75799 220 ARG B N 1
ATOM 9336 N N B ARG B 1 221 ? 45.80535 -30.14280 -10.51499 0.490 11.63850 220 ARG B N 1
ATOM 9337 C CA A ARG B 1 221 ? 46.97767 -30.62710 -9.79203 0.510 11.05612 220 ARG B CA 1
ATOM 9338 C CA B ARG B 1 221 ? 46.96208 -30.64938 -9.78323 0.490 12.26865 220 ARG B CA 1
ATOM 9339 C C A ARG B 1 221 ? 47.77832 -31.66778 -10.56661 0.510 11.02869 220 ARG B C 1
ATOM 9340 C C B ARG B 1 221 ? 47.76651 -31.59945 -10.65725 0.490 11.86092 220 ARG B C 1
ATOM 9341 O O A ARG B 1 221 ? 49.01379 -31.63275 -10.56913 0.510 11.36304 220 ARG B O 1
ATOM 9342 O O B ARG B 1 221 ? 48.98198 -31.43842 -10.82200 0.490 12.09529 220 ARG B O 1
ATOM 9383 N N . TRP B 1 222 ? 47.09533 -32.59529 -11.23519 1.000 11.35997 221 TRP B N 1
ATOM 9384 C CA . TRP B 1 222 ? 47.79055 -33.56924 -12.06960 1.000 11.24827 221 TRP B CA 1
ATOM 9385 C C . TRP B 1 222 ? 48.65501 -32.88708 -13.12018 1.000 12.13228 221 TRP B C 1
ATOM 9386 O O . TRP B 1 222 ? 49.81757 -33.24959 -13.31401 1.000 13.09998 221 TRP B O 1
ATOM 9408 N N . GLN B 1 223 ? 48.08657 -31.91854 -13.82409 1.000 12.56157 222 GLN B N 1
ATOM 9409 C CA . GLN B 1 223 ? 48.82951 -31.27308 -14.90303 1.000 14.04815 222 GLN B CA 1
ATOM 9410 C C . GLN B 1 223 ? 50.03027 -30.48648 -14.39595 1.000 16.15090 222 GLN B C 1
ATOM 9411 O O . GLN B 1 223 ? 50.98212 -30.28081 -15.16037 1.000 18.61656 222 GLN B O 1
ATOM 9425 N N . SER B 1 224 ? 50.00611 -30.04121 -13.13406 1.000 14.71565 223 SER B N 1
ATOM 9426 C CA . SER B 1 224 ? 51.11209 -29.31043 -12.53270 1.000 16.38494 223 SER B CA 1
ATOM 9427 C C . SER B 1 224 ? 52.25159 -30.21541 -12.09745 1.000 15.86879 223 SER B C 1
ATOM 9428 O O . SER B 1 224 ? 53.34344 -29.71866 -11.81148 1.000 18.54348 223 SER B O 1
ATOM 9436 N N . LEU B 1 225 ? 52.02606 -31.51653 -12.03359 1.000 14.61203 224 LEU B N 1
ATOM 9437 C CA . LEU B 1 225 ? 53.06016 -32.45207 -11.62212 1.000 14.72203 224 LEU B CA 1
ATOM 9438 C C . LEU B 1 225 ? 54.00677 -32.74430 -12.77862 1.000 15.46597 224 LEU B C 1
ATOM 9439 O O . LEU B 1 225 ? 53.63118 -32.67459 -13.95031 1.000 17.32151 224 LEU B O 1
ATOM 9455 N N . SER B 1 226 ? 55.24816 -33.08738 -12.43996 1.000 15.36446 225 SER B N 1
ATOM 9456 C CA . SER B 1 226 ? 56.18190 -33.51809 -13.46481 1.000 15.86416 225 SER B CA 1
ATOM 9457 C C . SER B 1 226 ? 55.84590 -34.93024 -13.92950 1.000 15.05350 225 SER B C 1
ATOM 9458 O O . SER B 1 226 ? 55.08881 -35.65566 -13.28990 1.000 14.53713 225 SER B O 1
ATOM 9466 N N . LYS B 1 227 ? 56.44981 -35.34484 -15.04533 1.000 16.74065 226 LYS B N 1
ATOM 9467 C CA . LYS B 1 227 ? 56.23489 -36.70627 -15.51676 1.000 17.46697 226 LYS B CA 1
ATOM 9468 C C . LYS B 1 227 ? 56.64888 -37.72855 -14.46426 1.000 15.54900 226 LYS B C 1
ATOM 9469 O O . LYS B 1 227 ? 55.96736 -38.73714 -14.28061 1.000 14.83971 226 LYS B O 1
ATOM 9488 N N A ASP B 1 228 ? 57.74603 -37.48579 -13.74752 0.650 15.45025 227 ASP B N 1
ATOM 9489 N N B ASP B 1 228 ? 57.76667 -37.48200 -13.77525 0.350 15.18922 227 ASP B N 1
ATOM 9490 C CA A ASP B 1 228 ? 58.16323 -38.46722 -12.74958 0.650 15.40142 227 ASP B CA 1
ATOM 9491 C CA B ASP B 1 228 ? 58.22127 -38.38921 -12.72557 0.350 14.71803 227 ASP B CA 1
ATOM 9492 C C A ASP B 1 228 ? 57.20154 -38.50690 -11.56792 0.650 13.20845 227 ASP B C 1
ATOM 9493 C C B ASP B 1 228 ? 57.18644 -38.49469 -11.61390 0.350 13.33201 227 ASP B C 1
ATOM 9494 O O A ASP B 1 228 ? 56.94941 -39.57622 -11.00976 0.650 13.49810 227 ASP B O 1
ATOM 9495 O O B ASP B 1 228 ? 56.85504 -39.59276 -11.15875 0.350 13.57703 227 ASP B O 1
ATOM 9512 N N . GLN B 1 229 ? 56.67230 -37.35132 -11.16149 1.000 12.78323 228 GLN B N 1
ATOM 9513 C CA . GLN B 1 229 ? 55.67939 -37.34511 -10.09115 1.000 12.32069 228 GLN B CA 1
ATOM 9514 C C . GLN B 1 229 ? 54.39928 -38.03855 -10.52259 1.000 11.50590 228 GLN B C 1
ATOM 9515 O O . GLN B 1 229 ? 53.78099 -38.75168 -9.73110 1.000 11.87316 228 GLN B O 1
ATOM 9530 N N . GLN B 1 230 ? 53.98082 -37.82571 -11.77335 1.000 11.61502 229 GLN B N 1
ATOM 9531 C CA . GLN B 1 230 ? 52.84525 -38.56094 -12.30528 1.000 12.17143 229 GLN B CA 1
ATOM 9532 C C . GLN B 1 230 ? 53.11089 -40.05890 -12.27871 1.000 11.44857 229 GLN B C 1
ATOM 9533 O O . GLN B 1 230 ? 52.22763 -40.84416 -11.92636 1.000 12.35054 229 GLN B O 1
ATOM 9547 N N . ALA B 1 231 ? 54.31777 -40.48130 -12.65997 1.000 12.45832 230 ALA B N 1
ATOM 9548 C CA A ALA B 1 231 ? 54.63192 -41.90460 -12.66109 0.500 13.05484 230 ALA B CA 1
ATOM 9549 C CA B ALA B 1 231 ? 54.63191 -41.90460 -12.66109 0.500 13.05484 230 ALA B CA 1
ATOM 9550 C C . ALA B 1 231 ? 54.56765 -42.47708 -11.25306 1.000 11.58462 230 ALA B C 1
ATOM 9551 O O . ALA B 1 231 ? 54.11185 -43.60973 -11.05712 1.000 12.13188 230 ALA B O 1
ATOM 9564 N N . THR B 1 232 ? 55.01164 -41.70374 -10.25378 1.000 11.65447 231 THR B N 1
ATOM 9565 C CA . THR B 1 232 ? 54.90776 -42.14037 -8.86324 1.000 11.39498 231 THR B CA 1
ATOM 9566 C C . THR B 1 232 ? 53.45283 -42.38386 -8.47805 1.000 11.17306 231 THR B C 1
ATOM 9567 O O . THR B 1 232 ? 53.10943 -43.41805 -7.89261 1.000 11.49976 231 THR B O 1
ATOM 9578 N N A ILE B 1 233 ? 52.56917 -41.44845 -8.81216 0.630 10.58036 232 ILE B N 1
ATOM 9579 N N B ILE B 1 233 ? 52.58680 -41.41700 -8.78756 0.370 10.93939 232 ILE B N 1
ATOM 9580 C CA A ILE B 1 233 ? 51.17211 -41.62825 -8.43937 0.630 10.59232 232 ILE B CA 1
ATOM 9581 C CA B ILE B 1 233 ? 51.16207 -41.55496 -8.50518 0.370 11.04181 232 ILE B CA 1
ATOM 9582 C C A ILE B 1 233 ? 50.55745 -42.79700 -9.19572 0.630 10.36423 232 ILE B C 1
ATOM 9583 C C B ILE B 1 233 ? 50.61050 -42.79891 -9.18566 0.370 10.26180 232 ILE B C 1
ATOM 9584 O O A ILE B 1 233 ? 49.79937 -43.59144 -8.62600 0.630 10.99151 232 ILE B O 1
ATOM 9585 O O B ILE B 1 233 ? 49.95860 -43.64161 -8.55675 0.370 9.98449 232 ILE B O 1
ATOM 9616 N N . THR B 1 234 ? 50.87619 -42.93298 -10.48813 1.000 10.64159 233 THR B N 1
ATOM 9617 C CA . THR B 1 234 ? 50.32710 -44.03554 -11.26518 1.000 10.84000 233 THR B CA 1
ATOM 9618 C C . THR B 1 234 ? 50.71869 -45.36751 -10.65156 1.000 10.68366 233 THR B C 1
ATOM 9619 O O . THR B 1 234 ? 49.88332 -46.27219 -10.51960 1.000 10.79026 233 THR B O 1
ATOM 9631 N N . GLU B 1 235 ? 51.99185 -45.51318 -10.28522 1.000 10.77755 234 GLU B N 1
ATOM 9632 C CA . GLU B 1 235 ? 52.44052 -46.77568 -9.71477 1.000 11.23515 234 GLU B CA 1
ATOM 9633 C C . GLU B 1 235 ? 51.82128 -47.00487 -8.34046 1.000 10.43475 234 GLU B C 1
ATOM 9634 O O . GLU B 1 235 ? 51.40237 -48.12117 -8.02070 1.000 11.09499 234 GLU B O 1
ATOM 9646 N N . ALA B 1 236 ? 51.75292 -45.95639 -7.50859 1.000 10.43920 235 ALA B N 1
ATOM 9647 C CA . ALA B 1 236 ? 51.13955 -46.10269 -6.19120 1.000 10.28552 235 ALA B CA 1
ATOM 9648 C C . ALA B 1 236 ? 49.69858 -46.55883 -6.30903 1.000 9.40270 235 ALA B C 1
ATOM 9649 O O . ALA B 1 236 ? 49.24232 -47.41175 -5.53707 1.000 9.57524 235 ALA B O 1
ATOM 9656 N N . VAL B 1 237 ? 48.95125 -45.97715 -7.24740 1.000 9.10598 236 VAL B N 1
ATOM 9657 C CA . VAL B 1 237 ? 47.55619 -46.34734 -7.45159 1.000 9.42634 236 VAL B CA 1
ATOM 9658 C C . VAL B 1 237 ? 47.43730 -47.79182 -7.91452 1.000 9.08720 236 VAL B C 1
ATOM 9659 O O . VAL B 1 237 ? 46.53362 -48.51438 -7.48630 1.000 9.74063 236 VAL B O 1
ATOM 9673 N N . SER B 1 238 ? 48.33153 -48.23402 -8.80431 1.000 9.83895 237 SER B N 1
ATOM 9674 C CA . SER B 1 238 ? 48.30092 -49.62337 -9.24775 1.000 10.33350 237 SER B CA 1
ATOM 9675 C C . SER B 1 238 ? 48.56755 -50.59560 -8.10235 1.000 10.29067 237 SER B C 1
ATOM 9676 O O . SER B 1 238 ? 47.87516 -51.60850 -7.95385 1.000 10.70810 237 SER B O 1
ATOM 9684 N N . VAL B 1 239 ? 49.57821 -50.30502 -7.28925 1.000 10.43521 238 VAL B N 1
ATOM 9685 C CA . VAL B 1 239 ? 49.90771 -51.17000 -6.15704 1.000 10.96559 238 VAL B CA 1
ATOM 9686 C C . VAL B 1 239 ? 48.75130 -51.21048 -5.16693 1.000 10.01119 238 VAL B C 1
ATOM 9687 O O . VAL B 1 239 ? 48.31917 -52.27556 -4.71475 1.000 10.37799 238 VAL B O 1
ATOM 9700 N N . ALA B 1 240 ? 48.25646 -50.04024 -4.78116 1.000 9.73673 239 ALA B N 1
ATOM 9701 C CA . ALA B 1 240 ? 47.17752 -49.99279 -3.80362 1.000 9.62062 239 ALA B CA 1
ATOM 9702 C C . ALA B 1 240 ? 45.92269 -50.65434 -4.34192 1.000 9.40909 239 ALA B C 1
ATOM 9703 O O . ALA B 1 240 ? 45.22494 -51.34631 -3.59922 1.000 9.66439 239 ALA B O 1
ATOM 9710 N N . GLY B 1 241 ? 45.61193 -50.45830 -5.63088 1.000 8.99106 240 GLY B N 1
ATOM 9711 C CA . GLY B 1 241 ? 44.38111 -51.00666 -6.16582 1.000 9.05368 240 GLY B CA 1
ATOM 9712 C C . GLY B 1 241 ? 44.39798 -52.51930 -6.26161 1.000 8.81197 240 GLY B C 1
ATOM 9713 O O . GLY B 1 241 ? 43.39467 -53.17541 -5.99322 1.000 8.89188 240 GLY B O 1
ATOM 9717 N N . LYS B 1 242 ? 45.53077 -53.09267 -6.66031 1.000 9.19440 241 LYS B N 1
ATOM 9718 C CA . LYS B 1 242 ? 45.63032 -54.54530 -6.68492 1.000 10.51381 241 LYS B CA 1
ATOM 9719 C C . LYS B 1 242 ? 45.35329 -55.10648 -5.29255 1.000 9.66166 241 LYS B C 1
ATOM 9720 O O . LYS B 1 242 ? 44.60694 -56.08491 -5.12793 1.000 10.20681 241 LYS B O 1
ATOM 9739 N N . ARG B 1 243 ? 45.96562 -54.49748 -4.27379 1.000 9.58057 242 ARG B N 1
ATOM 9740 C CA . ARG B 1 243 ? 45.77727 -54.97137 -2.90937 1.000 9.83312 242 ARG B CA 1
ATOM 9741 C C . ARG B 1 243 ? 44.33855 -54.78994 -2.45367 1.000 8.60891 242 ARG B C 1
ATOM 9742 O O . ARG B 1 243 ? 43.78288 -55.65585 -1.77117 1.000 9.08332 242 ARG B O 1
ATOM 9763 N N . HIS B 1 244 ? 43.73786 -53.64867 -2.78139 1.000 8.12262 243 HIS B N 1
ATOM 9764 C CA . HIS B 1 244 ? 42.39242 -53.31268 -2.33312 1.000 7.88295 243 HIS B CA 1
ATOM 9765 C C . HIS B 1 244 ? 41.38393 -54.30376 -2.88151 1.000 7.58891 243 HIS B C 1
ATOM 9766 O O . HIS B 1 244 ? 40.60380 -54.90886 -2.14193 1.000 7.60734 243 HIS B O 1
ATOM 9780 N N . THR B 1 245 ? 41.39606 -54.47990 -4.19894 1.000 7.55480 244 THR B N 1
ATOM 9781 C CA . THR B 1 245 ? 40.43885 -55.36001 -4.84721 1.000 7.70007 244 THR B CA 1
ATOM 9782 C C . THR B 1 245 ? 40.59636 -56.79233 -4.35998 1.000 7.36737 244 THR B C 1
ATOM 9783 O O . THR B 1 245 ? 39.60337 -57.47644 -4.11238 1.000 8.27386 244 THR B O 1
ATOM 9794 N N . ASN B 1 246 ? 41.83755 -57.26675 -4.24418 1.000 8.17433 245 ASN B N 1
ATOM 9795 C CA . ASN B 1 246 ? 42.05240 -58.62497 -3.75894 1.000 8.78564 245 ASN B CA 1
ATOM 9796 C C . ASN B 1 246 ? 41.52613 -58.79443 -2.33516 1.000 8.31673 245 ASN B C 1
ATOM 9797 O O . ASN B 1 246 ? 40.87489 -59.79287 -2.01567 1.000 8.76929 245 ASN B O 1
ATOM 9808 N N . PHE B 1 247 ? 41.82744 -57.82604 -1.46141 1.000 8.24449 246 PHE B N 1
ATOM 9809 C CA . PHE B 1 247 ? 41.37338 -57.91591 -0.07670 1.000 8.74228 246 PHE B CA 1
ATOM 9810 C C . PHE B 1 247 ? 39.86123 -57.96989 -0.00819 1.000 7.79642 246 PHE B C 1
ATOM 9811 O O . PHE B 1 247 ? 39.29673 -58.79777 0.71011 1.000 8.30371 246 PHE B O 1
ATOM 9828 N N . VAL B 1 248 ? 39.18643 -57.09010 -0.74864 1.000 7.65647 247 VAL B N 1
ATOM 9829 C CA . VAL B 1 248 ? 37.73474 -57.10744 -0.75916 1.000 7.85347 247 VAL B CA 1
ATOM 9830 C C . VAL B 1 248 ? 37.21140 -58.44917 -1.25148 1.000 7.82240 247 VAL B C 1
ATOM 9831 O O . VAL B 1 248 ? 36.31144 -59.04194 -0.64631 1.000 8.02666 247 VAL B O 1
ATOM 9844 N N . ASN B 1 249 ? 37.74998 -58.93374 -2.37398 1.000 7.95026 248 ASN B N 1
ATOM 9845 C CA . ASN B 1 249 ? 37.31654 -60.21714 -2.91674 1.000 8.66120 248 ASN B CA 1
ATOM 9846 C C . ASN B 1 249 ? 37.40391 -61.30675 -1.85409 1.000 8.42157 248 ASN B C 1
ATOM 9847 O O . ASN B 1 249 ? 36.48503 -62.11481 -1.67440 1.000 9.93706 248 ASN B O 1
ATOM 9858 N N . ASN B 1 250 ? 38.54730 -61.38116 -1.19116 1.000 8.41653 249 ASN B N 1
ATOM 9859 C CA . ASN B 1 250 ? 38.77535 -62.46071 -0.24189 1.000 9.15801 249 ASN B CA 1
ATOM 9860 C C . ASN B 1 250 ? 37.92968 -62.30026 1.00749 1.000 8.87768 249 ASN B C 1
ATOM 9861 O O . ASN B 1 250 ? 37.38578 -63.28486 1.52432 1.000 9.46751 249 ASN B O 1
ATOM 9872 N N . GLN B 1 251 ? 37.79276 -61.06949 1.48569 1.000 8.26605 250 GLN B N 1
ATOM 9873 C CA . GLN B 1 251 ? 36.94715 -60.80594 2.64407 1.000 8.38803 250 GLN B CA 1
ATOM 9874 C C . GLN B 1 251 ? 35.49641 -61.17299 2.38247 1.000 8.06996 250 GLN B C 1
ATOM 9875 O O . GLN B 1 251 ? 34.80826 -61.65922 3.27367 1.000 8.57314 250 GLN B O 1
ATOM 9889 N N . GLU B 1 252 ? 34.99751 -60.95420 1.16411 1.000 8.92335 251 GLU B N 1
ATOM 9890 C CA . GLU B 1 252 ? 33.60647 -61.31452 0.88826 1.000 9.57430 251 GLU B CA 1
ATOM 9891 C C . GLU B 1 252 ? 33.35941 -62.79446 1.12567 1.000 10.67374 251 GLU B C 1
ATOM 9892 O O . GLU B 1 252 ? 32.23755 -63.18260 1.47249 1.000 13.00202 251 GLU B O 1
ATOM 9904 N N . LYS B 1 253 ? 34.36980 -63.62840 0.92805 1.000 9.93141 252 LYS B N 1
ATOM 9905 C CA . LYS B 1 253 ? 34.20118 -65.04677 1.23811 1.000 10.94372 252 LYS B CA 1
ATOM 9906 C C . LYS B 1 253 ? 34.53674 -65.35206 2.69514 1.000 10.32713 252 LYS B C 1
ATOM 9907 O O . LYS B 1 253 ? 33.78429 -66.04295 3.40626 1.000 12.05897 252 LYS B O 1
ATOM 9926 N N . GLU B 1 254 ? 35.66180 -64.83458 3.16167 1.000 8.66663 253 GLU B N 1
ATOM 9927 C CA . GLU B 1 254 ? 36.16503 -65.20990 4.47575 1.000 8.95246 253 GLU B CA 1
ATOM 9928 C C . GLU B 1 254 ? 35.30661 -64.67791 5.61606 1.000 9.14138 253 GLU B C 1
ATOM 9929 O O . GLU B 1 254 ? 35.28171 -65.27797 6.69139 1.000 10.26772 253 GLU B O 1
ATOM 9941 N N . LEU B 1 255 ? 34.62465 -63.55620 5.41596 1.000 8.67468 254 LEU B N 1
ATOM 9942 C CA . LEU B 1 255 ? 33.85218 -62.95548 6.49969 1.000 8.61585 254 LEU B CA 1
ATOM 9943 C C . LEU B 1 255 ? 32.58877 -63.72601 6.82902 1.000 9.14788 254 LEU B C 1
ATOM 9944 O O . LEU B 1 255 ? 32.07076 -63.57677 7.92747 1.000 9.94868 254 LEU B O 1
ATOM 9960 N N . ILE B 1 256 ? 32.08065 -64.56524 5.94036 1.000 10.01667 255 ILE B N 1
ATOM 9961 C CA . ILE B 1 256 ? 30.84839 -65.29598 6.20950 1.000 10.87714 255 ILE B CA 1
ATOM 9962 C C . ILE B 1 256 ? 30.98933 -66.10965 7.48125 1.000 10.90258 255 ILE B C 1
ATOM 9963 O O . ILE B 1 256 ? 30.11505 -66.09021 8.35538 1.000 11.22052 255 ILE B O 1
ATOM 9979 N N A THR B 1 257 ? 32.10200 -66.83243 7.59004 0.700 12.27878 256 THR B N 1
ATOM 9980 N N B THR B 1 257 ? 32.08114 -66.86684 7.61908 0.300 11.26605 256 THR B N 1
ATOM 9981 C CA A THR B 1 257 ? 32.31816 -67.66314 8.75788 0.700 13.86149 256 THR B CA 1
ATOM 9982 C CA B THR B 1 257 ? 32.18612 -67.68336 8.82759 0.300 12.69925 256 THR B CA 1
ATOM 9983 C C A THR B 1 257 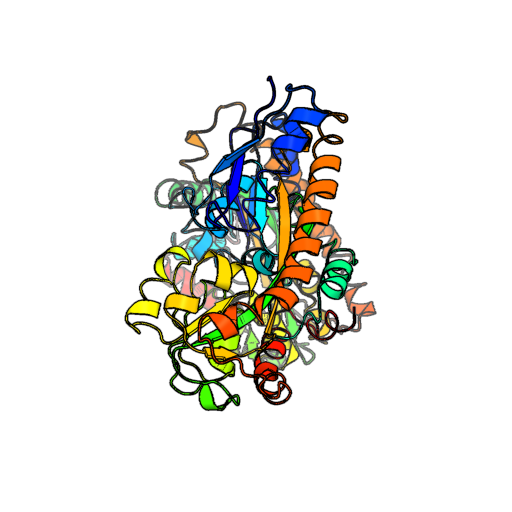? 32.37197 -66.82793 10.02538 0.700 11.71968 256 THR B C 1
ATOM 9984 C C B THR B 1 257 ? 32.36844 -66.82563 10.07443 0.300 11.80856 256 THR B C 1
ATOM 9985 O O A THR B 1 257 ? 31.84883 -67.23298 11.07125 0.700 12.19302 256 THR B O 1
ATOM 9986 O O B THR B 1 257 ? 31.92771 -67.21963 11.16030 0.300 12.19467 256 THR B O 1
ATOM 10007 N N . PHE B 1 258 ? 33.02697 -65.66686 9.95354 1.000 11.26085 257 PHE B N 1
ATOM 10008 C CA . PHE B 1 258 ? 33.14223 -64.77671 11.09875 1.000 10.03732 257 PHE B CA 1
ATOM 10009 C C . PHE B 1 258 ? 31.77881 -64.25628 11.52211 1.000 9.51329 257 PHE B C 1
ATOM 10010 O O . PHE B 1 258 ? 31.44352 -64.26298 12.70778 1.000 9.98365 257 PHE B O 1
ATOM 10028 N N . PHE B 1 259 ? 30.97832 -63.77915 10.57610 1.000 8.52212 258 PHE B N 1
ATOM 10029 C CA . PHE B 1 259 ? 29.67111 -63.27103 10.94484 1.000 8.79120 258 PHE B CA 1
ATOM 10030 C C . PHE B 1 259 ? 28.82824 -64.36173 11.58753 1.000 9.14783 258 PHE B C 1
ATOM 10031 O O . PHE B 1 259 ? 28.11530 -64.11043 12.56026 1.000 9.57217 258 PHE B O 1
ATOM 10048 N N . LYS B 1 260 ? 28.87779 -65.58203 11.05699 1.000 9.85965 259 LYS B N 1
ATOM 10049 C CA . LYS B 1 260 ? 28.10681 -66.66222 11.67258 1.000 10.65085 259 LYS B CA 1
ATOM 10050 C C . LYS B 1 260 ? 28.59718 -66.91280 13.09652 1.000 10.94071 259 LYS B C 1
ATOM 10051 O O . LYS B 1 260 ? 27.79718 -67.11283 14.00881 1.000 12.28138 259 LYS B O 1
ATOM 10070 N N . ALA B 1 261 ? 29.91523 -66.87869 13.30299 1.000 11.28406 260 ALA B N 1
ATOM 10071 C CA . ALA B 1 261 ? 30.47913 -67.06166 14.64010 1.000 12.67535 260 ALA B CA 1
ATOM 10072 C C . ALA B 1 261 ? 30.04993 -65.96538 15.59253 1.000 11.43151 260 ALA B C 1
ATOM 10073 O O . ALA B 1 261 ? 29.93783 -66.21127 16.80001 1.000 12.45112 260 ALA B O 1
ATOM 10080 N N . GLU B 1 262 ? 29.79346 -64.76649 15.08068 1.000 10.59188 261 GLU B N 1
ATOM 10081 C CA . GLU B 1 262 ? 29.31354 -63.63834 15.86619 1.000 10.60912 261 GLU B CA 1
ATOM 10082 C C . GLU B 1 262 ? 27.80733 -63.65547 16.07554 1.000 10.92389 261 GLU B C 1
ATOM 10083 O O . GLU B 1 262 ? 27.28010 -62.71814 16.68388 1.000 12.90009 261 GLU B O 1
ATOM 10095 N N . GLY B 1 263 ? 27.11113 -64.67305 15.59216 1.000 11.15388 262 GLY B N 1
ATOM 10096 C CA . GLY B 1 263 ? 25.67456 -64.78077 15.81907 1.000 12.29677 262 GLY B CA 1
ATOM 10097 C C . GLY B 1 263 ? 24.81673 -64.08301 14.78028 1.000 11.28244 262 GLY B C 1
ATOM 10098 O O . GLY B 1 263 ? 23.65620 -63.72102 15.06695 1.000 13.22778 262 GLY B O 1
ATOM 10102 N N . VAL B 1 264 ? 25.33497 -63.88033 13.57358 1.000 9.18270 263 VAL B N 1
ATOM 10103 C CA . VAL B 1 264 ? 24.53491 -63.33245 12.49415 1.000 8.86054 263 VAL B CA 1
ATOM 10104 C C . VAL B 1 264 ? 23.93100 -64.47845 11.69316 1.000 8.98933 263 VAL B C 1
ATOM 10105 O O . VAL B 1 264 ? 24.64691 -65.40204 11.29331 1.000 11.22651 263 VAL B O 1
ATOM 10118 N N . ASN B 1 265 ? 22.62924 -64.39080 11.45013 1.000 8.49420 264 ASN B N 1
ATOM 10119 C CA . ASN B 1 265 ? 21.88584 -65.30245 10.58947 1.000 9.32619 264 ASN B CA 1
ATOM 10120 C C . ASN B 1 265 ? 22.02293 -64.82321 9.15602 1.000 8.82285 264 ASN B C 1
ATOM 10121 O O . ASN B 1 265 ? 21.62808 -63.69849 8.85664 1.000 10.91327 264 ASN B O 1
ATOM 10132 N N A ILE B 1 266 ? 22.54636 -65.65758 8.26439 0.590 8.65532 265 ILE B N 1
ATOM 10133 N N B ILE B 1 266 ? 22.61321 -65.64602 8.29531 0.410 9.27566 265 ILE B N 1
ATOM 10134 C CA A ILE B 1 266 ? 22.82582 -65.24875 6.88713 0.590 9.11199 265 ILE B CA 1
ATOM 10135 C CA B ILE B 1 266 ? 22.81542 -65.30050 6.89318 0.410 9.59235 265 ILE B CA 1
ATOM 10136 C C A ILE B 1 266 ? 21.85395 -65.95631 5.95547 0.590 8.55149 265 ILE B C 1
ATOM 10137 C C B ILE B 1 266 ? 21.70951 -65.95020 6.08015 0.410 9.65680 265 ILE B C 1
ATOM 10138 O O A ILE B 1 266 ? 21.80599 -67.19309 5.92080 0.590 9.01363 265 ILE B O 1
ATOM 10139 O O B ILE B 1 266 ? 21.42198 -67.14418 6.24962 0.410 10.63962 265 ILE B O 1
ATOM 10170 N N . THR B 1 267 ? 21.09093 -65.16918 5.20605 1.000 8.58448 266 THR B N 1
ATOM 10171 C CA . THR B 1 267 ? 20.09134 -65.67669 4.29020 1.000 8.34643 266 THR B CA 1
ATOM 10172 C C . THR B 1 267 ? 20.50363 -65.38060 2.85631 1.000 7.92696 266 THR B C 1
ATOM 10173 O O . THR B 1 267 ? 21.24857 -64.44399 2.55849 1.000 8.38756 266 THR B O 1
ATOM 10185 N N . TYR B 1 268 ? 19.97663 -66.21201 1.96171 1.000 8.68675 267 TYR B N 1
ATOM 10186 C CA . TYR B 1 268 ? 20.25605 -66.16211 0.52203 1.000 9.49363 267 TYR B CA 1
ATOM 10187 C C . TYR B 1 268 ? 18.92743 -66.15979 -0.21041 1.000 9.11374 267 TYR B C 1
ATOM 10188 O O . TYR B 1 268 ? 18.51119 -67.17334 -0.76705 1.000 11.09540 267 TYR B O 1
ATOM 10206 N N . PRO B 1 269 ? 18.23526 -65.03529 -0.23344 1.000 8.98856 268 PRO B N 1
ATOM 10207 C CA . PRO B 1 269 ? 16.94902 -64.99979 -0.93227 1.000 9.71161 268 PRO B CA 1
ATOM 10208 C C . PRO B 1 269 ? 17.12375 -65.27761 -2.41618 1.000 9.39725 268 PRO B C 1
ATOM 10209 O O . PRO B 1 269 ? 18.15923 -64.98005 -3.00860 1.000 10.57515 268 PRO B O 1
ATOM 10220 N N . ASP B 1 270 ? 16.10182 -65.85458 -3.02383 1.000 9.63893 269 ASP B N 1
ATOM 10221 C CA . ASP B 1 270 ? 16.06071 -65.93599 -4.48053 1.000 9.48163 269 ASP B CA 1
ATOM 10222 C C . ASP B 1 270 ? 16.05995 -64.52093 -5.03864 1.000 9.23908 269 ASP B C 1
ATOM 10223 O O . ASP B 1 270 ? 15.21970 -63.68910 -4.65982 1.000 10.15064 269 ASP B O 1
ATOM 10232 N N . LEU B 1 271 ? 17.01317 -64.23113 -5.91270 1.000 9.33135 270 LEU B N 1
ATOM 10233 C CA . LEU B 1 271 ? 17.15504 -62.89060 -6.45384 1.000 9.54514 270 LEU B CA 1
ATOM 10234 C C . LEU B 1 271 ? 16.30965 -62.65151 -7.68516 1.000 10.09530 270 LEU B C 1
ATOM 10235 O O . LEU B 1 271 ? 16.17121 -61.48891 -8.09147 1.000 10.28392 270 LEU B O 1
ATOM 10251 N N . ALA B 1 272 ? 15.72591 -63.68161 -8.29744 1.000 10.03261 271 ALA B N 1
ATOM 10252 C CA . ALA B 1 272 ? 14.89441 -63.41585 -9.46844 1.000 10.70479 271 ALA B CA 1
ATOM 10253 C C . ALA B 1 272 ? 13.73288 -62.48354 -9.13440 1.000 10.46414 271 ALA B C 1
ATOM 10254 O O . ALA B 1 272 ? 13.47247 -61.55093 -9.92024 1.000 11.16763 271 ALA B O 1
ATOM 10261 N N . PRO B 1 273 ? 13.04807 -62.61635 -7.99091 1.000 10.36375 272 PRO B N 1
ATOM 10262 C CA . PRO B 1 273 ? 11.98411 -61.64809 -7.67979 1.000 10.62144 272 PRO B CA 1
ATOM 10263 C C . PRO B 1 273 ? 12.51444 -60.25038 -7.46407 1.000 10.21554 272 PRO B C 1
ATOM 10264 O O . PRO B 1 273 ? 11.81455 -59.27641 -7.74916 1.000 10.70635 272 PRO B O 1
ATOM 10275 N N . PHE B 1 274 ? 13.73466 -60.12256 -6.94247 1.000 9.58493 273 PHE B N 1
ATOM 10276 C CA . PHE B 1 274 ? 14.32977 -58.79937 -6.78248 1.000 9.47032 273 PHE B CA 1
ATOM 10277 C C . PHE B 1 274 ? 14.61509 -58.16898 -8.13706 1.000 9.62659 273 PHE B C 1
ATOM 10278 O O . PHE B 1 274 ? 14.29657 -56.99163 -8.36186 1.000 10.46221 273 PHE B O 1
ATOM 10295 N N A ARG B 1 275 ? 15.22801 -58.92664 -9.05423 0.690 9.73691 274 ARG B N 1
ATOM 10296 N N B ARG B 1 275 ? 15.24383 -58.92604 -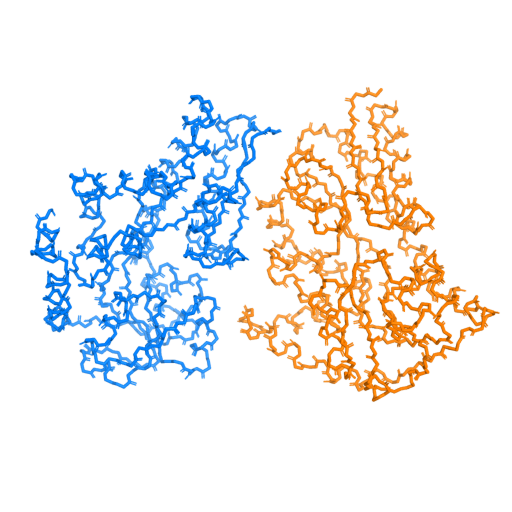9.04263 0.310 10.37516 274 ARG B N 1
ATOM 10297 C CA A ARG B 1 275 ? 15.52927 -58.37653 -10.36873 0.690 10.00069 274 ARG B CA 1
ATOM 10298 C CA B ARG B 1 275 ? 15.53264 -58.40101 -10.37132 0.310 11.16789 274 ARG B CA 1
ATOM 10299 C C A ARG B 1 275 ? 14.25082 -57.95776 -11.07442 0.690 11.05772 274 ARG B C 1
ATOM 10300 C C B ARG B 1 275 ? 14.25327 -57.95845 -11.06297 0.310 11.45088 274 ARG B C 1
ATOM 10301 O O A ARG B 1 275 ? 14.19840 -56.89211 -11.69003 0.690 11.99218 274 ARG B O 1
ATOM 10302 O O B ARG B 1 275 ? 14.20921 -56.88771 -11.67597 0.310 11.89170 274 ARG B O 1
ATOM 10343 N N . GLU B 1 276 ? 13.18991 -58.75464 -10.94380 1.000 11.38903 275 GLU B N 1
ATOM 10344 C CA . GLU B 1 276 ? 11.92433 -58.39400 -11.57580 1.000 11.73389 275 GLU B CA 1
ATOM 10345 C C . GLU B 1 276 ? 11.35905 -57.11781 -10.97348 1.000 11.10416 275 GLU B C 1
ATOM 10346 O O . GLU B 1 276 ? 10.84873 -56.25411 -11.69282 1.000 11.90082 275 GLU B O 1
ATOM 10359 N N . ALA B 1 277 ? 11.43834 -56.98407 -9.64705 1.000 10.99634 276 ALA B N 1
ATOM 10360 C CA . ALA B 1 277 ? 10.89824 -55.80894 -8.98533 1.000 10.87755 276 ALA B CA 1
ATOM 10361 C C . ALA B 1 277 ? 11.60692 -54.53184 -9.38228 1.000 11.01099 276 ALA B C 1
ATOM 10362 O O . ALA B 1 277 ? 11.00534 -53.46144 -9.27816 1.000 11.51840 276 ALA B O 1
ATOM 10369 N N . MET B 1 278 ? 12.85893 -54.62894 -9.84001 1.000 10.21133 277 MET B N 1
ATOM 10370 C CA . MET B 1 278 ? 13.60335 -53.45047 -10.19909 1.000 10.91518 277 MET B CA 1
ATOM 10371 C C . MET B 1 278 ? 13.34593 -52.94577 -11.61710 1.000 11.14940 277 MET B C 1
ATOM 10372 O O . MET B 1 278 ? 13.80040 -51.85167 -11.97721 1.000 11.71142 277 MET B O 1
ATOM 10386 N N . LEU B 1 279 ? 12.63644 -53.71705 -12.42694 1.000 11.68402 278 LEU B N 1
ATOM 10387 C CA . LEU B 1 279 ? 12.44121 -53.34965 -13.83013 1.000 12.43199 278 LEU B CA 1
ATOM 10388 C C . LEU B 1 279 ? 11.89906 -51.93893 -14.02930 1.000 12.22883 278 LEU B C 1
ATOM 10389 O O . LEU B 1 279 ? 12.34779 -51.26949 -14.97389 1.000 12.17834 278 LEU B O 1
ATOM 10405 N N . PRO B 1 280 ? 10.95339 -51.43521 -13.22871 1.000 12.68310 279 PRO B N 1
ATOM 10406 C CA . PRO B 1 280 ? 10.47619 -50.06285 -13.45545 1.000 13.20166 279 PRO B CA 1
ATOM 10407 C C . PRO B 1 280 ? 11.56484 -49.02017 -13.31819 1.000 12.07552 279 PRO B C 1
ATOM 10408 O O . PRO B 1 280 ? 11.46573 -47.95561 -13.93366 1.000 13.18923 279 PRO B O 1
ATOM 10419 N N . ILE B 1 281 ? 12.58067 -49.27713 -12.48682 1.000 10.84142 280 ILE B N 1
ATOM 10420 C CA . ILE B 1 281 ? 13.69208 -48.33988 -12.34457 1.000 10.33528 280 ILE B CA 1
ATOM 10421 C C . ILE B 1 281 ? 14.37018 -48.13783 -13.68295 1.000 10.28143 280 ILE B C 1
ATOM 10422 O O . ILE B 1 281 ? 14.70044 -47.01420 -14.08378 1.000 11.31257 280 ILE B O 1
ATOM 10438 N N . TYR B 1 282 ? 14.61560 -49.23432 -14.39448 1.000 10.36977 281 TYR B N 1
ATOM 10439 C CA . TYR B 1 282 ? 15.32546 -49.14428 -15.66270 1.000 10.62512 281 TYR B CA 1
ATOM 10440 C C . TYR B 1 282 ? 14.46195 -48.45748 -16.69595 1.000 10.90626 281 TYR B C 1
ATOM 10441 O O . TYR B 1 282 ? 14.96887 -47.67572 -17.49605 1.000 12.04704 281 TYR B O 1
ATOM 10459 N N . LYS B 1 283 ? 13.16707 -48.76840 -16.70443 1.000 11.49353 282 LYS B N 1
ATOM 10460 C CA . LYS B 1 283 ? 12.27762 -48.16248 -17.68887 1.000 13.07248 282 LYS B CA 1
ATOM 10461 C C . LYS B 1 283 ? 12.22855 -46.65119 -17.50066 1.000 12.53556 282 LYS B C 1
ATOM 10462 O O . LYS B 1 283 ? 12.29253 -45.88543 -18.47531 1.000 13.62112 282 LYS B O 1
ATOM 10481 N N A ASP B 1 284 ? 12.10331 -46.19935 -16.25185 0.650 12.38906 283 ASP B N 1
ATOM 10482 N N B ASP B 1 284 ? 12.12907 -46.20216 -16.24796 0.350 12.82936 283 ASP B N 1
ATOM 10483 C CA A ASP B 1 284 ? 12.07217 -44.77046 -15.98229 0.650 13.46372 283 ASP B CA 1
ATOM 10484 C CA B ASP B 1 284 ? 12.06909 -44.77494 -15.96066 0.350 13.83191 283 ASP B CA 1
ATOM 10485 C C A ASP B 1 284 ? 13.39816 -44.12015 -16.34341 0.650 12.75874 283 ASP B C 1
ATOM 10486 C C B ASP B 1 284 ? 13.39369 -44.09245 -16.27133 0.350 12.99585 283 ASP B C 1
ATOM 10487 O O A ASP B 1 284 ? 13.42647 -43.04419 -16.94501 0.650 12.94243 283 ASP B O 1
ATOM 10488 O O B ASP B 1 284 ? 13.41286 -42.95931 -16.76018 0.350 13.69843 283 ASP B O 1
ATOM 10505 N N . PHE B 1 285 ? 14.51158 -44.76780 -16.01749 1.000 11.90518 284 PHE B N 1
ATOM 10506 C CA . PHE B 1 285 ? 15.80911 -44.19029 -16.32796 1.000 11.29678 284 PHE B CA 1
ATOM 10507 C C . PHE B 1 285 ? 15.98788 -44.04237 -17.83097 1.000 11.08059 284 PHE B C 1
ATOM 10508 O O . PHE B 1 285 ? 16.44199 -42.99919 -18.32043 1.000 11.55350 284 PHE B O 1
ATOM 10526 N N . ASP B 1 286 ? 15.65458 -45.09461 -18.57287 1.000 11.45121 285 ASP B N 1
ATOM 10527 C CA . ASP B 1 286 ? 15.79209 -45.05191 -20.01663 1.000 12.11055 285 ASP B CA 1
ATOM 10528 C C . ASP B 1 286 ? 14.91906 -43.94003 -20.60764 1.000 12.67319 285 ASP B C 1
ATOM 10529 O O . ASP B 1 286 ? 15.32689 -43.25280 -21.55172 1.000 13.39123 285 ASP B O 1
ATOM 10538 N N A LYS B 1 287 ? 13.69479 -43.78406 -20.09576 0.690 13.34810 286 LYS B N 1
ATOM 10539 N N B LYS B 1 287 ? 13.71577 -43.74276 -20.05857 0.310 13.56146 286 LYS B N 1
ATOM 10540 C CA A LYS B 1 287 ? 12.82223 -42.71394 -20.56214 0.690 14.89182 286 LYS B CA 1
ATOM 10541 C CA B LYS B 1 287 ? 12.81830 -42.71620 -20.58051 0.310 14.93225 286 LYS B CA 1
ATOM 10542 C C A LYS B 1 287 ? 13.47441 -41.35980 -20.35991 0.690 15.38795 286 LYS B C 1
ATOM 10543 C C B LYS B 1 287 ? 13.32303 -41.31201 -20.27508 0.310 15.05443 286 LYS B C 1
ATOM 10544 O O A LYS B 1 287 ? 13.45758 -40.51554 -21.26353 0.690 17.16490 286 LYS B O 1
ATOM 10545 O O B LYS B 1 287 ? 13.02320 -40.37353 -21.01912 0.310 14.69252 286 LYS B O 1
ATOM 10582 N N . LYS B 1 288 ? 14.07115 -41.14179 -19.18859 1.000 15.45534 287 LYS B N 1
ATOM 10583 C CA . LYS B 1 288 ? 14.67953 -39.85192 -18.87950 1.000 16.44510 287 LYS B CA 1
ATOM 10584 C C . LYS B 1 288 ? 15.90672 -39.58882 -19.74210 1.000 14.29562 287 LYS B C 1
ATOM 10585 O O . LYS B 1 288 ? 16.12426 -38.45754 -20.19684 1.000 15.45276 287 LYS B O 1
ATOM 10605 N N . ILE B 1 289 ? 16.71538 -40.62047 -19.98374 1.000 13.65388 288 ILE B N 1
ATOM 10606 C CA . ILE B 1 289 ? 17.98423 -40.42539 -20.67988 1.000 14.09499 288 ILE B CA 1
ATOM 10607 C C . ILE B 1 289 ? 17.81737 -40.43544 -22.19300 1.000 15.03599 288 ILE B C 1
ATOM 10608 O O . ILE B 1 289 ? 18.68240 -39.90206 -22.89555 1.000 17.78597 288 ILE B O 1
ATOM 10624 N N . GLY B 1 290 ? 16.72337 -41.00188 -22.70467 1.000 14.57385 289 GLY B N 1
ATOM 10625 C CA . GLY B 1 290 ? 16.40197 -40.96146 -24.11523 1.000 16.08482 289 GLY B CA 1
ATOM 10626 C C . GLY B 1 290 ? 16.82362 -42.14435 -24.96439 1.000 16.48499 289 GLY B C 1
ATOM 10627 O O . GLY B 1 290 ? 16.77494 -42.03595 -26.19461 1.000 19.32067 289 GLY B O 1
ATOM 10631 N N . LYS B 1 291 ? 17.24500 -43.25284 -24.36381 1.000 15.89745 290 LYS B N 1
ATOM 10632 C CA . LYS B 1 291 ? 17.60660 -44.45832 -25.10577 1.000 16.33767 290 LYS B CA 1
ATOM 10633 C C . LYS B 1 291 ? 17.63835 -45.62538 -24.13272 1.000 14.12326 290 LYS B C 1
ATOM 10634 O O . LYS B 1 291 ? 17.49971 -45.44121 -22.92268 1.000 13.44674 290 LYS B O 1
ATOM 10653 N N . GLN B 1 292 ? 17.83603 -46.83230 -24.67351 1.000 14.55464 291 GLN B N 1
ATOM 10654 C CA . GLN B 1 292 ? 17.84982 -48.06229 -23.87600 1.000 14.47169 291 GLN B CA 1
ATOM 10655 C C . GLN B 1 292 ? 19.23304 -48.25303 -23.24548 1.000 12.95101 291 GLN B C 1
ATOM 10656 O O . GLN B 1 292 ? 19.93787 -49.24316 -23.46783 1.000 13.85747 291 GLN B O 1
ATOM 10670 N N . LEU B 1 293 ? 19.62545 -47.26154 -22.44619 1.000 11.54665 292 LEU B N 1
ATOM 10671 C CA . LEU B 1 293 ? 20.98672 -47.23627 -21.93641 1.000 11.05368 292 LEU B CA 1
ATOM 10672 C C . LEU B 1 293 ? 21.23567 -48.35438 -20.93924 1.000 10.47304 292 LEU B C 1
ATOM 10673 O O . LEU B 1 293 ? 22.31718 -48.94617 -20.93031 1.000 10.58282 292 LEU B O 1
ATOM 10689 N N . VAL B 1 294 ? 20.27385 -48.63966 -20.06343 1.000 10.70418 293 VAL B N 1
ATOM 10690 C CA . VAL B 1 294 ? 20.51236 -49.68003 -19.06902 1.000 10.99854 293 VAL B CA 1
ATOM 10691 C C . VAL B 1 294 ? 20.84058 -50.99614 -19.75763 1.000 11.33244 293 VAL B C 1
ATOM 10692 O O . VAL B 1 294 ? 21.78221 -51.70823 -19.37762 1.000 11.95725 293 VAL B O 1
ATOM 10705 N N . GLU B 1 295 ? 20.07958 -51.32195 -20.79810 1.000 12.46914 294 GLU B N 1
ATOM 10706 C CA . GLU B 1 295 ? 20.25685 -52.58263 -21.49998 1.000 13.96237 294 GLU B CA 1
ATOM 10707 C C . GLU B 1 295 ? 21.58934 -52.59523 -22.24749 1.000 13.70449 294 GLU B C 1
ATOM 10708 O O . GLU B 1 295 ? 22.27748 -53.62297 -22.29487 1.000 15.44497 294 GLU B O 1
ATOM 10720 N N A GLU B 1 296 ? 21.99347 -51.45890 -22.80878 0.660 12.96436 295 GLU B N 1
ATOM 10721 N N B GLU B 1 296 ? 21.96316 -51.46406 -22.84203 0.340 13.49739 295 GLU B N 1
ATOM 10722 C CA A GLU B 1 296 ? 23.28623 -51.38221 -23.48082 0.660 13.75765 295 GLU B CA 1
ATOM 10723 C CA B GLU B 1 296 ? 23.27235 -51.34595 -23.47188 0.340 14.06418 295 GLU B CA 1
ATOM 10724 C C A GLU B 1 296 ? 24.43604 -51.57001 -22.50519 0.660 12.27060 295 GLU B C 1
ATOM 10725 C C B GLU B 1 296 ? 24.37769 -51.64093 -22.47221 0.340 12.74287 295 GLU B C 1
ATOM 10726 O O A GLU B 1 296 ? 25.42304 -52.24473 -22.81419 0.660 13.12341 295 GLU B O 1
ATOM 10727 O O B GLU B 1 296 ? 25.25756 -52.47274 -22.72026 0.340 13.77691 295 GLU B O 1
ATOM 10750 N N . LEU B 1 297 ? 24.33711 -50.97841 -21.31662 1.000 10.74235 296 LEU B N 1
ATOM 10751 C CA . LEU B 1 297 ? 25.40073 -51.15724 -20.34149 1.000 10.65178 296 LEU B CA 1
ATOM 10752 C C . LEU B 1 297 ? 25.43015 -52.58886 -19.83553 1.000 11.42678 296 LEU B C 1
ATOM 10753 O O . LEU B 1 297 ? 26.50302 -53.14915 -19.59660 1.000 11.78473 296 LEU B O 1
ATOM 10770 N N A SER B 1 298 ? 24.25598 -53.19828 -19.67073 0.500 12.16975 297 SER B N 1
ATOM 10771 N N B SER B 1 298 ? 24.25981 -53.18974 -19.63753 0.500 12.58593 297 SER B N 1
ATOM 10772 C CA A SER B 1 298 ? 24.16689 -54.57697 -19.20312 0.500 14.02520 297 SER B CA 1
ATOM 10773 C CA B SER B 1 298 ? 24.21334 -54.57956 -19.19730 0.500 14.50392 297 SER B CA 1
ATOM 10774 C C A SER B 1 298 ? 24.81401 -55.54800 -20.17290 0.500 14.66052 297 SER B C 1
ATOM 10775 C C B SER B 1 298 ? 24.99441 -55.46556 -20.15027 0.500 14.32481 297 SER B C 1
ATOM 10776 O O A SER B 1 298 ? 25.21453 -56.64561 -19.76449 0.500 15.49766 297 SER B O 1
ATOM 10777 O O B SER B 1 298 ? 25.70458 -56.38434 -19.72132 0.500 15.27118 297 SER B O 1
ATOM 10792 N N . ASP B 1 299 ? 24.90001 -55.18115 -21.44857 1.000 15.16661 298 ASP B N 1
ATOM 10793 C CA . ASP B 1 299 ? 25.50794 -56.02669 -22.45214 1.000 16.90514 298 ASP B CA 1
ATOM 10794 C C . ASP B 1 299 ? 27.01413 -55.87474 -22.53449 1.000 15.52178 298 ASP B C 1
ATOM 10795 O O . ASP B 1 299 ? 27.66231 -56.72923 -23.13764 1.000 17.68132 298 ASP B O 1
ATOM 10805 N N . ILE B 1 300 ? 27.58785 -54.81004 -21.98248 1.000 14.17700 299 ILE B N 1
ATOM 10806 C CA . ILE B 1 300 ? 29.02329 -54.60332 -22.05861 1.000 13.86531 299 ILE B CA 1
ATOM 10807 C C . ILE B 1 300 ? 29.77638 -55.73667 -21.36232 1.000 13.99100 299 ILE B C 1
ATOM 10808 O O . ILE B 1 300 ? 29.35157 -56.20315 -20.30057 1.000 15.40304 299 ILE B O 1
#

CATH classification: 3.40.190.170

Nearest PDB structures (foldseek):
  7t3e-assembly2_B  TM=1.002E+00  e=2.777E-62  Photobacterium profundum
  9fve-assembly1_O  TM=9.946E-01  e=2.394E-49  Vicugna pacos
  7a5c-assembly1_B  TM=9.145E-01  e=1.408E-49  Vibrio cholerae O1 biovar El Tor str. N16961
  5ltc-assembly2_A  TM=8.757E-01  e=3.038E-50  Vibrio cholerae
  9fvc-assembly1_A  TM=8.727E-01  e=5.479E-50  Vibrio cholerae

Radius of gyration: 27.42 Å; Cα contacts (8 Å, |Δi|>4): 1327; chains: 2; bounding box: 68×71×65 Å

Organism: Photobacterium profundum (strain SS9) (NCBI:txid298386)

Sequence (600 aa):
METILLKMGLQANNVGSVEYDDSAKIILLSDKISELSDDGEMMKLLLYPPGAQLGDDRAMLQQQLSMMGDLDITFAEFGRMGLWIPRAEEAVVMMLPPYVVKNYAHIQRIFNSKKFGQGVREEMLLTNFNWRRALDTWYNGTRQTSSNRPPLNNTISDFEGLKLRVPNAKKANLLAFAKYAGASPTPPMMVVFSEVYLALQTNAVDGQENPLPTFNTMKKFYEVQPNLAMMTNHIVNDQMVLISSEDRRWQSLSKDDQQAATIITEAVSVAGKRHTNFVNNQEKKELITTFFKAEGVNITYPDDLAPFRREAMLPIYKDFDKKIGKQLVEEELSSDIMETILLKMGLQANNVGSVEYDDSAKIILLSDKISELSDGEMMKLLLYPPGAQLGDDRAMLQQQLSMGDLDITFAEFGRMGLWIPRAEEAVVMMLPPYVVKKNYAHIQRIFNNSKFGQQGVREEEMLLTNFNWRRALDTWYNGTRQTSSNRPPLNTISDFEGLKKLRVPNAKKANLLAFAKYAGASPTPPMMVVFSEVYLLALQTNAVDGQENPLPTFNTMKKFYEVQPNLAMMTNHIVNDQMVLISEDRRWQSLSKDDQQAATIITEAVSVAGKRHTNFVNNQEKELITTFFKAEGVNIITYPDLAPFRREAMLPIYKDDFDKKKIGKQLVEEELSSDI

InterPro domains:
  IPR004682 TRAP transporter solute receptor, DctP family [PIRSF006470] (12-319)
  IPR004682 TRAP transporter solute receptor, DctP family [TIGR00787] (34-284)
  IPR018389 TRAP transporter solute receptor DctP [PF03480] (33-309)
  IPR018389 TRAP transporter solute receptor DctP [PTHR33376] (9-320)
  IPR038404 TRAP transporter solute receptor DctP superfamily [G3DSA:3.40.190.170] (23-322)